Protein AF-A0A3C0R5Z7-F1 (afdb_monomer_lite)

Radius of gyration: 27.61 Å; chains: 1; bounding box: 64×61×74 Å

pLDDT: mean 76.67, std 19.74, range [29.48, 98.81]

Foldseek 3Di:
DDDQQAWAWPDWDDDPNDIDTDTDDFDPAWLVVVCVVVLADDLLQLLLLLLSALRQQQVQVVVVFAQQDQARRQWGHNDSRGTHGYRRPPCVVVVVVCLVVQHDDDDCLLFALCVLVVHDDDNLRVLQSSLQRSLCRHQSDGQFDDDDPTSVSSSVRLQDGHQSCVRPVVQDPLSSVLSCLSSHNDSVSHDPHSVRSSVSSVVSSCVVVVVVVVVVPDDDDDDDPPVPVVVVVVVVVCPVVVVVVVVVVVVVVVVVVLVVVLVVLLVVLLVCLVVVVLVSSLVSLVVSLVSCVLPPPSNVVSLVSNLVSCVSVVNVVSNLVSLVVLLVCQLPSHDPVCSVVSVVSNLQSVCCNVPVDNPLPPPPDDDDDDSPVVVCVVVVSDDPPDDDD

Secondary structure (DSSP, 8-state):
---TTBPPEEEEEEETTEEEEEE----S-BHHHHHHHHSS--HHHHHHHHHHHHHHHHHHHTTT---S---GGGEEESSSS-EEE---STTHHHHHHHHHTT---S-GGGS-HHHHTTPPP-HHHHHHHHHHHHHHHHHSS-SS-S--SSHHHHHHHTTSPPPHHHH-TTS-HHHHHHHHHHT-SSGGGS-SSHHHHHHHHHHHHHHHHHHHHHHTT-PPPPPPTTSHHHHHHHHHHHHHHHHHHHHHHHHHHHHHHHHHHHHHHHHHHHHHHHTT-HHHHHHHHHHHHHHTTTSTTHHHHHHHHHHHHHHHTT-HHHHHHHHHHHHHHTTSSS-TT-HHHHHHHHHHHHHHHHHSS--TTTT-SS----THHHHHHHHTTS-SSS---

Structure (mmCIF, N/CA/C/O backbone):
data_AF-A0A3C0R5Z7-F1
#
_entry.id   AF-A0A3C0R5Z7-F1
#
loop_
_atom_site.group_PDB
_atom_site.id
_atom_site.type_symbol
_atom_site.label_atom_id
_atom_site.label_alt_id
_atom_site.label_comp_id
_atom_site.label_asym_id
_atom_site.label_entity_id
_atom_site.label_seq_id
_atom_site.pdbx_PDB_ins_code
_atom_site.Cartn_x
_atom_site.Cartn_y
_atom_site.Cartn_z
_atom_site.occupancy
_atom_site.B_iso_or_equiv
_atom_site.auth_seq_id
_atom_site.auth_comp_id
_atom_site.auth_asym_id
_atom_site.auth_atom_id
_atom_site.pdbx_PDB_model_num
ATOM 1 N N . MET A 1 1 ? 0.371 -24.893 -0.675 1.00 67.06 1 MET A N 1
ATOM 2 C CA . MET A 1 1 ? 0.451 -24.654 0.791 1.00 67.06 1 MET A CA 1
ATOM 3 C C . MET A 1 1 ? -0.954 -24.810 1.337 1.00 67.06 1 MET A C 1
ATOM 5 O O . MET A 1 1 ? -1.840 -24.279 0.696 1.00 67.06 1 MET A O 1
ATOM 9 N N . ASN A 1 2 ? -1.176 -25.554 2.425 1.00 82.12 2 ASN A N 1
ATOM 10 C CA . ASN A 1 2 ? -2.520 -25.718 2.990 1.00 82.12 2 ASN A CA 1
ATOM 11 C C . ASN A 1 2 ? -2.625 -24.910 4.292 1.00 82.12 2 ASN A C 1
ATOM 13 O O . ASN A 1 2 ? -1.927 -25.224 5.258 1.00 82.12 2 ASN A O 1
ATOM 17 N N . HIS A 1 3 ? -3.407 -23.833 4.274 1.00 92.44 3 HIS A N 1
ATOM 18 C CA . HIS A 1 3 ? -3.690 -22.972 5.420 1.00 92.44 3 HIS A CA 1
ATOM 19 C C . HIS A 1 3 ? -5.037 -22.267 5.179 1.00 92.44 3 HIS A C 1
ATOM 21 O O . HIS A 1 3 ? -5.257 -21.813 4.059 1.00 92.44 3 HIS A O 1
ATOM 27 N N . PRO A 1 4 ? -5.916 -22.116 6.189 1.00 93.94 4 PRO A N 1
ATOM 28 C CA . PRO A 1 4 ? -7.255 -21.552 5.994 1.00 93.94 4 PRO A CA 1
ATOM 29 C C . PRO A 1 4 ? -7.252 -20.136 5.408 1.00 93.94 4 PRO A C 1
ATOM 31 O O . PRO A 1 4 ? -8.145 -19.807 4.648 1.00 93.94 4 PRO A O 1
ATOM 34 N N . ASN A 1 5 ? -6.235 -19.322 5.707 1.00 96.50 5 ASN A N 1
ATOM 35 C CA . ASN A 1 5 ? -6.123 -17.944 5.206 1.00 96.50 5 ASN A CA 1
ATOM 36 C C . ASN A 1 5 ? -5.185 -17.777 3.999 1.00 96.50 5 ASN A C 1
ATOM 38 O O . ASN A 1 5 ? -4.708 -16.674 3.760 1.00 96.50 5 ASN A O 1
ATOM 42 N N . VAL A 1 6 ? -4.853 -18.851 3.277 1.00 94.19 6 VAL A N 1
ATOM 43 C CA . VAL A 1 6 ? -4.036 -18.796 2.051 1.00 94.19 6 VAL A CA 1
ATOM 44 C C . VAL A 1 6 ? -4.786 -19.518 0.942 1.00 94.19 6 VAL A C 1
ATOM 46 O O . VAL A 1 6 ? -5.228 -20.646 1.156 1.00 94.19 6 VAL A O 1
ATOM 49 N N . VAL A 1 7 ? -4.906 -18.893 -0.231 1.00 90.75 7 VAL A N 1
ATOM 50 C CA . VAL A 1 7 ? -5.500 -19.535 -1.413 1.00 90.75 7 VAL A CA 1
ATOM 51 C C . VAL A 1 7 ? -4.689 -20.778 -1.768 1.00 90.75 7 VAL A C 1
ATOM 53 O O . VAL A 1 7 ? -3.462 -20.730 -1.929 1.00 90.75 7 VAL A O 1
ATOM 56 N N . GLN A 1 8 ? -5.361 -21.923 -1.854 1.00 86.50 8 GLN A N 1
ATOM 57 C CA . GLN A 1 8 ? -4.674 -23.177 -2.114 1.00 86.50 8 GLN A CA 1
ATOM 58 C C . GLN A 1 8 ? -4.321 -23.318 -3.598 1.00 86.50 8 GLN A C 1
ATOM 60 O O . GLN A 1 8 ? -5.190 -23.394 -4.453 1.00 86.50 8 GLN A O 1
ATOM 65 N N . VAL A 1 9 ? -3.030 -23.450 -3.906 1.00 83.12 9 VAL A N 1
ATOM 66 C CA . VAL A 1 9 ? -2.574 -23.913 -5.226 1.00 83.12 9 VAL A CA 1
ATOM 67 C C . VAL A 1 9 ? -2.663 -25.438 -5.277 1.00 83.12 9 VAL A C 1
ATOM 69 O O . VAL A 1 9 ? -2.057 -26.117 -4.439 1.00 83.12 9 VAL A O 1
ATOM 72 N N . PHE A 1 10 ? -3.407 -25.963 -6.249 1.00 80.06 10 PHE A N 1
ATOM 73 C CA . PHE A 1 10 ? -3.569 -27.396 -6.490 1.00 80.06 10 PHE A CA 1
ATOM 74 C C . PHE A 1 10 ? -2.493 -27.943 -7.429 1.00 80.06 10 PHE A C 1
ATOM 76 O O . PHE A 1 10 ? -1.921 -28.993 -7.148 1.00 80.06 10 PHE A O 1
ATOM 83 N N . SER A 1 11 ? -2.200 -27.233 -8.522 1.00 78.00 11 SER A N 1
ATOM 84 C CA . SER A 1 11 ? -1.208 -27.645 -9.521 1.00 78.00 11 SER A CA 1
ATOM 85 C C . SER A 1 11 ? -0.682 -26.444 -10.305 1.00 78.00 11 SER A C 1
ATOM 87 O O . SER A 1 11 ? -1.314 -25.395 -10.344 1.00 78.00 11 SER A O 1
ATOM 89 N N . SER A 1 12 ? 0.447 -26.608 -10.980 1.00 79.69 12 SER A N 1
ATOM 90 C CA . SER A 1 12 ? 0.913 -25.710 -12.038 1.00 79.69 12 SER A CA 1
ATOM 91 C C . SER A 1 12 ? 1.431 -26.530 -13.216 1.00 79.69 12 SER A C 1
ATOM 93 O O . SER A 1 12 ? 1.663 -27.733 -13.078 1.00 79.69 12 SER A O 1
ATOM 95 N N . GLY A 1 13 ? 1.576 -25.905 -14.379 1.00 75.00 13 GLY A N 1
ATOM 96 C CA . GLY A 1 13 ? 2.069 -26.573 -15.577 1.00 75.00 13 GLY A CA 1
ATOM 97 C C . GLY A 1 13 ? 2.355 -25.600 -16.711 1.00 75.00 13 GLY A C 1
ATOM 98 O O . GLY A 1 13 ? 2.371 -24.382 -16.521 1.00 75.00 13 GLY A O 1
ATOM 99 N N . THR A 1 14 ? 2.582 -26.161 -17.893 1.00 73.50 14 THR A N 1
ATOM 100 C CA . THR A 1 14 ? 2.773 -25.411 -19.133 1.00 73.50 14 THR A CA 1
ATOM 101 C C . THR A 1 14 ? 1.909 -26.043 -20.212 1.00 73.50 14 THR A C 1
ATOM 103 O O . THR A 1 14 ? 1.944 -27.260 -20.376 1.00 73.50 14 THR A O 1
ATOM 106 N N . ASP A 1 15 ? 1.159 -25.227 -20.941 1.00 71.19 15 ASP A N 1
ATOM 107 C CA . ASP A 1 15 ? 0.368 -25.647 -22.094 1.00 71.19 15 ASP A CA 1
ATOM 108 C C . ASP A 1 15 ? 0.603 -24.673 -23.251 1.00 71.19 15 ASP A C 1
ATOM 110 O O . ASP A 1 15 ? 0.617 -23.462 -23.048 1.00 71.19 15 ASP A O 1
ATOM 114 N N . HIS A 1 16 ? 0.889 -25.190 -24.447 1.00 81.25 16 HIS A N 1
ATOM 115 C CA . HIS A 1 16 ? 1.240 -24.383 -25.629 1.00 81.25 16 HIS A CA 1
ATOM 116 C C . HIS A 1 16 ? 2.296 -23.278 -25.381 1.00 81.25 16 HIS A C 1
ATOM 118 O O . HIS A 1 16 ? 2.234 -22.190 -25.949 1.00 81.25 16 HIS A O 1
ATOM 124 N N . GLY A 1 17 ? 3.283 -23.550 -24.518 1.00 77.62 17 GLY A N 1
ATOM 125 C CA . GLY A 1 17 ? 4.334 -22.588 -24.154 1.00 77.62 17 GLY A CA 1
ATOM 126 C C . GLY A 1 17 ? 3.914 -21.522 -23.133 1.00 77.62 17 GLY A C 1
ATOM 127 O O . GLY A 1 17 ? 4.728 -20.669 -22.792 1.00 77.62 17 GLY A O 1
ATOM 128 N N . GLN A 1 18 ? 2.687 -21.582 -22.611 1.00 59.94 18 GLN A N 1
ATOM 129 C CA . GLN A 1 18 ? 2.165 -20.688 -21.578 1.00 59.94 18 GLN A CA 1
ATOM 130 C C . GLN A 1 18 ? 2.133 -21.390 -20.223 1.00 59.94 18 GLN A C 1
ATOM 132 O O . GLN A 1 18 ? 1.687 -22.531 -20.111 1.00 59.94 18 GLN A O 1
ATOM 137 N N . PHE A 1 19 ? 2.602 -20.717 -19.175 1.00 67.62 19 PHE A N 1
ATOM 138 C CA . PHE A 1 19 ? 2.494 -21.236 -17.813 1.00 67.62 19 PHE A CA 1
ATOM 139 C C . PHE A 1 19 ? 1.067 -21.071 -17.290 1.00 67.62 19 PHE A C 1
ATOM 141 O O . PHE A 1 19 ? 0.475 -20.005 -17.432 1.00 67.62 19 PHE A O 1
ATOM 148 N N . TYR A 1 20 ? 0.542 -22.100 -16.625 1.00 74.62 20 TYR A N 1
ATOM 149 C CA . TYR A 1 20 ? -0.738 -22.028 -15.924 1.00 74.62 20 TYR A CA 1
ATOM 150 C C . TYR A 1 20 ? -0.603 -22.481 -14.470 1.00 74.62 20 TYR A C 1
ATOM 152 O O . TYR A 1 20 ? 0.257 -23.293 -14.112 1.00 74.62 20 TYR A O 1
ATOM 160 N N . VAL A 1 21 ? -1.494 -21.964 -13.625 1.00 74.69 21 VAL A N 1
ATOM 161 C CA . VAL A 1 21 ? -1.635 -22.349 -12.219 1.00 74.69 21 VAL A CA 1
ATOM 162 C C . VAL A 1 21 ? -3.102 -22.669 -11.958 1.00 74.69 21 VAL A C 1
ATOM 164 O O . VAL A 1 21 ? -3.986 -21.897 -12.312 1.00 74.69 21 VAL A O 1
ATOM 167 N N . VAL A 1 22 ? -3.354 -23.822 -11.345 1.00 81.56 22 VAL A N 1
ATOM 168 C CA . VAL A 1 22 ? -4.672 -24.266 -10.890 1.00 81.56 22 VAL A CA 1
ATOM 169 C C . VAL A 1 22 ? -4.746 -24.038 -9.389 1.00 81.56 22 VAL A C 1
ATOM 171 O O . VAL A 1 22 ? -3.932 -24.573 -8.629 1.00 81.56 22 VAL A O 1
ATOM 174 N N . MET A 1 23 ? -5.728 -23.259 -8.961 1.00 84.50 23 MET A N 1
ATOM 175 C CA . MET A 1 23 ? -5.902 -22.845 -7.575 1.00 84.50 23 MET A CA 1
ATOM 176 C C . MET A 1 23 ? -7.363 -22.923 -7.142 1.00 84.50 23 MET A C 1
ATOM 178 O O . MET A 1 23 ? -8.264 -23.090 -7.961 1.00 84.50 23 MET A O 1
ATOM 182 N N . GLU A 1 24 ? -7.567 -22.852 -5.834 1.00 87.12 24 GLU A N 1
ATOM 183 C CA . GLU A 1 24 ? -8.867 -22.709 -5.195 1.00 87.12 24 GLU A CA 1
ATOM 184 C C . GLU A 1 24 ? -9.620 -21.500 -5.759 1.00 87.12 24 GLU A C 1
ATOM 186 O O . GLU A 1 24 ? -9.068 -20.403 -5.848 1.00 87.12 24 GLU A O 1
ATOM 191 N N . LEU A 1 25 ? -10.886 -21.714 -6.123 1.00 89.06 25 LEU A N 1
ATOM 192 C CA . LEU A 1 25 ? -11.795 -20.645 -6.512 1.00 89.06 25 LEU A CA 1
ATOM 193 C C . LEU A 1 25 ? -12.373 -20.000 -5.249 1.00 89.06 25 LE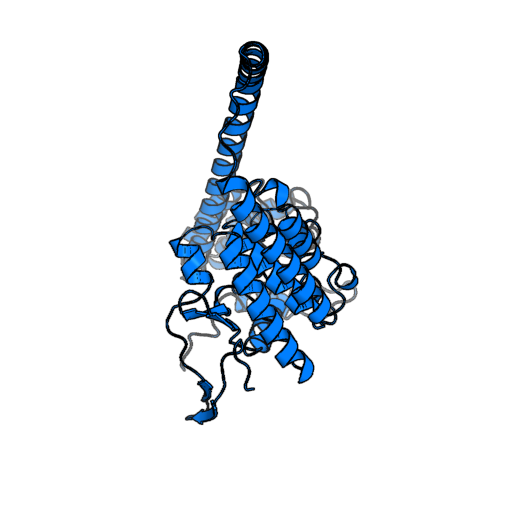U A C 1
ATOM 195 O O . LEU A 1 25 ? -13.001 -20.680 -4.440 1.00 89.06 25 LEU A O 1
ATOM 199 N N . VAL A 1 26 ? -12.164 -18.694 -5.109 1.00 90.75 26 VAL A N 1
ATOM 200 C CA . VAL A 1 26 ? -12.711 -17.861 -4.035 1.00 90.75 26 VAL A CA 1
ATOM 201 C C . VAL A 1 26 ? -13.569 -16.788 -4.705 1.00 90.75 26 VAL A C 1
ATOM 203 O O . VAL A 1 26 ? -13.040 -15.951 -5.431 1.00 90.75 26 VAL A O 1
ATOM 206 N N . ASP A 1 27 ? -14.889 -16.869 -4.550 1.00 87.56 27 ASP A N 1
ATOM 207 C CA . ASP A 1 27 ? -15.865 -16.228 -5.444 1.00 87.56 27 ASP A CA 1
ATOM 208 C C . ASP A 1 27 ? -16.686 -15.092 -4.809 1.00 87.56 27 ASP A C 1
ATOM 210 O O . ASP A 1 27 ? -17.497 -14.480 -5.502 1.00 87.56 27 ASP A O 1
ATOM 214 N N . HIS A 1 28 ? -16.447 -14.733 -3.541 1.00 92.25 28 HIS A N 1
ATOM 215 C CA . HIS A 1 28 ? -17.146 -13.617 -2.880 1.00 92.25 28 HIS A CA 1
ATOM 216 C C . HIS A 1 28 ? -16.400 -12.275 -3.002 1.00 92.25 28 HIS A C 1
ATOM 218 O O . HIS A 1 28 ? -16.598 -11.359 -2.202 1.00 92.25 28 HIS A O 1
ATOM 224 N N . GLY A 1 29 ? -15.568 -12.143 -4.038 1.00 93.06 29 GLY A N 1
ATOM 225 C CA . GLY A 1 29 ? -14.837 -10.922 -4.363 1.00 93.06 29 GLY A CA 1
ATOM 226 C C . GLY A 1 29 ? -13.596 -10.682 -3.503 1.00 93.06 29 GLY A C 1
ATOM 227 O O . GLY A 1 29 ? -13.188 -11.499 -2.673 1.00 93.06 29 GLY A O 1
ATOM 228 N N . SER A 1 30 ? -12.974 -9.537 -3.749 1.00 95.62 30 SER A N 1
ATOM 229 C CA . SER A 1 30 ? -11.752 -9.064 -3.109 1.00 95.62 30 SER A CA 1
ATOM 230 C C . SER A 1 30 ? -12.015 -7.908 -2.144 1.00 95.62 30 SER A C 1
ATOM 232 O O . SER A 1 30 ? -13.076 -7.280 -2.133 1.00 95.62 30 SER A O 1
ATOM 234 N N . LEU A 1 31 ? -11.011 -7.571 -1.335 1.00 95.81 31 LEU A N 1
ATOM 235 C CA . LEU A 1 31 ? -11.050 -6.366 -0.510 1.00 95.81 31 LEU A CA 1
ATOM 236 C C . LEU A 1 31 ? -11.118 -5.095 -1.367 1.00 95.81 31 LEU A C 1
ATOM 238 O O . LEU A 1 31 ? -11.683 -4.104 -0.915 1.00 95.81 31 LEU A O 1
ATOM 242 N N . ASP A 1 32 ? -10.585 -5.128 -2.590 1.00 94.50 32 ASP A N 1
ATOM 243 C CA . ASP A 1 32 ? -10.685 -4.015 -3.541 1.00 94.50 32 ASP A CA 1
ATOM 244 C C . ASP A 1 32 ? -12.144 -3.774 -3.948 1.00 94.50 32 ASP A C 1
ATOM 246 O O . ASP A 1 32 ? -12.635 -2.652 -3.829 1.00 94.50 32 ASP A O 1
ATOM 250 N N . ASP A 1 33 ? -12.872 -4.846 -4.281 1.00 94.06 33 ASP A N 1
ATOM 251 C CA . ASP A 1 33 ? -14.301 -4.782 -4.617 1.00 94.06 33 ASP A CA 1
ATOM 252 C C . ASP A 1 33 ? -15.118 -4.203 -3.451 1.00 94.06 33 ASP A C 1
ATOM 254 O O . ASP A 1 33 ? -15.990 -3.349 -3.634 1.00 94.06 33 ASP A O 1
ATOM 258 N N . LEU A 1 34 ? -14.810 -4.626 -2.219 1.00 93.62 34 LEU A N 1
ATOM 259 C CA . LEU A 1 34 ? -15.476 -4.116 -1.020 1.00 93.62 34 LEU A CA 1
ATOM 260 C C . LEU A 1 34 ? -15.196 -2.625 -0.778 1.00 93.62 34 LEU A C 1
ATOM 262 O O . LEU A 1 34 ? -16.114 -1.886 -0.405 1.00 93.62 34 LEU A O 1
ATOM 266 N N . ILE A 1 35 ? -13.956 -2.173 -0.987 1.00 93.81 35 ILE A N 1
ATOM 267 C CA . ILE A 1 35 ? -13.585 -0.755 -0.882 1.00 93.81 35 ILE A CA 1
ATOM 268 C C . ILE A 1 35 ? -14.295 0.055 -1.965 1.00 93.81 35 ILE A C 1
ATOM 270 O O . ILE A 1 35 ? -14.864 1.105 -1.666 1.00 93.81 35 ILE A O 1
ATOM 274 N N . GLU A 1 36 ? -14.327 -0.423 -3.207 1.00 93.00 36 GLU A N 1
ATOM 275 C CA . GLU A 1 36 ? -14.979 0.285 -4.307 1.00 93.00 36 GLU A CA 1
ATOM 276 C C . GLU A 1 36 ? -16.482 0.471 -4.050 1.00 93.00 36 GLU A C 1
ATOM 278 O O . GLU A 1 36 ? -17.013 1.581 -4.218 1.00 93.00 36 GLU A O 1
ATOM 283 N N . GLN A 1 37 ? -17.148 -0.587 -3.578 1.00 93.44 37 GLN A N 1
ATOM 284 C CA . GLN A 1 37 ? -18.582 -0.599 -3.293 1.00 93.44 37 GLN A CA 1
ATOM 285 C C . GLN A 1 37 ? -18.951 0.251 -2.073 1.00 93.44 37 GLN A C 1
ATOM 287 O O . GLN A 1 37 ? -19.898 1.037 -2.128 1.00 93.44 37 GLN A O 1
ATOM 292 N N . ARG A 1 38 ? -18.224 0.103 -0.958 1.00 92.69 38 ARG A N 1
ATOM 293 C CA . ARG A 1 38 ? -18.595 0.711 0.336 1.00 92.69 38 ARG A CA 1
ATOM 294 C C . ARG A 1 38 ? -17.855 2.012 0.639 1.00 92.69 38 ARG A C 1
ATOM 296 O O . ARG A 1 38 ? -18.208 2.705 1.591 1.00 92.69 38 ARG A O 1
ATOM 303 N N . LYS A 1 39 ? -16.849 2.365 -0.166 1.00 92.56 39 LYS A N 1
ATOM 304 C CA . LYS A 1 39 ? -15.895 3.479 0.005 1.00 92.56 39 LYS A CA 1
ATOM 305 C C . LYS A 1 39 ? -14.979 3.348 1.216 1.00 92.56 39 LYS A C 1
ATOM 307 O O . LYS A 1 39 ? -13.809 3.674 1.102 1.00 92.56 39 LYS A O 1
ATOM 312 N N . ARG A 1 40 ? -15.481 2.867 2.350 1.00 93.62 40 ARG A N 1
ATOM 313 C CA . ARG A 1 40 ? -14.708 2.484 3.535 1.00 93.62 40 ARG A CA 1
ATOM 314 C C . ARG A 1 40 ? -15.398 1.332 4.260 1.00 93.62 40 ARG A C 1
ATOM 316 O O . ARG A 1 40 ? -16.611 1.160 4.126 1.00 93.62 40 ARG A O 1
ATOM 323 N N . LEU A 1 41 ? -14.644 0.575 5.045 1.00 95.44 41 LEU A N 1
ATOM 324 C CA . LEU A 1 41 ? -15.132 -0.595 5.772 1.00 95.44 41 LEU A CA 1
ATOM 325 C C . LEU A 1 41 ? -15.187 -0.357 7.289 1.00 95.44 41 LEU A C 1
ATOM 327 O O . LEU A 1 41 ? -14.397 0.436 7.806 1.00 95.44 41 LEU A O 1
ATOM 331 N N . PRO A 1 42 ? -16.102 -1.035 8.011 1.00 95.94 42 PRO A N 1
ATOM 332 C CA . PRO A 1 42 ? -16.143 -0.992 9.471 1.00 95.94 42 PRO A CA 1
ATOM 333 C C . PRO A 1 42 ? -14.825 -1.468 10.089 1.00 95.94 42 PRO A C 1
ATOM 335 O O . PRO A 1 42 ? -14.240 -2.448 9.624 1.00 95.94 42 PRO A O 1
ATOM 338 N N . GLU A 1 43 ? -14.392 -0.814 11.170 1.00 97.38 43 GLU A N 1
ATOM 339 C CA . GLU A 1 43 ? -13.136 -1.128 11.867 1.00 97.38 43 GLU A CA 1
ATOM 340 C C . GLU A 1 43 ? -13.032 -2.612 12.243 1.00 97.38 43 GLU A C 1
ATOM 342 O O . GLU A 1 43 ? -12.002 -3.245 12.005 1.00 97.38 43 GLU A O 1
ATOM 347 N N . GLU A 1 44 ? -14.127 -3.181 12.749 1.00 96.50 44 GLU A N 1
ATOM 348 C CA . GLU A 1 44 ? -14.220 -4.588 13.131 1.00 96.50 44 GLU A CA 1
ATOM 349 C C . GLU A 1 44 ? -13.850 -5.528 11.969 1.00 96.50 44 GLU A C 1
ATOM 351 O O . GLU A 1 44 ? -12.982 -6.394 12.108 1.00 96.50 44 GLU A O 1
ATOM 356 N N . GLN A 1 45 ? -14.459 -5.311 10.800 1.00 96.00 45 GLN A N 1
ATOM 357 C CA . GLN A 1 45 ? -14.249 -6.135 9.610 1.00 96.00 45 GLN A CA 1
ATOM 358 C C . GLN A 1 45 ? -12.807 -6.016 9.088 1.00 96.00 45 GLN A C 1
ATOM 360 O O . GLN A 1 45 ? -12.203 -7.008 8.661 1.00 96.00 45 GLN A O 1
ATOM 365 N N . VAL A 1 46 ? -12.228 -4.811 9.144 1.00 97.75 46 VAL A N 1
ATOM 366 C CA . VAL A 1 46 ? -10.838 -4.565 8.726 1.00 97.75 46 VAL A CA 1
ATOM 367 C C . VAL A 1 46 ? -9.858 -5.281 9.658 1.00 97.75 46 VAL A C 1
ATOM 369 O O . VAL A 1 46 ? -8.928 -5.932 9.178 1.00 97.75 46 VAL A O 1
ATOM 372 N N . LEU A 1 47 ? -10.073 -5.222 10.976 1.00 98.38 47 LEU A N 1
ATOM 373 C CA . LEU A 1 47 ? -9.243 -5.929 11.955 1.00 98.38 47 LEU A CA 1
ATOM 374 C C . LEU A 1 47 ? -9.326 -7.449 11.779 1.00 98.38 47 LEU A C 1
ATOM 376 O O . LEU A 1 47 ? -8.285 -8.107 11.725 1.00 98.38 47 LEU A O 1
ATOM 380 N N . GLN A 1 48 ? -10.530 -8.009 11.620 1.00 97.81 48 GLN A N 1
ATOM 381 C CA . GLN A 1 48 ? -10.717 -9.444 11.360 1.00 97.81 48 GLN A CA 1
ATOM 382 C C . GLN A 1 48 ? -9.959 -9.894 10.108 1.00 97.81 48 GLN A C 1
ATOM 384 O O . GLN A 1 48 ? -9.197 -10.865 10.158 1.00 97.81 48 GLN A O 1
ATOM 389 N N . SER A 1 49 ? -10.110 -9.152 9.008 1.00 98.19 49 SER A N 1
ATOM 390 C CA . SER A 1 49 ? -9.404 -9.419 7.750 1.00 98.19 49 SER A CA 1
ATOM 391 C C . SER A 1 49 ? -7.886 -9.333 7.939 1.00 98.19 49 SER A C 1
ATOM 393 O O . SER A 1 49 ? -7.148 -10.225 7.518 1.00 98.19 49 SER A O 1
ATOM 395 N N . GLY A 1 50 ? -7.406 -8.306 8.648 1.00 98.56 50 GLY A N 1
ATOM 396 C CA . GLY A 1 50 ? -5.991 -8.114 8.960 1.00 98.56 50 GLY A CA 1
ATOM 397 C C . GLY A 1 50 ? -5.383 -9.266 9.762 1.00 98.56 50 GLY A C 1
ATOM 398 O O . GLY A 1 50 ? -4.305 -9.752 9.418 1.00 98.56 50 GLY A O 1
ATOM 399 N N . ILE A 1 51 ? -6.086 -9.756 10.789 1.00 98.81 51 ILE A N 1
ATOM 400 C CA . ILE A 1 51 ? -5.661 -10.904 11.608 1.00 98.81 51 ILE A CA 1
ATOM 401 C C . ILE A 1 51 ? -5.518 -12.158 10.740 1.00 98.81 51 ILE A C 1
ATOM 403 O O . ILE A 1 51 ? -4.522 -12.881 10.829 1.00 98.81 51 ILE A O 1
ATOM 407 N N . GLN A 1 52 ? -6.512 -12.423 9.895 1.00 98.69 52 GLN A N 1
ATOM 408 C CA . GLN A 1 52 ? -6.548 -13.593 9.023 1.00 98.69 52 GLN A CA 1
ATOM 409 C C . GLN A 1 52 ? -5.430 -13.565 7.978 1.00 98.69 52 GLN A C 1
ATOM 411 O O . GLN A 1 52 ? -4.674 -14.533 7.846 1.00 98.69 52 GLN A O 1
ATOM 416 N N . VAL A 1 53 ? -5.243 -12.432 7.302 1.00 98.56 53 VAL A N 1
ATOM 417 C CA . VAL A 1 53 ? -4.170 -12.265 6.315 1.00 98.56 53 VAL A CA 1
ATOM 418 C C . VAL A 1 53 ? -2.794 -12.353 6.980 1.00 98.56 53 VAL A C 1
ATOM 420 O O . VAL A 1 53 ? -1.922 -13.059 6.474 1.00 98.56 53 VAL A O 1
ATOM 423 N N . ALA A 1 54 ? -2.599 -11.755 8.161 1.00 98.75 54 ALA A N 1
ATOM 424 C CA . ALA A 1 54 ? -1.351 -11.891 8.916 1.00 98.75 54 ALA A CA 1
ATOM 425 C C . ALA A 1 54 ? -1.052 -13.356 9.299 1.00 98.75 54 ALA A C 1
ATOM 427 O O . ALA A 1 54 ? 0.100 -13.796 9.216 1.00 98.75 54 ALA A O 1
ATOM 428 N N . LYS A 1 55 ? -2.075 -14.154 9.649 1.00 98.62 55 LYS A N 1
ATOM 429 C CA . LYS A 1 55 ? -1.938 -15.606 9.880 1.00 98.62 55 LYS A CA 1
ATOM 430 C C . LYS A 1 55 ? -1.509 -16.344 8.606 1.00 98.62 55 LYS A C 1
ATOM 432 O O . LYS A 1 55 ? -0.630 -17.207 8.687 1.00 98.62 55 LYS A O 1
ATOM 437 N N . GLY A 1 56 ? -2.068 -15.984 7.449 1.00 97.31 56 GLY A N 1
ATOM 438 C CA . GLY A 1 56 ? -1.672 -16.525 6.145 1.00 97.31 56 GLY A CA 1
ATOM 439 C C . GLY A 1 56 ? -0.224 -16.190 5.767 1.00 97.31 56 GLY A C 1
ATOM 440 O O . GLY A 1 56 ? 0.560 -17.090 5.455 1.00 97.31 56 GLY A O 1
ATOM 441 N N . LEU A 1 57 ? 0.172 -14.922 5.899 1.00 97.19 57 LEU A N 1
ATOM 442 C CA . LEU A 1 57 ? 1.544 -14.460 5.655 1.00 97.19 57 LEU A CA 1
ATOM 443 C C . LEU A 1 57 ? 2.557 -15.148 6.581 1.00 97.19 57 LEU A C 1
ATOM 445 O O . LEU A 1 57 ? 3.604 -15.613 6.129 1.00 97.19 57 LEU A O 1
ATOM 449 N N . ARG A 1 58 ? 2.220 -15.326 7.865 1.00 98.00 58 ARG A N 1
ATOM 450 C CA . ARG A 1 58 ? 3.029 -16.111 8.810 1.00 98.00 58 ARG A CA 1
ATOM 451 C C . ARG A 1 58 ? 3.228 -17.551 8.340 1.00 98.00 58 ARG A C 1
ATOM 453 O O . ARG A 1 58 ? 4.337 -18.081 8.437 1.00 98.00 58 ARG A O 1
ATOM 460 N N . ALA A 1 59 ? 2.166 -18.206 7.868 1.00 94.62 59 ALA A N 1
ATOM 461 C CA . ALA A 1 59 ? 2.235 -19.581 7.380 1.00 94.62 59 ALA A CA 1
ATOM 462 C C . ALA A 1 59 ? 3.154 -19.703 6.155 1.00 94.62 59 ALA A C 1
ATOM 464 O O . ALA A 1 59 ? 3.929 -20.660 6.064 1.00 94.62 59 ALA A O 1
ATOM 465 N N . ALA A 1 60 ? 3.127 -18.709 5.265 1.00 89.69 60 ALA A N 1
ATOM 466 C CA . ALA A 1 60 ? 4.034 -18.630 4.128 1.00 89.69 60 ALA A CA 1
ATOM 467 C C . ALA A 1 60 ? 5.486 -18.382 4.538 1.00 89.69 60 ALA A C 1
ATOM 469 O O . ALA A 1 60 ? 6.388 -19.106 4.105 1.00 89.69 60 ALA A O 1
ATOM 470 N N . TYR A 1 61 ? 5.706 -17.450 5.459 1.00 92.50 61 TYR A N 1
ATOM 471 C CA . TYR A 1 61 ? 7.038 -17.123 5.949 1.00 92.50 61 TYR A CA 1
ATOM 472 C C . TYR A 1 61 ? 7.719 -18.298 6.661 1.00 92.50 61 TYR A C 1
ATOM 474 O O . TYR A 1 61 ? 8.916 -18.520 6.484 1.00 92.50 61 TYR A O 1
ATOM 482 N N . ARG A 1 62 ? 6.960 -19.146 7.372 1.00 91.62 62 ARG A N 1
ATOM 483 C CA . ARG A 1 62 ? 7.477 -20.412 7.939 1.00 91.62 62 ARG A CA 1
ATOM 484 C C . ARG A 1 62 ? 8.005 -21.381 6.875 1.00 91.62 62 ARG A C 1
ATOM 486 O O . ARG A 1 62 ? 8.838 -22.227 7.185 1.00 91.62 62 ARG A O 1
ATOM 493 N N . LYS A 1 63 ? 7.563 -21.241 5.622 1.00 85.69 63 LYS A N 1
ATOM 494 C CA . LYS A 1 63 ? 8.088 -21.964 4.452 1.00 85.69 63 LYS A CA 1
ATOM 495 C C . LYS A 1 63 ? 9.131 -21.160 3.667 1.00 85.69 63 LYS A C 1
ATOM 497 O O . LYS A 1 63 ? 9.464 -21.542 2.551 1.00 85.69 63 LYS A O 1
ATOM 502 N N . ARG A 1 64 ? 9.660 -20.079 4.256 1.00 85.69 64 ARG A N 1
ATOM 503 C CA . ARG A 1 64 ? 10.637 -19.146 3.667 1.00 85.69 64 ARG A CA 1
ATOM 504 C C . ARG A 1 64 ? 10.126 -18.423 2.417 1.00 85.69 64 ARG A C 1
ATOM 506 O O . ARG A 1 64 ? 10.917 -18.056 1.554 1.00 85.69 64 ARG A O 1
ATOM 513 N N . VAL A 1 65 ? 8.813 -18.211 2.328 1.00 84.25 65 VAL A N 1
ATOM 514 C CA . VAL A 1 65 ? 8.179 -17.450 1.246 1.00 84.25 65 VAL A CA 1
ATOM 515 C C . VAL A 1 65 ? 7.707 -16.103 1.786 1.00 84.25 65 VAL A C 1
ATOM 517 O O . VAL A 1 65 ? 7.006 -16.053 2.794 1.00 84.25 65 VAL A O 1
ATOM 520 N N . ILE A 1 66 ? 8.094 -15.028 1.103 1.00 87.38 66 ILE A N 1
ATOM 521 C CA . ILE A 1 66 ? 7.606 -13.657 1.314 1.00 87.38 66 ILE A CA 1
ATOM 522 C C . ILE A 1 66 ? 6.667 -13.345 0.145 1.00 87.38 66 ILE A C 1
ATOM 524 O O . ILE A 1 66 ? 6.971 -13.713 -0.992 1.00 87.38 66 ILE A O 1
ATOM 528 N N . HIS A 1 67 ? 5.526 -12.716 0.414 1.00 90.88 67 HIS A N 1
ATOM 529 C CA . HIS A 1 67 ? 4.469 -12.518 -0.573 1.00 90.88 67 HIS A CA 1
ATOM 530 C C . HIS A 1 67 ? 4.817 -11.468 -1.623 1.00 90.88 67 HIS A C 1
ATOM 532 O O . HIS A 1 67 ? 4.566 -11.694 -2.809 1.00 90.88 67 HIS A O 1
ATOM 538 N N . ARG A 1 68 ? 5.382 -10.327 -1.206 1.00 87.56 68 ARG A N 1
ATOM 539 C CA . ARG A 1 68 ? 5.898 -9.262 -2.082 1.00 87.56 68 ARG A CA 1
ATOM 540 C C . ARG A 1 68 ? 4.869 -8.470 -2.898 1.00 87.56 68 ARG A C 1
ATOM 542 O O . ARG A 1 68 ? 5.290 -7.617 -3.677 1.00 87.56 68 ARG A O 1
ATOM 549 N N . ASP A 1 69 ? 3.576 -8.728 -2.744 1.00 86.88 69 ASP A N 1
ATOM 550 C CA . ASP A 1 69 ? 2.502 -8.052 -3.493 1.00 86.88 69 ASP A CA 1
ATOM 551 C C . ASP A 1 69 ? 1.196 -8.051 -2.684 1.00 86.88 69 ASP A C 1
ATOM 553 O O . ASP A 1 69 ? 0.136 -8.418 -3.175 1.00 86.88 69 ASP A O 1
ATOM 557 N N . VAL A 1 70 ? 1.264 -7.726 -1.390 1.00 94.31 70 VAL A N 1
ATOM 558 C CA . VAL A 1 70 ? 0.046 -7.623 -0.572 1.00 94.31 70 VAL A CA 1
ATOM 559 C C . VAL A 1 70 ? -0.670 -6.316 -0.923 1.00 94.31 70 VAL A C 1
ATOM 561 O O . VAL A 1 70 ? -0.106 -5.236 -0.757 1.00 94.31 70 VAL A O 1
ATOM 564 N N . LYS A 1 71 ? -1.906 -6.425 -1.408 1.00 93.69 71 LYS A N 1
ATOM 565 C CA . LYS A 1 71 ? -2.780 -5.313 -1.816 1.00 93.69 71 LYS A CA 1
ATOM 566 C C . LYS A 1 71 ? -4.251 -5.747 -1.727 1.00 93.69 71 LYS A C 1
ATOM 568 O O . LYS A 1 71 ? -4.488 -6.957 -1.670 1.00 93.69 71 LYS A O 1
ATOM 573 N N . PRO A 1 72 ? -5.235 -4.825 -1.759 1.00 95.31 72 PRO A N 1
ATOM 574 C CA . PRO A 1 72 ? -6.649 -5.185 -1.639 1.00 95.31 72 PRO A CA 1
ATOM 575 C C . PRO A 1 72 ? -7.110 -6.259 -2.635 1.00 95.31 72 PRO A C 1
ATOM 577 O O . PRO A 1 72 ? -7.762 -7.215 -2.228 1.00 95.31 72 PRO A O 1
ATOM 580 N N . ALA A 1 73 ? -6.687 -6.170 -3.899 1.00 92.44 73 ALA A N 1
ATOM 581 C CA . ALA A 1 73 ? -7.064 -7.127 -4.944 1.00 92.44 73 ALA A CA 1
ATOM 582 C C . ALA A 1 73 ? -6.606 -8.575 -4.668 1.00 92.44 73 ALA A C 1
ATOM 584 O O . ALA A 1 73 ? -7.209 -9.514 -5.173 1.00 92.44 73 ALA A O 1
ATOM 585 N N . ASN A 1 74 ? -5.575 -8.767 -3.836 1.00 94.44 74 ASN A N 1
ATOM 586 C CA . ASN A 1 74 ? -5.029 -10.092 -3.519 1.00 94.44 74 ASN A CA 1
ATOM 587 C C . ASN A 1 74 ? -5.608 -10.676 -2.216 1.00 94.44 74 ASN A C 1
ATOM 589 O O . ASN A 1 74 ? -5.269 -11.800 -1.839 1.00 94.44 74 ASN A O 1
ATOM 593 N N . ILE A 1 75 ? -6.459 -9.927 -1.503 1.00 96.81 75 ILE A N 1
ATOM 594 C CA . ILE A 1 75 ? -7.188 -10.403 -0.322 1.00 96.81 75 ILE A CA 1
ATOM 595 C C . ILE A 1 75 ? -8.601 -10.761 -0.772 1.00 96.81 75 ILE A C 1
ATOM 597 O O . ILE A 1 75 ? -9.401 -9.875 -1.055 1.00 96.81 75 ILE A O 1
ATOM 601 N N . LEU A 1 76 ? -8.889 -12.056 -0.840 1.00 96.19 76 LEU A N 1
ATOM 602 C CA . LEU A 1 76 ? -10.142 -12.613 -1.345 1.00 96.19 76 LEU A CA 1
ATOM 603 C C . LEU A 1 76 ? -11.020 -13.119 -0.202 1.00 96.19 76 LEU A C 1
ATOM 605 O O . LEU A 1 76 ? -10.506 -13.558 0.830 1.00 96.19 76 LEU A O 1
ATOM 609 N N . PHE A 1 77 ? -12.332 -13.108 -0.406 1.00 95.44 77 PHE A N 1
ATOM 610 C CA . PHE A 1 77 ? -13.311 -13.548 0.581 1.00 95.44 77 PHE A CA 1
ATOM 611 C C . PHE A 1 77 ? -13.971 -14.860 0.165 1.00 95.44 77 PHE A C 1
ATOM 613 O O . PHE A 1 77 ? -14.477 -14.995 -0.945 1.00 95.44 77 PHE A O 1
ATOM 620 N N . VAL A 1 78 ? -13.953 -15.840 1.069 1.00 90.50 78 VAL A N 1
ATOM 621 C CA . VAL A 1 78 ? -14.706 -17.102 0.916 1.00 90.50 78 VAL A CA 1
ATOM 622 C C . VAL A 1 78 ? -16.175 -16.889 1.271 1.00 90.50 78 VAL A C 1
ATOM 624 O O . VAL A 1 78 ? -17.053 -17.534 0.716 1.00 90.50 78 VAL A O 1
ATOM 627 N N . ASP A 1 79 ? -16.411 -15.992 2.222 1.00 88.88 79 ASP A N 1
ATOM 628 C CA . ASP A 1 79 ? -17.703 -15.553 2.727 1.00 88.88 79 ASP A CA 1
ATOM 629 C C . ASP A 1 79 ? -17.510 -14.181 3.405 1.00 88.88 79 ASP A C 1
ATOM 631 O O . ASP A 1 79 ? -16.409 -13.623 3.396 1.00 88.88 79 ASP A O 1
ATOM 635 N N . GLU A 1 80 ? -18.558 -13.628 4.022 1.00 77.44 80 GLU A N 1
ATOM 636 C CA . GLU A 1 80 ? -18.507 -12.305 4.666 1.00 77.44 80 GLU A CA 1
ATOM 637 C C . GLU A 1 80 ? -17.462 -12.172 5.793 1.00 77.44 80 GLU A C 1
ATOM 639 O O . GLU A 1 80 ? -17.106 -11.049 6.160 1.00 77.44 80 GLU A O 1
ATOM 644 N N . GLN A 1 81 ? -16.976 -13.283 6.355 1.00 84.88 81 GLN A N 1
ATOM 645 C CA . GLN A 1 81 ? -16.115 -13.308 7.541 1.00 84.88 81 GLN A CA 1
ATOM 646 C C . GLN A 1 81 ? -14.722 -13.881 7.269 1.00 84.88 81 GLN A C 1
ATOM 648 O O . GLN A 1 81 ? -13.805 -13.639 8.057 1.00 84.88 81 GLN A O 1
ATOM 653 N N . THR A 1 82 ? -14.536 -14.633 6.185 1.00 92.69 82 THR A N 1
ATOM 654 C CA . THR A 1 82 ? -13.315 -15.408 5.942 1.00 92.69 82 THR A CA 1
ATOM 655 C C . THR A 1 82 ? -12.491 -14.833 4.793 1.00 92.69 82 THR A C 1
ATOM 657 O O . THR A 1 82 ? -12.816 -15.013 3.620 1.00 92.69 82 THR A O 1
ATOM 660 N N . ALA A 1 83 ? -11.363 -14.211 5.136 1.00 97.12 83 ALA A N 1
ATOM 661 C CA . ALA A 1 83 ? -10.373 -13.680 4.210 1.00 97.12 83 ALA A CA 1
ATOM 662 C C . ALA A 1 83 ? -9.220 -14.670 3.952 1.00 97.12 83 ALA A C 1
ATOM 664 O O . ALA A 1 83 ? -8.667 -15.302 4.869 1.00 97.12 83 ALA A O 1
ATOM 665 N N . LYS A 1 84 ? -8.792 -14.740 2.690 1.00 96.88 84 LYS A N 1
ATOM 666 C CA . LYS A 1 84 ? -7.617 -15.479 2.216 1.00 96.88 84 LYS A CA 1
ATOM 667 C C . LYS A 1 84 ? -6.695 -14.569 1.416 1.00 96.88 84 LYS A C 1
ATOM 669 O O . LYS A 1 84 ? -7.156 -13.759 0.623 1.00 96.88 84 LYS A O 1
ATOM 674 N N . ILE A 1 85 ? -5.385 -14.740 1.584 1.00 95.56 85 ILE A N 1
ATOM 675 C CA . ILE A 1 85 ? -4.389 -14.084 0.728 1.00 95.56 85 ILE A CA 1
ATOM 676 C C . ILE A 1 85 ? -4.027 -14.993 -0.461 1.00 95.56 85 ILE A C 1
ATOM 678 O O . ILE A 1 85 ? -3.720 -16.176 -0.265 1.00 95.56 85 ILE A O 1
ATOM 682 N N . GLY A 1 86 ? -4.100 -14.451 -1.679 1.00 90.50 86 GLY A N 1
ATOM 683 C CA . GLY A 1 86 ? -3.773 -15.110 -2.952 1.00 90.50 86 GLY A CA 1
ATOM 684 C C . GLY A 1 86 ? -2.626 -14.425 -3.703 1.00 90.50 86 GLY A C 1
ATOM 685 O O . GLY A 1 86 ? -2.085 -13.440 -3.229 1.00 90.50 86 GLY A O 1
ATOM 686 N N . ASP A 1 87 ? -2.239 -14.951 -4.869 1.00 80.12 87 ASP A N 1
ATOM 687 C CA . ASP A 1 87 ? -1.249 -14.334 -5.777 1.00 80.12 87 ASP A CA 1
ATOM 688 C C . ASP A 1 87 ? 0.142 -14.057 -5.181 1.00 80.12 87 ASP A C 1
ATOM 690 O O . ASP A 1 87 ? 0.758 -13.003 -5.362 1.00 80.12 87 ASP A O 1
ATOM 694 N N . PHE A 1 88 ? 0.706 -15.071 -4.520 1.00 72.19 88 PHE A N 1
ATOM 695 C CA . PHE A 1 88 ? 2.088 -15.033 -4.043 1.00 72.19 88 PHE A CA 1
ATOM 696 C C . PHE A 1 88 ? 3.082 -14.856 -5.202 1.00 72.19 88 PHE A C 1
ATOM 698 O O . PHE A 1 88 ? 3.408 -15.804 -5.916 1.00 72.19 88 PHE A O 1
ATOM 705 N N . GLY A 1 89 ? 3.636 -13.651 -5.337 1.00 58.97 89 GLY A N 1
ATOM 706 C CA . GLY A 1 89 ? 4.895 -13.392 -6.036 1.00 58.97 89 GLY A CA 1
ATOM 707 C C . GLY A 1 89 ? 4.928 -13.600 -7.555 1.00 58.97 89 GLY A C 1
ATOM 708 O O . GLY A 1 89 ? 6.003 -13.426 -8.132 1.00 58.97 89 GLY A O 1
ATOM 709 N N . LEU A 1 90 ? 3.807 -13.889 -8.228 1.00 53.56 90 LEU A N 1
ATOM 710 C CA . LEU A 1 90 ? 3.761 -13.990 -9.700 1.00 53.56 90 LEU A CA 1
ATOM 711 C C . LEU A 1 90 ? 4.140 -12.660 -10.396 1.00 53.56 90 LEU A C 1
ATOM 713 O O . LEU A 1 90 ? 4.590 -12.659 -11.537 1.00 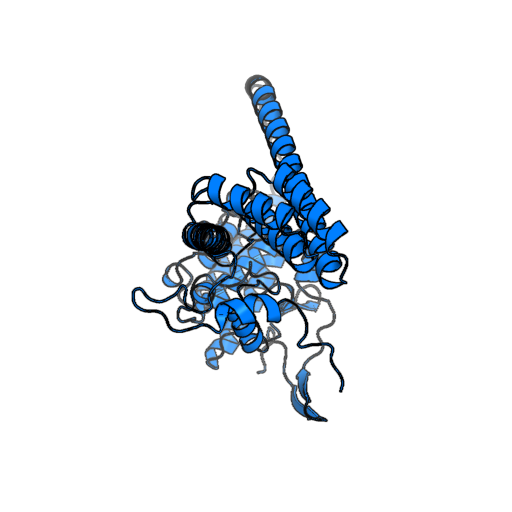53.56 90 LEU A O 1
ATOM 717 N N . ALA A 1 91 ? 4.056 -11.529 -9.683 1.00 48.41 91 ALA A N 1
ATOM 718 C CA . ALA A 1 91 ? 4.367 -10.186 -10.184 1.00 48.41 91 ALA A CA 1
ATOM 719 C C . ALA A 1 91 ? 5.823 -9.715 -9.958 1.00 48.41 91 ALA A C 1
ATOM 721 O O . ALA A 1 91 ? 6.185 -8.612 -10.375 1.00 48.41 91 ALA A O 1
ATOM 722 N N . GLY A 1 92 ? 6.690 -10.522 -9.325 1.00 40.41 92 GLY A N 1
ATOM 723 C CA . GLY A 1 92 ? 8.084 -10.131 -9.047 1.00 40.41 92 GLY A CA 1
ATOM 724 C C . GLY A 1 92 ? 8.909 -9.800 -10.302 1.00 40.41 92 GLY A C 1
ATOM 725 O O . GLY A 1 92 ? 9.881 -9.049 -10.225 1.00 40.41 92 GLY A O 1
ATOM 726 N N . VAL A 1 93 ? 8.496 -10.317 -11.461 1.00 38.88 93 VAL A N 1
ATOM 727 C CA . VAL A 1 93 ? 9.123 -10.054 -12.765 1.00 38.88 93 VAL A CA 1
ATOM 728 C C . VAL A 1 93 ? 8.607 -8.748 -13.389 1.00 38.88 93 VAL A C 1
ATOM 730 O O . VAL A 1 93 ? 9.389 -7.992 -13.961 1.00 38.88 93 VAL A O 1
ATOM 733 N N . ALA A 1 94 ? 7.318 -8.433 -13.220 1.00 35.81 94 ALA A N 1
ATOM 734 C CA . ALA A 1 94 ? 6.680 -7.256 -13.813 1.00 35.81 94 ALA A CA 1
ATOM 735 C C . ALA A 1 94 ? 7.102 -5.942 -13.133 1.00 35.81 94 ALA A C 1
ATOM 737 O O . ALA A 1 94 ? 7.367 -4.955 -13.815 1.00 35.81 94 ALA A O 1
ATOM 738 N N . VAL A 1 95 ? 7.245 -5.938 -11.801 1.00 39.78 95 VAL A N 1
ATOM 739 C CA . VAL A 1 95 ? 7.677 -4.741 -11.052 1.00 39.78 95 VAL A CA 1
ATOM 740 C C . VAL A 1 95 ? 9.122 -4.367 -11.390 1.00 39.78 95 VAL A C 1
ATOM 742 O O . VAL A 1 95 ? 9.393 -3.200 -11.643 1.00 39.78 95 VAL A O 1
ATOM 745 N N . ARG A 1 96 ? 10.026 -5.348 -11.531 1.00 38.81 96 ARG A N 1
ATOM 746 C CA . ARG A 1 96 ? 11.403 -5.090 -11.990 1.00 38.81 96 ARG A CA 1
ATOM 747 C C . ARG A 1 96 ? 11.447 -4.506 -13.404 1.00 38.81 96 ARG A C 1
ATOM 749 O O . ARG A 1 96 ? 12.238 -3.605 -13.672 1.00 38.81 96 ARG A O 1
ATOM 756 N N . ALA A 1 97 ? 10.587 -4.982 -14.307 1.00 34.78 97 ALA A N 1
ATOM 757 C CA . ALA A 1 97 ? 10.481 -4.442 -15.663 1.00 34.78 97 ALA A CA 1
ATOM 758 C C . ALA A 1 97 ? 9.916 -3.006 -15.684 1.00 34.78 97 ALA A C 1
ATOM 760 O O . ALA A 1 97 ? 10.368 -2.187 -16.483 1.00 34.78 97 ALA A O 1
ATOM 761 N N . ALA A 1 98 ? 8.978 -2.682 -14.788 1.00 40.00 98 ALA A N 1
ATOM 762 C CA . ALA A 1 98 ? 8.414 -1.341 -14.619 1.00 40.00 98 ALA A CA 1
ATOM 763 C C . ALA A 1 98 ? 9.413 -0.358 -13.966 1.00 40.00 98 ALA A C 1
ATOM 765 O O . ALA A 1 98 ? 9.592 0.761 -14.449 1.00 40.00 98 ALA A O 1
ATOM 766 N N . GLU A 1 99 ? 10.149 -0.804 -12.940 1.00 42.31 99 GLU A N 1
ATOM 767 C CA . GLU A 1 99 ? 11.226 -0.056 -12.270 1.00 42.31 99 GLU A CA 1
ATOM 768 C C . GLU A 1 99 ? 12.375 0.288 -13.225 1.00 42.31 99 GLU A C 1
ATOM 770 O O . GLU A 1 99 ? 12.901 1.398 -13.177 1.00 42.31 99 GLU A O 1
ATOM 775 N N . THR A 1 100 ? 12.716 -0.622 -14.145 1.00 44.03 100 THR A N 1
ATOM 776 C CA . THR A 1 100 ? 13.749 -0.394 -15.174 1.00 44.03 100 THR A CA 1
ATOM 777 C C . THR A 1 100 ? 13.328 0.674 -16.197 1.00 44.03 100 THR A C 1
ATOM 779 O O . THR A 1 100 ? 14.177 1.283 -16.839 1.00 44.03 100 THR A O 1
ATOM 782 N N . ARG A 1 101 ? 12.021 0.935 -16.340 1.00 40.66 101 ARG A N 1
ATOM 783 C CA . ARG A 1 101 ? 11.449 1.872 -17.326 1.00 40.66 101 ARG A CA 1
ATOM 784 C C . ARG A 1 101 ? 10.973 3.194 -16.717 1.00 40.66 101 ARG A C 1
ATOM 786 O O . ARG A 1 101 ? 10.485 4.045 -17.449 1.00 40.66 101 ARG A O 1
ATOM 793 N N . GLY A 1 102 ? 11.081 3.373 -15.397 1.00 41.91 102 GLY A N 1
ATOM 794 C CA . GLY A 1 102 ? 10.640 4.591 -14.703 1.00 41.91 102 GLY A CA 1
ATOM 795 C C . GLY A 1 102 ? 9.123 4.829 -14.710 1.00 41.91 102 GLY A C 1
ATOM 796 O O . GLY A 1 102 ? 8.677 5.875 -14.244 1.00 41.91 102 GLY A O 1
ATOM 797 N N . VAL A 1 103 ? 8.328 3.872 -15.201 1.00 41.78 103 VAL A N 1
ATOM 798 C CA . VAL A 1 103 ? 6.866 3.972 -15.281 1.00 41.78 103 VAL A CA 1
ATOM 799 C C . VAL A 1 103 ? 6.252 3.150 -14.157 1.00 41.78 103 VAL A C 1
ATOM 801 O O . VAL A 1 103 ? 6.523 1.960 -14.016 1.00 41.78 103 VAL A O 1
ATOM 804 N N . ILE A 1 104 ? 5.390 3.782 -13.370 1.00 45.28 104 ILE A N 1
ATOM 805 C CA . ILE A 1 104 ? 4.562 3.109 -12.374 1.00 45.28 104 ILE A CA 1
ATOM 806 C C . ILE A 1 104 ? 3.452 2.350 -13.126 1.00 45.28 104 ILE A C 1
ATOM 808 O O . ILE A 1 104 ? 2.506 2.959 -13.617 1.00 45.28 104 ILE A O 1
ATOM 812 N N . TRP A 1 105 ? 3.582 1.027 -13.262 1.00 36.44 105 TRP A N 1
ATOM 813 C CA . TRP A 1 105 ? 2.493 0.160 -13.730 1.00 36.44 105 TRP A CA 1
ATOM 814 C C . TRP A 1 105 ? 1.707 -0.361 -12.524 1.00 36.44 105 TRP A C 1
ATOM 816 O O . TRP A 1 105 ? 2.256 -1.069 -11.680 1.00 36.44 105 TRP A O 1
ATOM 826 N N . GLY A 1 106 ? 0.421 -0.013 -12.453 1.00 50.09 106 GLY A N 1
ATOM 827 C CA . GLY A 1 106 ? -0.441 -0.320 -11.309 1.00 50.09 106 GLY A CA 1
ATOM 828 C C . GLY A 1 106 ? -0.143 0.545 -10.083 1.00 50.09 106 GLY A C 1
ATOM 829 O O . GLY A 1 106 ? 0.842 1.270 -10.032 1.00 50.09 106 GLY A O 1
ATOM 830 N N . THR A 1 107 ? -1.025 0.489 -9.092 1.00 56.72 107 THR A N 1
ATOM 831 C CA . THR A 1 107 ? -1.042 1.397 -7.943 1.00 56.72 107 THR A CA 1
ATOM 832 C C . THR A 1 107 ? 0.044 1.041 -6.906 1.00 56.72 107 THR A C 1
ATOM 834 O O . THR A 1 107 ? -0.171 0.164 -6.066 1.00 56.72 107 THR A O 1
ATOM 837 N N . PRO A 1 108 ? 1.210 1.717 -6.874 1.00 74.62 108 PRO A N 1
ATOM 838 C CA . PRO A 1 108 ? 2.368 1.322 -6.062 1.00 74.62 108 PRO A CA 1
ATOM 839 C C . PRO A 1 108 ? 2.218 1.761 -4.593 1.00 74.62 108 PRO A C 1
ATOM 841 O O . PRO A 1 108 ? 3.163 1.713 -3.801 1.00 74.62 108 PRO A O 1
ATOM 844 N N . TYR A 1 109 ? 1.029 2.233 -4.212 1.00 83.62 109 TYR A N 1
ATOM 845 C CA . TYR A 1 109 ? 0.748 2.812 -2.905 1.00 83.62 109 TYR A CA 1
ATOM 846 C C . TYR A 1 109 ? 0.908 1.793 -1.770 1.00 83.62 109 TYR A C 1
ATOM 848 O O . TYR A 1 109 ? 1.302 2.182 -0.669 1.00 83.62 109 TYR A O 1
ATOM 856 N N . TYR A 1 110 ? 0.731 0.498 -2.044 1.00 90.94 110 TYR A N 1
ATOM 857 C CA . TYR A 1 110 ? 0.913 -0.576 -1.057 1.00 90.94 110 TYR A CA 1
ATOM 858 C C . TYR A 1 110 ? 2.363 -1.051 -0.930 1.00 90.94 110 TYR A C 1
ATOM 860 O O . TYR A 1 110 ? 2.732 -1.620 0.088 1.00 90.94 110 TYR A O 1
ATOM 868 N N . VAL A 1 111 ? 3.213 -0.776 -1.922 1.00 89.81 111 VAL A N 1
ATOM 869 C CA . VAL A 1 111 ? 4.586 -1.293 -1.968 1.00 89.81 111 VAL A CA 1
ATOM 870 C C . VAL A 1 111 ? 5.442 -0.694 -0.850 1.00 89.81 111 VAL A C 1
ATOM 872 O O . VAL A 1 111 ? 5.411 0.518 -0.612 1.00 89.81 111 VAL A O 1
ATOM 875 N N . ALA A 1 112 ? 6.227 -1.529 -0.170 1.00 91.69 112 ALA A N 1
ATOM 876 C CA . ALA A 1 112 ? 7.108 -1.089 0.906 1.00 91.69 112 ALA A CA 1
ATOM 877 C C . ALA A 1 112 ? 8.242 -0.159 0.411 1.00 91.69 112 ALA A C 1
ATOM 879 O O . ALA A 1 112 ? 8.758 -0.365 -0.692 1.00 91.69 112 ALA A O 1
ATOM 880 N N . PRO A 1 113 ? 8.664 0.851 1.202 1.00 91.62 113 PRO A N 1
ATOM 881 C CA . PRO A 1 113 ? 9.710 1.799 0.807 1.00 91.62 113 PRO A CA 1
ATOM 882 C C . PRO A 1 113 ? 11.036 1.138 0.424 1.00 91.62 113 PRO A C 1
ATOM 884 O O . PRO A 1 113 ? 11.637 1.527 -0.572 1.00 91.62 113 PRO A O 1
ATOM 887 N N . GLU A 1 114 ? 11.468 0.120 1.169 1.00 90.19 114 GLU A N 1
ATOM 888 C CA . GLU A 1 114 ? 12.710 -0.611 0.904 1.00 90.19 114 GLU A CA 1
ATOM 889 C C . GLU A 1 114 ? 12.703 -1.266 -0.483 1.00 90.19 114 GLU A C 1
ATOM 891 O O . GLU A 1 114 ? 13.690 -1.186 -1.210 1.00 90.19 114 GLU A O 1
ATOM 896 N N . ARG A 1 115 ? 11.557 -1.804 -0.921 1.00 85.44 115 ARG A N 1
ATOM 897 C CA . ARG A 1 115 ? 11.431 -2.369 -2.264 1.00 85.44 115 ARG A CA 1
ATOM 898 C C . ARG A 1 115 ? 11.569 -1.286 -3.319 1.00 85.44 115 ARG A C 1
ATOM 900 O O . ARG A 1 115 ? 12.358 -1.433 -4.243 1.00 85.44 115 ARG A O 1
ATOM 907 N N . LEU A 1 116 ? 10.855 -0.172 -3.143 1.00 84.12 116 LEU A N 1
ATOM 908 C CA . LEU A 1 116 ? 10.966 0.964 -4.054 1.00 84.12 116 LEU A CA 1
ATOM 909 C C . LEU A 1 116 ? 12.398 1.485 -4.124 1.00 84.12 116 LEU A C 1
ATOM 911 O O . LEU A 1 116 ? 12.775 2.014 -5.159 1.00 84.12 116 LEU A O 1
ATOM 915 N N . ASN A 1 117 ? 13.186 1.371 -3.056 1.00 81.12 117 ASN A N 1
ATOM 916 C CA . ASN A 1 117 ? 14.583 1.799 -3.002 1.00 81.12 117 ASN A CA 1
ATOM 917 C C . ASN A 1 117 ? 15.575 0.758 -3.552 1.00 81.12 117 ASN A C 1
ATOM 919 O O . ASN A 1 117 ? 16.775 1.023 -3.532 1.00 81.12 117 ASN A O 1
ATOM 923 N N . ASN A 1 118 ? 15.110 -0.396 -4.048 1.00 80.69 118 ASN A N 1
ATOM 924 C CA . ASN A 1 118 ? 15.951 -1.552 -4.382 1.00 80.69 118 ASN A CA 1
ATOM 925 C C . ASN A 1 118 ? 16.815 -2.042 -3.201 1.00 80.69 118 ASN A C 1
ATOM 927 O O . ASN A 1 118 ? 17.894 -2.606 -3.391 1.00 80.69 118 ASN A O 1
ATOM 931 N N . GLU A 1 119 ? 16.346 -1.825 -1.974 1.00 83.88 119 GLU A N 1
ATOM 932 C CA . GLU A 1 119 ? 16.957 -2.356 -0.761 1.00 83.88 119 GLU A CA 1
ATOM 933 C C . GLU A 1 119 ? 16.483 -3.802 -0.516 1.00 83.88 119 GLU A C 1
ATOM 935 O O . GLU A 1 119 ? 15.441 -4.221 -1.030 1.00 83.88 119 GLU A O 1
ATOM 940 N N . PRO A 1 120 ? 17.228 -4.602 0.268 1.00 82.25 120 PRO A N 1
ATOM 941 C CA . PRO A 1 120 ? 16.815 -5.961 0.597 1.00 82.25 120 PRO A CA 1
ATOM 942 C C . PRO A 1 120 ? 15.452 -6.006 1.304 1.00 82.25 120 PRO A C 1
ATOM 944 O O . PRO A 1 120 ? 15.282 -5.450 2.388 1.00 82.25 120 PRO A O 1
ATOM 947 N N . GLU A 1 121 ? 14.498 -6.719 0.705 1.00 86.88 121 GLU A N 1
ATOM 948 C CA . GLU A 1 121 ? 13.196 -7.008 1.312 1.00 86.88 121 GLU A CA 1
ATOM 949 C C . GLU A 1 121 ? 13.292 -8.183 2.298 1.00 86.88 121 GLU A C 1
ATOM 951 O O . GLU A 1 121 ? 13.923 -9.208 2.016 1.00 86.88 121 GLU A O 1
ATOM 956 N N . ASP A 1 122 ? 12.577 -8.074 3.417 1.00 89.44 122 ASP A N 1
ATOM 957 C CA . ASP A 1 122 ? 12.284 -9.182 4.327 1.00 89.44 122 ASP A CA 1
ATOM 958 C C . ASP A 1 122 ? 10.764 -9.278 4.586 1.00 89.44 122 ASP A C 1
ATOM 960 O O . ASP A 1 122 ? 9.951 -8.627 3.930 1.00 89.44 122 ASP A O 1
ATOM 964 N N . PHE A 1 123 ? 10.339 -10.118 5.530 1.00 94.75 123 PHE A N 1
ATOM 965 C CA . PHE A 1 123 ? 8.917 -10.282 5.858 1.00 94.75 123 PHE A CA 1
ATOM 966 C C . PHE A 1 123 ? 8.233 -8.989 6.337 1.00 94.75 123 PHE A C 1
ATOM 968 O O . PHE A 1 123 ? 7.008 -8.886 6.301 1.00 94.75 123 PHE A O 1
ATOM 975 N N . ARG A 1 124 ? 8.989 -7.986 6.792 1.00 97.81 124 ARG A N 1
ATOM 976 C CA . ARG A 1 124 ? 8.447 -6.695 7.225 1.00 97.81 124 ARG A CA 1
ATOM 977 C C . ARG A 1 124 ? 7.962 -5.866 6.042 1.00 97.81 124 ARG A C 1
ATOM 979 O O . ARG A 1 124 ? 7.159 -4.955 6.257 1.00 97.81 124 ARG A O 1
ATOM 986 N N . SER A 1 125 ? 8.393 -6.175 4.818 1.00 95.75 125 SER A N 1
ATOM 987 C CA . SER A 1 125 ? 7.848 -5.582 3.593 1.00 95.75 125 SER A CA 1
ATOM 988 C C . SER A 1 125 ? 6.388 -5.998 3.375 1.00 95.75 125 SER A C 1
ATOM 990 O O . SER A 1 125 ? 5.545 -5.156 3.058 1.00 95.75 125 SER A O 1
ATOM 992 N N . ASP A 1 126 ? 6.045 -7.259 3.658 1.00 96.44 126 ASP A N 1
ATOM 993 C CA . ASP A 1 126 ? 4.652 -7.731 3.640 1.00 96.44 126 ASP A CA 1
ATOM 994 C C . ASP A 1 126 ? 3.825 -7.084 4.765 1.00 96.44 126 ASP A C 1
ATOM 996 O O . ASP A 1 126 ? 2.672 -6.721 4.545 1.00 96.44 126 ASP A O 1
ATOM 1000 N N . ILE A 1 127 ? 4.413 -6.873 5.954 1.00 98.69 127 ILE A N 1
ATOM 1001 C CA . ILE A 1 127 ? 3.750 -6.172 7.072 1.00 98.69 127 ILE A CA 1
ATOM 1002 C C . ILE A 1 127 ? 3.379 -4.737 6.684 1.00 98.69 127 ILE A C 1
ATOM 1004 O O . ILE A 1 127 ? 2.261 -4.303 6.960 1.00 98.69 127 ILE A O 1
ATOM 1008 N N . TYR A 1 128 ? 4.288 -4.007 6.030 1.00 98.12 128 TYR A N 1
ATOM 1009 C CA . TYR A 1 128 ? 3.989 -2.667 5.521 1.00 98.12 128 TYR A CA 1
ATOM 1010 C C . TYR A 1 128 ? 2.848 -2.699 4.512 1.00 98.12 128 TYR A C 1
ATOM 1012 O O . TYR A 1 128 ? 1.906 -1.916 4.613 1.00 98.12 128 TYR A O 1
ATOM 1020 N N . SER A 1 129 ? 2.930 -3.624 3.558 1.00 96.94 129 SER A N 1
ATOM 1021 C CA . SER A 1 129 ? 1.976 -3.724 2.457 1.00 96.94 129 SER A CA 1
ATOM 1022 C C . SER A 1 129 ? 0.573 -4.080 2.962 1.00 96.94 129 SER A C 1
ATOM 1024 O O . SER A 1 129 ? -0.416 -3.468 2.552 1.00 96.94 129 SER A O 1
ATOM 1026 N N . LEU A 1 130 ? 0.483 -4.975 3.954 1.00 98.50 130 LEU A N 1
ATOM 1027 C CA . LEU A 1 130 ? -0.753 -5.235 4.688 1.00 98.50 130 LEU A CA 1
ATOM 1028 C C . LEU A 1 130 ? -1.235 -3.985 5.437 1.00 98.50 130 LEU A C 1
ATOM 1030 O O . LEU A 1 130 ? -2.405 -3.642 5.341 1.00 98.50 130 LEU A O 1
ATOM 1034 N N . GLY A 1 131 ? -0.353 -3.264 6.132 1.00 98.44 131 GLY A N 1
ATOM 1035 C CA . GLY A 1 131 ? -0.721 -2.041 6.853 1.00 98.44 131 GLY A CA 1
ATOM 1036 C C . GLY A 1 131 ? -1.316 -0.973 5.937 1.00 98.44 131 GLY A C 1
ATOM 1037 O O . GLY A 1 131 ? -2.356 -0.399 6.247 1.00 98.44 131 GLY A O 1
ATOM 1038 N N . ALA A 1 132 ? -0.705 -0.755 4.772 1.00 97.50 132 ALA A N 1
ATOM 1039 C CA . ALA A 1 132 ? -1.206 0.174 3.765 1.00 97.50 132 ALA A CA 1
ATOM 1040 C C . ALA A 1 132 ? -2.556 -0.272 3.183 1.00 97.50 132 ALA A C 1
ATOM 1042 O O . ALA A 1 132 ? -3.433 0.556 2.942 1.00 97.50 132 ALA A O 1
ATOM 1043 N N . THR A 1 133 ? -2.731 -1.581 3.002 1.00 97.56 133 THR A N 1
ATOM 1044 C CA . THR A 1 133 ? -3.982 -2.194 2.541 1.00 97.56 133 THR A CA 1
ATOM 1045 C C . THR A 1 133 ? -5.115 -1.995 3.551 1.00 97.56 133 THR A C 1
ATOM 1047 O O . THR A 1 133 ? -6.196 -1.546 3.179 1.00 97.56 133 THR A O 1
ATOM 1050 N N . LEU A 1 134 ? -4.867 -2.253 4.838 1.00 98.38 134 LEU A N 1
ATOM 1051 C CA . LEU A 1 134 ? -5.861 -2.074 5.902 1.00 98.38 134 LEU A CA 1
ATOM 1052 C C . LEU A 1 134 ? -6.175 -0.593 6.161 1.00 98.38 134 LEU A C 1
ATOM 1054 O O . LEU A 1 134 ? -7.330 -0.239 6.393 1.00 98.38 134 LEU A O 1
ATOM 1058 N N . PHE A 1 135 ? -5.173 0.287 6.060 1.00 98.00 135 PHE A N 1
ATOM 1059 C CA . PHE A 1 135 ? -5.382 1.736 6.101 1.00 98.00 135 PHE A CA 1
ATOM 1060 C C . PHE A 1 135 ? -6.327 2.178 4.975 1.00 98.00 135 PHE A C 1
ATOM 1062 O O . PHE A 1 135 ? -7.262 2.944 5.213 1.00 98.00 135 PHE A O 1
ATOM 1069 N N . HIS A 1 136 ? -6.122 1.673 3.756 1.00 96.56 136 HIS A N 1
ATOM 1070 C CA . HIS A 1 136 ? -7.019 1.969 2.644 1.00 96.56 136 HIS A CA 1
ATOM 1071 C C . HIS A 1 136 ? -8.432 1.448 2.905 1.00 96.56 136 HIS A C 1
ATOM 1073 O O . HIS A 1 136 ? -9.393 2.199 2.768 1.00 96.56 136 HIS A O 1
ATOM 1079 N N . ALA A 1 137 ? -8.556 0.213 3.384 1.00 97.00 137 ALA A N 1
ATOM 1080 C CA . ALA A 1 137 ? -9.841 -0.387 3.708 1.00 97.00 137 ALA A CA 1
ATOM 1081 C C . ALA A 1 137 ? -10.675 0.446 4.695 1.00 97.00 137 ALA A C 1
ATOM 1083 O O . ALA A 1 137 ? -11.869 0.648 4.477 1.00 97.00 137 ALA A O 1
ATOM 1084 N N . ILE A 1 138 ? -10.055 0.961 5.761 1.00 97.19 138 ILE A N 1
ATOM 1085 C CA . ILE A 1 138 ? -10.776 1.671 6.828 1.00 97.19 138 ILE A CA 1
ATOM 1086 C C . ILE A 1 138 ? -11.044 3.151 6.515 1.00 97.19 138 ILE A C 1
ATOM 1088 O O . ILE A 1 138 ? -12.017 3.724 7.003 1.00 97.19 138 ILE A O 1
ATOM 1092 N N . THR A 1 139 ? -10.204 3.784 5.689 1.00 95.62 139 THR A N 1
ATOM 1093 C CA . THR A 1 139 ? -10.319 5.223 5.381 1.00 95.62 139 THR A CA 1
ATOM 1094 C C . THR A 1 139 ? -10.899 5.520 3.999 1.00 95.62 139 THR A C 1
ATOM 1096 O O . THR A 1 139 ? -11.339 6.643 3.751 1.00 95.62 139 THR A O 1
ATOM 1099 N N . GLY A 1 140 ? -10.872 4.550 3.081 1.00 92.56 140 GLY A N 1
ATOM 1100 C CA . GLY A 1 140 ? -11.154 4.761 1.661 1.00 92.56 140 GLY A CA 1
ATOM 1101 C C . GLY A 1 140 ? -10.062 5.511 0.898 1.00 92.56 140 GLY A C 1
ATOM 1102 O O . GLY A 1 140 ? -10.278 5.904 -0.246 1.00 92.56 140 GLY A O 1
ATOM 1103 N N . LYS A 1 141 ? -8.900 5.754 1.522 1.00 90.19 141 LYS A N 1
ATOM 1104 C CA . LYS A 1 141 ? -7.731 6.387 0.897 1.00 90.19 141 LYS A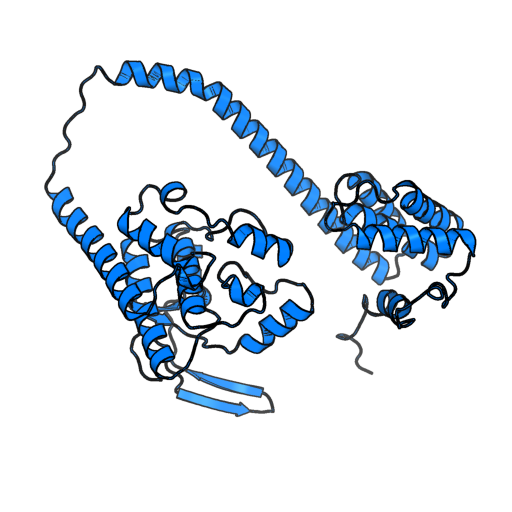 CA 1
ATOM 1105 C C . LYS A 1 141 ? -6.442 5.678 1.299 1.00 90.19 141 LYS A C 1
ATOM 1107 O O . LYS A 1 141 ? -6.313 5.164 2.400 1.00 90.19 141 LYS A O 1
ATOM 1112 N N . THR A 1 142 ? -5.441 5.669 0.433 1.00 91.69 142 THR A N 1
ATOM 1113 C CA . THR A 1 142 ? -4.131 5.095 0.772 1.00 91.69 142 THR A CA 1
ATOM 1114 C C . THR A 1 142 ? -3.382 5.926 1.825 1.00 91.69 142 THR A C 1
ATOM 1116 O O . THR A 1 142 ? -3.671 7.112 1.974 1.00 91.69 142 THR A O 1
ATOM 1119 N N . PRO A 1 143 ? -2.382 5.365 2.536 1.00 89.50 143 PRO A N 1
ATOM 1120 C CA . PRO A 1 143 ? -1.672 6.055 3.627 1.00 89.50 143 PRO A CA 1
ATOM 1121 C C . PRO A 1 143 ? -0.702 7.162 3.176 1.00 89.50 143 PRO A C 1
ATOM 1123 O O . PRO A 1 143 ? 0.149 7.585 3.955 1.00 89.50 143 PRO A O 1
ATOM 1126 N N . ILE A 1 144 ? -0.774 7.613 1.926 1.00 88.25 144 ILE A N 1
ATOM 1127 C CA . ILE A 1 144 ? 0.055 8.695 1.390 1.00 88.25 144 ILE A CA 1
ATOM 1128 C C . ILE A 1 144 ? -0.838 9.789 0.807 1.00 88.25 144 ILE A C 1
ATOM 1130 O O . ILE A 1 144 ? -1.938 9.509 0.334 1.00 88.25 144 ILE A O 1
ATOM 1134 N N . GLU A 1 145 ? -0.359 11.028 0.861 1.00 71.62 145 GLU A N 1
ATOM 1135 C CA . GLU A 1 145 ? -1.080 12.206 0.382 1.00 71.62 145 GLU A CA 1
ATOM 1136 C C . GLU A 1 145 ? -0.605 12.608 -1.019 1.00 71.62 145 GLU A C 1
ATOM 1138 O O . GLU A 1 145 ? 0.580 12.865 -1.215 1.00 71.62 145 GLU A O 1
ATOM 1143 N N . GLY A 1 146 ? -1.532 12.705 -1.972 1.00 67.12 146 GLY A N 1
ATOM 1144 C CA . GLY A 1 146 ? -1.261 13.171 -3.334 1.00 67.12 146 GLY A CA 1
ATOM 1145 C C . GLY A 1 146 ? -0.907 12.067 -4.334 1.00 67.12 146 GLY A C 1
ATOM 1146 O O . GLY A 1 146 ? -0.655 10.916 -3.974 1.00 67.12 146 GLY A O 1
ATOM 1147 N N . ASP A 1 147 ? -0.893 12.449 -5.609 1.00 64.81 147 ASP A N 1
ATOM 1148 C CA . ASP A 1 147 ? -0.545 11.559 -6.711 1.00 64.81 147 ASP A CA 1
ATOM 1149 C C . ASP A 1 147 ? 0.970 11.533 -6.924 1.00 64.81 147 ASP A C 1
ATOM 1151 O O . ASP A 1 147 ? 1.639 12.565 -7.026 1.00 64.81 147 ASP A O 1
ATOM 1155 N N . ALA A 1 148 ? 1.530 10.328 -6.994 1.00 64.38 148 ALA A N 1
ATOM 1156 C CA . ALA A 1 148 ? 2.933 10.143 -7.319 1.00 64.38 148 ALA A CA 1
ATOM 1157 C C . ALA A 1 148 ? 3.112 10.054 -8.839 1.00 64.38 148 ALA A C 1
ATOM 1159 O O . ALA A 1 148 ? 2.810 9.028 -9.444 1.00 64.38 148 ALA A O 1
ATOM 1160 N N . ASN A 1 149 ? 3.665 11.108 -9.439 1.00 67.88 149 ASN A N 1
ATOM 1161 C CA . ASN A 1 149 ? 3.979 11.154 -10.874 1.00 67.88 149 ASN A CA 1
ATOM 1162 C C . ASN A 1 149 ? 5.313 10.470 -11.218 1.00 67.88 149 ASN A C 1
ATOM 1164 O O . ASN A 1 149 ? 5.662 10.317 -12.385 1.00 67.88 149 ASN A O 1
ATOM 1168 N N . SER A 1 150 ? 6.079 10.069 -10.201 1.00 70.19 150 SER A N 1
ATOM 1169 C CA . SER A 1 150 ? 7.336 9.343 -10.345 1.00 70.19 150 SER A CA 1
ATOM 1170 C C . SER A 1 150 ? 7.602 8.452 -9.131 1.00 70.19 150 SER A C 1
ATOM 1172 O O . SER A 1 150 ? 7.065 8.659 -8.039 1.00 70.19 150 SER A O 1
ATOM 1174 N N . THR A 1 151 ? 8.493 7.473 -9.294 1.00 68.19 151 THR A N 1
ATOM 1175 C CA . THR A 1 151 ? 8.971 6.634 -8.183 1.00 68.19 151 THR A CA 1
ATOM 1176 C C . THR A 1 151 ? 9.711 7.449 -7.117 1.00 68.19 151 THR A C 1
ATOM 1178 O O . THR A 1 151 ? 9.668 7.098 -5.940 1.00 68.19 151 THR A O 1
ATOM 1181 N N . ILE A 1 152 ? 10.347 8.563 -7.496 1.00 76.25 152 ILE A N 1
ATOM 1182 C CA . ILE A 1 152 ? 11.021 9.483 -6.571 1.00 76.25 152 ILE A CA 1
ATOM 1183 C C . ILE A 1 152 ? 9.996 10.198 -5.687 1.00 76.25 152 ILE A C 1
ATOM 1185 O O . ILE A 1 152 ? 10.149 10.201 -4.465 1.00 76.25 152 ILE A O 1
ATOM 1189 N N . ASP A 1 153 ? 8.936 10.745 -6.288 1.00 78.19 153 ASP A N 1
ATOM 1190 C CA . ASP A 1 153 ? 7.867 11.421 -5.545 1.00 78.19 153 ASP A CA 1
ATOM 1191 C C . ASP A 1 153 ? 7.182 10.433 -4.587 1.00 78.19 153 ASP A C 1
ATOM 1193 O O . ASP A 1 153 ? 7.003 10.726 -3.406 1.00 78.19 153 ASP A O 1
ATOM 1197 N N . LEU A 1 154 ? 6.910 9.205 -5.048 1.00 81.69 154 LEU A N 1
ATOM 1198 C CA . LEU A 1 154 ? 6.340 8.148 -4.212 1.00 81.69 154 LEU A CA 1
ATOM 1199 C C . LEU A 1 154 ? 7.216 7.808 -2.996 1.00 81.69 154 LEU A C 1
ATOM 1201 O O . LEU A 1 154 ? 6.701 7.642 -1.887 1.00 81.69 154 LEU A O 1
ATOM 1205 N N . ARG A 1 155 ? 8.537 7.690 -3.190 1.00 82.25 155 ARG A N 1
ATOM 1206 C CA . ARG A 1 155 ? 9.491 7.434 -2.098 1.00 82.25 155 ARG A CA 1
ATOM 1207 C C . ARG A 1 155 ? 9.475 8.568 -1.075 1.00 82.25 155 ARG A C 1
ATOM 1209 O O . ARG A 1 155 ? 9.542 8.294 0.121 1.00 82.25 155 ARG A O 1
ATOM 1216 N N . GLU A 1 156 ? 9.378 9.819 -1.523 1.00 85.38 156 GLU A N 1
ATOM 1217 C CA . GLU A 1 156 ? 9.318 10.979 -0.630 1.00 85.38 156 GLU A CA 1
ATOM 1218 C C . GLU A 1 156 ? 8.019 10.999 0.182 1.00 85.38 156 GLU A C 1
ATOM 1220 O O . GLU A 1 156 ? 8.071 11.108 1.408 1.00 85.38 156 GLU A O 1
ATOM 1225 N N . LEU A 1 157 ? 6.870 10.792 -0.469 1.00 86.44 157 LEU A N 1
ATOM 1226 C CA . LEU A 1 157 ? 5.567 10.715 0.201 1.00 86.44 157 LEU A CA 1
ATOM 1227 C C . LEU A 1 157 ? 5.544 9.621 1.276 1.00 86.44 157 LEU A C 1
ATOM 1229 O O . LEU A 1 157 ? 5.054 9.823 2.387 1.00 86.44 157 LEU A O 1
ATOM 1233 N N . LYS A 1 158 ? 6.168 8.474 0.998 1.00 89.62 158 LYS A N 1
ATOM 1234 C CA . LYS A 1 158 ? 6.250 7.353 1.942 1.00 89.62 158 LYS A CA 1
ATOM 1235 C C . LYS A 1 158 ? 7.121 7.619 3.171 1.00 89.62 158 LYS A C 1
ATOM 1237 O O . LYS A 1 158 ? 7.020 6.854 4.127 1.00 89.62 158 LYS A O 1
ATOM 1242 N N . LYS A 1 159 ? 7.935 8.683 3.212 1.00 88.44 159 LYS A N 1
ATOM 1243 C CA . LYS A 1 159 ? 8.681 9.071 4.430 1.00 88.44 159 LYS A CA 1
ATOM 1244 C C . LYS A 1 159 ? 7.772 9.634 5.522 1.00 88.44 159 LYS A C 1
ATOM 1246 O O . LYS A 1 159 ? 8.166 9.639 6.689 1.00 88.44 159 LYS A O 1
ATOM 1251 N N . LYS A 1 160 ? 6.587 10.121 5.153 1.00 89.06 160 LYS A N 1
ATOM 1252 C CA . LYS A 1 160 ? 5.614 10.743 6.056 1.00 89.06 160 LYS A CA 1
ATOM 1253 C C . LYS A 1 160 ? 4.220 10.176 5.771 1.00 89.06 160 LYS A C 1
ATOM 1255 O O . LYS A 1 160 ? 3.406 10.869 5.167 1.00 89.06 160 LYS A O 1
ATOM 1260 N N . PRO A 1 161 ? 3.953 8.917 6.165 1.00 91.06 161 PRO A N 1
ATOM 1261 C CA . PRO A 1 161 ? 2.620 8.351 6.020 1.00 91.06 161 PRO A CA 1
ATOM 1262 C C . PRO A 1 161 ? 1.592 9.209 6.764 1.00 91.06 161 PRO A C 1
ATOM 1264 O O . PRO A 1 161 ? 1.896 9.770 7.821 1.00 91.06 161 PRO A O 1
ATOM 1267 N N . LEU A 1 162 ? 0.383 9.280 6.212 1.00 92.25 162 LEU A N 1
ATOM 1268 C CA . LEU A 1 162 ? -0.759 9.937 6.833 1.00 92.25 162 LEU A CA 1
ATOM 1269 C C . LEU A 1 162 ? -1.037 9.337 8.215 1.00 92.25 162 LEU A C 1
ATOM 1271 O O . LEU A 1 162 ? -0.972 8.121 8.399 1.00 92.25 162 LEU A O 1
ATOM 1275 N N . ASP A 1 163 ? -1.372 10.199 9.172 1.00 93.94 163 ASP A N 1
ATOM 1276 C CA . ASP A 1 163 ? -1.775 9.776 10.511 1.00 93.94 163 ASP A CA 1
ATOM 1277 C C . ASP A 1 163 ? -3.234 9.312 10.491 1.00 93.94 163 ASP A C 1
ATOM 1279 O O . ASP A 1 163 ? -4.151 10.107 10.249 1.00 93.94 163 ASP A O 1
ATOM 1283 N N . LEU A 1 164 ? -3.454 8.027 10.784 1.00 93.88 164 LEU A N 1
ATOM 1284 C CA . LEU A 1 164 ? -4.789 7.432 10.785 1.00 93.88 164 LEU A CA 1
ATOM 1285 C C . LEU A 1 164 ? -5.741 8.148 11.754 1.00 93.88 164 LEU A C 1
ATOM 1287 O O . LEU A 1 164 ? -6.909 8.330 11.426 1.00 93.88 164 LEU A O 1
ATOM 1291 N N . ARG A 1 165 ? -5.244 8.647 12.893 1.00 94.19 165 ARG A N 1
ATOM 1292 C CA . ARG A 1 165 ? -6.064 9.375 13.879 1.00 94.19 165 ARG A CA 1
ATOM 1293 C C . ARG A 1 165 ? -6.590 10.700 13.343 1.00 94.19 165 ARG A C 1
ATOM 1295 O O . ARG A 1 165 ? -7.624 11.185 13.793 1.00 94.19 165 ARG A O 1
ATOM 1302 N N . THR A 1 166 ? -5.860 11.297 12.404 1.00 92.88 166 THR A N 1
ATOM 1303 C CA . THR A 1 166 ? -6.257 12.550 11.761 1.00 92.88 166 THR A CA 1
ATOM 1304 C C . THR A 1 166 ? -7.259 12.291 10.636 1.00 92.88 166 THR A C 1
ATOM 1306 O O . THR A 1 166 ? -8.208 13.053 10.472 1.00 92.88 166 THR A O 1
ATOM 1309 N N . ILE A 1 167 ? -7.061 11.215 9.867 1.00 92.56 167 ILE A N 1
ATOM 1310 C CA . ILE A 1 167 ? -7.889 10.895 8.694 1.00 92.56 167 ILE A CA 1
ATOM 1311 C C . ILE A 1 167 ? -9.211 10.213 9.072 1.00 92.56 167 ILE A C 1
ATOM 1313 O O . ILE A 1 167 ? -10.233 10.493 8.446 1.00 92.56 167 ILE A O 1
ATOM 1317 N N . ALA A 1 168 ? -9.207 9.348 10.085 1.00 92.88 168 ALA A N 1
ATOM 1318 C CA . ALA A 1 168 ? -10.378 8.617 10.560 1.00 92.88 168 ALA A CA 1
ATOM 1319 C C . ALA A 1 168 ? -10.469 8.708 12.097 1.00 92.88 168 ALA A C 1
ATOM 1321 O O . ALA A 1 168 ? -10.081 7.778 12.804 1.00 92.88 168 ALA A O 1
ATOM 1322 N N . PRO A 1 169 ? -10.939 9.849 12.639 1.00 93.00 169 PRO A N 1
ATOM 1323 C CA . PRO A 1 169 ? -10.992 10.089 14.085 1.00 93.00 169 PRO A CA 1
ATOM 1324 C C . PRO A 1 169 ? -12.016 9.211 14.823 1.00 93.00 169 PRO A C 1
ATOM 1326 O O . PRO A 1 169 ? -12.026 9.193 16.052 1.00 93.00 169 PRO A O 1
ATOM 1329 N N . ASP A 1 170 ? -12.892 8.520 14.090 1.00 92.44 170 ASP A N 1
ATOM 1330 C CA . ASP A 1 170 ? -13.832 7.523 14.603 1.00 92.44 170 ASP A CA 1
ATOM 1331 C C . ASP A 1 170 ? -13.184 6.154 14.866 1.00 92.44 170 ASP A C 1
ATOM 1333 O O . ASP A 1 170 ? -13.760 5.353 15.596 1.00 92.44 170 ASP A O 1
ATOM 1337 N N . VAL A 1 171 ? -11.985 5.900 14.329 1.00 95.12 171 VAL A N 1
ATOM 1338 C CA . VAL A 1 171 ? -11.235 4.655 14.547 1.00 95.12 171 VAL A CA 1
ATOM 1339 C C . VAL A 1 171 ? -10.614 4.636 15.940 1.00 95.12 171 VAL A C 1
ATOM 1341 O O . VAL A 1 171 ? -10.086 5.643 16.425 1.00 95.12 171 VAL A O 1
ATOM 1344 N N . SER A 1 172 ? -10.628 3.471 16.590 1.00 96.69 172 SER A N 1
ATOM 1345 C CA . SER A 1 172 ? -10.038 3.329 17.917 1.00 96.69 172 SER A CA 1
ATOM 1346 C C . SER A 1 172 ? -8.540 3.665 17.931 1.00 96.69 172 SER A C 1
ATOM 1348 O O . SER A 1 172 ? -7.770 3.366 17.013 1.00 96.69 172 SER A O 1
ATOM 1350 N N . VAL A 1 173 ? -8.098 4.271 19.036 1.00 95.06 173 VAL A N 1
ATOM 1351 C CA . VAL A 1 173 ? -6.697 4.675 19.239 1.00 95.06 173 VAL A CA 1
ATOM 1352 C C . VAL A 1 173 ? -5.747 3.481 19.110 1.00 95.06 173 VAL A C 1
ATOM 1354 O O . VAL A 1 173 ? -4.678 3.618 18.518 1.00 95.06 173 VAL A O 1
ATOM 1357 N N . THR A 1 174 ? -6.162 2.319 19.620 1.00 96.19 174 THR A N 1
ATOM 1358 C CA . THR A 1 174 ? -5.418 1.056 19.560 1.00 96.19 174 THR A CA 1
ATOM 1359 C C . THR A 1 174 ? -5.221 0.575 18.128 1.00 96.19 174 THR A C 1
ATOM 1361 O O . THR A 1 174 ? -4.098 0.249 17.750 1.00 96.19 174 THR A O 1
ATOM 1364 N N . THR A 1 175 ? -6.267 0.597 17.300 1.00 98.12 175 THR A N 1
ATOM 1365 C CA . THR A 1 175 ? -6.159 0.238 15.878 1.00 98.12 175 THR A CA 1
ATOM 1366 C C . THR A 1 175 ? -5.255 1.206 15.132 1.00 98.12 175 THR A C 1
ATOM 1368 O O . THR A 1 175 ? -4.387 0.782 14.364 1.00 98.12 175 THR A O 1
ATOM 1371 N N . ALA A 1 176 ? -5.398 2.505 15.408 1.00 97.69 176 ALA A N 1
ATOM 1372 C CA . ALA A 1 176 ? -4.561 3.524 14.796 1.00 97.69 176 ALA A CA 1
ATOM 1373 C C . ALA A 1 176 ? -3.068 3.324 15.100 1.00 97.69 176 ALA A C 1
ATOM 1375 O O . ALA A 1 176 ? -2.248 3.396 14.185 1.00 97.69 176 ALA A O 1
ATOM 1376 N N . ASP A 1 177 ? -2.714 3.002 16.348 1.00 97.62 177 ASP A N 1
ATOM 1377 C CA . ASP A 1 177 ? -1.327 2.723 16.738 1.00 97.62 177 ASP A CA 1
ATOM 1378 C C . ASP A 1 177 ? -0.744 1.506 16.016 1.00 97.62 177 ASP A C 1
ATOM 1380 O O . ASP A 1 177 ? 0.393 1.553 15.530 1.00 97.62 177 ASP A O 1
ATOM 1384 N N . VAL A 1 178 ? -1.525 0.426 15.905 1.00 98.50 178 VAL A N 1
ATOM 1385 C CA . VAL A 1 178 ? -1.091 -0.781 15.194 1.00 98.50 178 VAL A CA 1
ATOM 1386 C C . VAL A 1 178 ? -0.828 -0.454 13.729 1.00 98.50 178 VAL A C 1
ATOM 1388 O O . VAL A 1 178 ? 0.267 -0.729 13.236 1.00 98.50 178 VAL A O 1
ATOM 1391 N N . PHE A 1 179 ? -1.775 0.192 13.043 1.00 98.25 179 PHE A N 1
ATOM 1392 C CA . PHE A 1 179 ? -1.647 0.481 11.612 1.00 98.25 179 PHE A CA 1
ATOM 1393 C C . PHE A 1 179 ? -0.490 1.445 11.346 1.00 98.25 179 PHE A C 1
ATOM 1395 O O . PHE A 1 179 ? 0.309 1.198 10.441 1.00 98.25 179 PHE A O 1
ATOM 1402 N N . GLN A 1 180 ? -0.325 2.477 12.181 1.00 97.81 180 GLN A N 1
ATOM 1403 C CA . GLN A 1 180 ? 0.781 3.426 12.067 1.00 97.81 180 GLN A CA 1
ATOM 1404 C C . GLN A 1 180 ? 2.146 2.739 12.215 1.00 97.81 180 GLN A C 1
ATOM 1406 O O . GLN A 1 180 ? 3.099 3.077 11.506 1.00 97.81 180 GLN A O 1
ATOM 1411 N N . ARG A 1 181 ? 2.248 1.743 13.106 1.00 98.56 181 ARG A N 1
ATOM 1412 C CA . ARG A 1 181 ? 3.463 0.938 13.271 1.00 98.56 181 ARG A CA 1
ATOM 1413 C C . ARG A 1 181 ? 3.705 0.004 12.085 1.00 98.56 181 ARG A C 1
ATOM 1415 O O . ARG A 1 181 ? 4.859 -0.161 11.692 1.00 98.56 181 ARG A O 1
ATOM 1422 N N . MET A 1 182 ? 2.661 -0.579 11.488 1.00 98.69 182 MET A N 1
ATOM 1423 C CA . MET A 1 182 ? 2.793 -1.408 10.277 1.00 98.69 182 MET A CA 1
ATOM 1424 C C . MET A 1 182 ? 3.388 -0.605 9.115 1.00 98.69 182 MET A C 1
ATOM 1426 O O . MET A 1 182 ? 4.319 -1.074 8.465 1.00 98.69 182 MET A O 1
ATOM 1430 N N . ILE A 1 183 ? 2.904 0.622 8.895 1.00 97.81 183 ILE A N 1
ATOM 1431 C CA . ILE A 1 183 ? 3.314 1.490 7.776 1.00 97.81 183 ILE A CA 1
ATOM 1432 C C . ILE A 1 183 ? 4.538 2.364 8.080 1.00 97.81 183 ILE A C 1
ATOM 1434 O O . ILE A 1 183 ? 4.829 3.307 7.341 1.00 97.81 183 ILE A O 1
ATOM 1438 N N . ALA A 1 184 ? 5.281 2.077 9.155 1.00 97.38 184 ALA A N 1
ATOM 1439 C CA . ALA A 1 184 ? 6.492 2.825 9.470 1.00 97.38 184 ALA A CA 1
ATOM 1440 C C . ALA A 1 184 ? 7.478 2.768 8.280 1.00 97.38 184 ALA A C 1
ATOM 1442 O O . ALA A 1 184 ? 7.751 1.674 7.772 1.00 97.38 184 ALA A O 1
ATOM 1443 N N . PRO A 1 185 ? 8.059 3.904 7.837 1.00 94.62 185 PRO A N 1
ATOM 1444 C CA . PRO A 1 185 ? 8.904 3.915 6.640 1.00 94.62 185 PRO A CA 1
ATOM 1445 C C . PRO A 1 185 ? 10.129 3.007 6.776 1.00 94.62 185 PRO A C 1
ATOM 1447 O O . PRO A 1 185 ? 10.536 2.340 5.834 1.00 94.62 185 PRO A O 1
ATOM 1450 N N . ILE A 1 186 ? 10.675 2.949 7.989 1.00 94.75 186 ILE A N 1
ATOM 1451 C CA . ILE A 1 186 ? 11.866 2.185 8.339 1.00 94.75 186 ILE A CA 1
ATOM 1452 C C . ILE A 1 186 ? 11.457 0.768 8.784 1.00 94.75 186 ILE A C 1
ATOM 1454 O O . ILE A 1 186 ? 10.740 0.658 9.785 1.00 94.75 186 ILE A O 1
ATOM 1458 N N . PRO A 1 187 ? 11.948 -0.314 8.143 1.00 95.25 187 PRO A N 1
ATOM 1459 C CA . PRO A 1 187 ? 11.505 -1.684 8.426 1.00 95.25 187 PRO A CA 1
ATOM 1460 C C . PRO A 1 187 ? 11.629 -2.104 9.893 1.00 95.25 187 PRO A C 1
ATOM 1462 O O . PRO A 1 187 ? 10.685 -2.638 10.468 1.00 95.25 187 PRO A O 1
ATOM 1465 N N . TRP A 1 188 ? 12.754 -1.820 10.555 1.00 95.81 188 TRP A N 1
ATOM 1466 C CA . TRP A 1 188 ? 12.971 -2.233 11.951 1.00 95.81 188 TRP A CA 1
ATOM 1467 C C . TRP A 1 188 ? 12.156 -1.444 12.986 1.00 95.81 188 TRP A C 1
ATOM 1469 O O . TRP A 1 188 ? 12.174 -1.805 14.159 1.00 95.81 188 TRP A O 1
ATOM 1479 N N . LYS A 1 189 ? 11.435 -0.388 12.581 1.00 97.19 189 LYS A N 1
ATOM 1480 C CA . LYS A 1 189 ? 10.446 0.290 13.439 1.00 97.19 189 LYS A CA 1
ATOM 1481 C C . LYS A 1 189 ? 9.069 -0.390 13.414 1.00 97.19 189 LYS A C 1
ATOM 1483 O O . LYS A 1 189 ? 8.213 -0.040 14.225 1.00 97.19 189 LYS A O 1
ATOM 1488 N N . ARG A 1 190 ? 8.853 -1.344 12.501 1.00 98.19 190 ARG A N 1
ATOM 1489 C CA . ARG A 1 190 ? 7.617 -2.135 12.389 1.00 98.19 190 ARG A CA 1
ATOM 1490 C C . ARG A 1 190 ? 7.603 -3.261 13.438 1.00 98.19 190 ARG A C 1
ATOM 1492 O O . ARG A 1 190 ? 8.326 -3.221 14.438 1.00 98.19 190 ARG A O 1
ATOM 1499 N N . PHE A 1 191 ? 6.755 -4.264 13.240 1.00 98.31 191 PHE A N 1
ATOM 1500 C CA . PHE A 1 191 ? 6.710 -5.454 14.089 1.00 98.31 191 PHE A CA 1
ATOM 1501 C C . PHE A 1 191 ? 7.888 -6.391 13.798 1.00 98.31 191 PHE A C 1
ATOM 1503 O O . PHE A 1 191 ? 8.279 -6.607 12.648 1.00 98.31 191 PHE A O 1
ATOM 1510 N N . GLY A 1 192 ? 8.469 -6.950 14.857 1.00 97.06 192 GLY A N 1
ATOM 1511 C CA . GLY A 1 192 ? 9.615 -7.850 14.790 1.00 97.06 192 GLY A CA 1
ATOM 1512 C C . GLY A 1 192 ? 9.253 -9.267 14.348 1.00 97.06 192 GLY A C 1
ATOM 1513 O O . GLY A 1 192 ? 10.147 -10.030 13.995 1.00 97.06 192 GLY A O 1
ATOM 1514 N N . SER A 1 193 ? 7.966 -9.621 14.344 1.00 98.00 193 SER A N 1
ATOM 1515 C CA . SER A 1 193 ? 7.455 -10.905 13.858 1.00 98.00 193 SER A CA 1
ATOM 1516 C C . SER A 1 193 ? 5.973 -10.813 13.484 1.00 98.00 193 SER A C 1
ATOM 1518 O O . SER A 1 193 ? 5.267 -9.902 13.919 1.00 98.00 193 SER A O 1
ATOM 1520 N N . TYR A 1 194 ? 5.478 -11.796 12.727 1.00 98.44 194 TYR A N 1
ATOM 1521 C CA . TYR A 1 194 ? 4.039 -11.937 12.501 1.00 98.44 194 TYR A CA 1
ATOM 1522 C C . TYR A 1 194 ? 3.266 -12.283 13.777 1.00 98.44 194 TYR A C 1
ATOM 1524 O O . TYR A 1 194 ? 2.121 -11.874 13.902 1.00 98.44 194 TYR A O 1
ATOM 1532 N N . ASP A 1 195 ? 3.861 -13.020 14.720 1.00 98.56 195 ASP A N 1
ATOM 1533 C CA . ASP A 1 195 ? 3.192 -13.374 15.978 1.00 98.56 195 ASP A CA 1
ATOM 1534 C C . ASP A 1 195 ? 2.952 -12.129 16.850 1.00 98.56 195 ASP A C 1
ATOM 1536 O O . ASP A 1 195 ? 1.868 -11.969 17.411 1.00 98.56 195 ASP A O 1
ATOM 1540 N N . GLU A 1 196 ? 3.916 -11.201 16.883 1.00 98.56 196 GLU A N 1
ATOM 1541 C CA . GLU A 1 196 ? 3.750 -9.889 17.523 1.00 98.56 196 GLU A CA 1
ATOM 1542 C C . GLU A 1 196 ? 2.633 -9.080 16.845 1.00 98.56 196 GLU A C 1
ATOM 1544 O O . GLU A 1 196 ? 1.746 -8.571 17.526 1.00 98.56 196 GLU A O 1
ATOM 1549 N N . LEU A 1 197 ? 2.635 -9.008 15.507 1.00 98.75 197 LEU A N 1
ATOM 1550 C CA . LEU A 1 197 ? 1.602 -8.300 14.745 1.00 98.75 197 LEU A CA 1
ATOM 1551 C C . LEU A 1 197 ? 0.199 -8.874 14.998 1.00 98.75 197 LEU A C 1
ATOM 1553 O O . LEU A 1 197 ? -0.730 -8.121 15.274 1.00 98.75 197 LEU A O 1
ATOM 1557 N N . ILE A 1 198 ? 0.045 -10.198 14.907 1.00 98.81 198 ILE A N 1
ATOM 1558 C CA . ILE A 1 198 ? -1.237 -10.883 15.124 1.00 98.81 198 ILE A CA 1
ATOM 1559 C C . ILE A 1 198 ? -1.753 -10.598 16.533 1.00 98.81 198 ILE A C 1
ATOM 1561 O O . ILE A 1 198 ? -2.919 -10.252 16.678 1.00 98.81 198 ILE A O 1
ATOM 1565 N N . THR A 1 199 ? -0.888 -10.687 17.547 1.00 98.62 199 THR A N 1
ATOM 1566 C CA . THR A 1 199 ? -1.262 -10.399 18.940 1.00 98.62 199 THR A CA 1
ATOM 1567 C C . THR A 1 199 ? -1.804 -8.978 19.078 1.00 98.62 199 THR A C 1
ATOM 1569 O O . THR A 1 199 ? -2.863 -8.773 19.654 1.00 98.62 199 THR A O 1
ATOM 1572 N N . GLN A 1 200 ? -1.126 -7.997 18.481 1.00 98.62 200 GLN A N 1
ATOM 1573 C CA . GLN A 1 200 ? -1.518 -6.590 18.579 1.00 98.62 200 GLN A CA 1
ATOM 1574 C C . GLN A 1 200 ? -2.811 -6.274 17.815 1.00 98.62 200 GLN A C 1
ATOM 1576 O O . GLN A 1 200 ? -3.623 -5.483 18.291 1.00 98.62 200 GLN A O 1
ATOM 1581 N N . LEU A 1 201 ? -3.043 -6.917 16.666 1.00 98.62 201 LEU A N 1
ATOM 1582 C CA . LEU A 1 201 ? -4.322 -6.826 15.956 1.00 98.62 201 LEU A CA 1
ATOM 1583 C C . LEU A 1 201 ? -5.464 -7.491 16.742 1.00 98.62 201 LEU A C 1
ATOM 1585 O O . LEU A 1 201 ? -6.561 -6.942 16.800 1.00 98.62 201 LEU A O 1
ATOM 1589 N N . GLU A 1 202 ? -5.220 -8.649 17.363 1.00 98.44 202 GLU A N 1
ATOM 1590 C CA . GLU A 1 202 ? -6.204 -9.337 18.209 1.00 98.44 202 GLU A CA 1
ATOM 1591 C C . GLU A 1 202 ? -6.537 -8.530 19.474 1.00 98.44 202 GLU A C 1
ATOM 1593 O O . GLU A 1 202 ? -7.701 -8.468 19.865 1.00 98.44 202 GLU A O 1
ATOM 1598 N N . ASP A 1 203 ? -5.554 -7.870 20.088 1.00 97.88 203 ASP A N 1
ATOM 1599 C CA . ASP A 1 203 ? -5.775 -6.987 21.237 1.00 97.88 203 ASP A CA 1
ATOM 1600 C C . ASP A 1 203 ? -6.593 -5.744 20.850 1.00 97.88 203 ASP A C 1
ATOM 1602 O O . ASP A 1 203 ? -7.523 -5.377 21.570 1.00 97.88 203 ASP A O 1
ATOM 1606 N N . ALA A 1 204 ? -6.307 -5.133 19.693 1.00 97.56 204 ALA A N 1
ATOM 1607 C CA . ALA A 1 204 ? -7.110 -4.033 19.158 1.00 97.56 204 ALA A CA 1
ATOM 1608 C C . ALA A 1 204 ? -8.557 -4.472 18.866 1.00 97.56 204 ALA A C 1
ATOM 1610 O O . ALA A 1 204 ? -9.496 -3.760 19.218 1.00 97.56 204 ALA A O 1
ATOM 1611 N N . TYR A 1 205 ? -8.740 -5.670 18.300 1.00 97.25 205 TYR A N 1
ATOM 1612 C CA . TYR A 1 205 ? -10.058 -6.248 18.038 1.00 97.25 205 TYR A CA 1
ATOM 1613 C C . TYR A 1 205 ? -10.862 -6.469 19.327 1.00 97.25 205 TYR A C 1
ATOM 1615 O O . TYR A 1 205 ? -12.002 -6.021 19.418 1.00 97.25 205 TYR A O 1
ATOM 1623 N N . ARG A 1 206 ? -10.257 -7.082 20.355 1.00 95.88 206 ARG A N 1
ATOM 1624 C CA . ARG A 1 206 ? -10.911 -7.287 21.662 1.00 95.88 206 ARG A CA 1
ATOM 1625 C C . ARG A 1 206 ? -11.301 -5.963 22.317 1.00 95.88 206 ARG A C 1
ATOM 1627 O O . ARG A 1 206 ? -12.415 -5.826 22.809 1.00 95.88 206 ARG A O 1
ATOM 1634 N N . ALA A 1 207 ? -10.404 -4.976 22.289 1.00 93.50 207 ALA A N 1
ATOM 1635 C CA . ALA A 1 207 ? -10.664 -3.661 22.868 1.00 93.50 207 ALA A CA 1
ATOM 1636 C C . ALA A 1 207 ? -11.837 -2.931 22.189 1.00 93.50 207 ALA A C 1
ATOM 1638 O O . ALA A 1 207 ? -12.555 -2.186 22.857 1.00 93.50 207 ALA A O 1
ATOM 1639 N N . LEU A 1 208 ? -12.033 -3.143 20.883 1.00 92.88 208 LEU A N 1
ATOM 1640 C CA . LEU A 1 208 ? -13.172 -2.616 20.133 1.00 92.88 208 LEU A CA 1
ATOM 1641 C C . LEU A 1 208 ? -14.479 -3.301 20.561 1.00 92.88 208 LEU A C 1
ATOM 1643 O O . LEU A 1 208 ? -15.418 -2.624 20.975 1.00 92.88 208 LEU A O 1
ATOM 1647 N N . THR A 1 209 ? -14.517 -4.636 20.556 1.00 88.81 209 THR A N 1
ATOM 1648 C CA . THR A 1 209 ? -15.730 -5.400 20.894 1.00 88.81 209 THR A CA 1
ATOM 1649 C C . THR A 1 209 ? -16.142 -5.253 22.362 1.00 88.81 209 THR A C 1
ATOM 1651 O O . THR A 1 209 ? -17.332 -5.204 22.681 1.00 88.81 209 THR A O 1
ATOM 1654 N N . ASP A 1 210 ? -15.170 -5.125 23.270 1.00 84.88 210 ASP A N 1
ATOM 1655 C CA . ASP A 1 210 ? -15.441 -4.903 24.691 1.00 84.88 210 ASP A CA 1
ATOM 1656 C C . ASP A 1 210 ? -16.049 -3.510 24.929 1.00 84.88 210 ASP A C 1
ATOM 1658 O O . ASP A 1 210 ? -16.926 -3.364 25.782 1.00 84.88 210 ASP A O 1
ATOM 1662 N N . ARG A 1 211 ? -15.662 -2.483 24.157 1.00 70.31 211 ARG A N 1
ATOM 1663 C CA . ARG A 1 211 ? -16.265 -1.140 24.247 1.00 70.31 211 ARG A CA 1
ATOM 1664 C C . ARG A 1 211 ? -17.727 -1.125 23.823 1.00 70.31 211 ARG A C 1
ATOM 1666 O O . ARG A 1 211 ? -18.542 -0.555 24.549 1.00 70.31 211 ARG A O 1
ATOM 1673 N N . ASP A 1 212 ? -18.060 -1.787 22.720 1.00 63.16 212 ASP A N 1
ATOM 1674 C CA . ASP A 1 212 ? -19.440 -1.853 22.224 1.00 63.16 212 ASP A CA 1
ATOM 1675 C C . ASP A 1 212 ? -20.366 -2.536 23.241 1.00 63.16 212 ASP A C 1
ATOM 1677 O O . ASP A 1 212 ? -21.495 -2.093 23.476 1.00 63.16 212 ASP A O 1
ATOM 1681 N N . SER A 1 213 ? -19.857 -3.556 23.944 1.00 59.81 213 SER A N 1
ATOM 1682 C CA . SER A 1 213 ? -20.593 -4.234 25.017 1.00 59.81 213 SER A CA 1
ATOM 1683 C C . SER A 1 213 ? -20.871 -3.337 26.237 1.00 59.81 213 SER A C 1
ATOM 1685 O O . SER A 1 213 ? -21.885 -3.510 26.919 1.00 59.81 213 SER A O 1
ATOM 1687 N N . VAL A 1 214 ? -20.016 -2.338 26.493 1.00 57.84 214 VAL A N 1
ATOM 1688 C CA . VAL A 1 214 ? -20.154 -1.389 27.610 1.00 57.84 214 VAL A CA 1
ATOM 1689 C C . VAL A 1 214 ? -21.030 -0.189 27.226 1.00 57.84 214 VAL A C 1
ATOM 1691 O O . VAL A 1 214 ? -21.846 0.247 28.045 1.00 57.84 214 VAL A O 1
ATOM 1694 N N . GLU A 1 215 ? -20.941 0.326 25.994 1.00 54.34 215 GLU A N 1
ATOM 1695 C CA . GLU A 1 215 ? -21.750 1.470 25.533 1.00 54.34 215 GLU A CA 1
ATOM 1696 C C . GLU A 1 215 ? -23.247 1.147 25.376 1.00 54.34 215 GLU A C 1
ATOM 1698 O O . GLU A 1 215 ? -24.084 2.006 25.667 1.00 54.34 215 GLU A O 1
ATOM 1703 N N . LEU A 1 216 ? -23.619 -0.106 25.083 1.00 51.00 216 LEU A N 1
ATOM 1704 C CA . LEU A 1 216 ? -25.019 -0.571 25.081 1.00 51.00 216 LEU A CA 1
ATOM 1705 C C . LEU A 1 216 ? -25.716 -0.486 26.462 1.00 51.00 216 LEU A C 1
ATOM 1707 O O . LEU A 1 216 ? -26.933 -0.665 26.554 1.00 51.00 216 LEU A O 1
ATOM 1711 N N . SER A 1 217 ? -24.985 -0.155 27.536 1.00 45.28 217 SER A N 1
ATOM 1712 C CA . SER A 1 217 ? -25.517 0.009 28.898 1.00 45.28 217 SER A CA 1
ATOM 1713 C C . SER A 1 217 ? -25.631 1.466 29.389 1.00 45.28 217 SER A C 1
ATOM 1715 O O . SER A 1 217 ? -26.183 1.712 30.467 1.00 45.28 217 SER A O 1
ATOM 1717 N N . ALA A 1 218 ? -25.179 2.465 28.618 1.00 46.66 218 ALA A N 1
ATOM 1718 C CA . ALA A 1 218 ? -25.093 3.851 29.085 1.00 46.66 218 ALA A CA 1
ATOM 1719 C C . ALA A 1 218 ? -26.100 4.787 28.385 1.00 46.66 218 ALA A C 1
ATOM 1721 O O . ALA A 1 218 ? -25.941 5.186 27.236 1.00 46.66 218 ALA A O 1
ATOM 1722 N N . ARG A 1 219 ? -27.141 5.213 29.118 1.00 41.41 219 ARG A N 1
ATOM 1723 C CA . ARG A 1 219 ? -28.048 6.304 28.698 1.00 41.41 219 ARG A CA 1
ATOM 1724 C C . ARG A 1 219 ? -27.279 7.628 28.518 1.00 41.41 219 ARG A C 1
ATOM 1726 O O . ARG A 1 219 ? -26.418 7.936 29.346 1.00 41.41 219 ARG A O 1
ATOM 1733 N N . PRO A 1 220 ? -27.655 8.492 27.554 1.00 42.72 220 PRO A N 1
ATOM 1734 C CA . PRO A 1 220 ? -26.949 9.747 27.329 1.00 42.72 220 PRO A CA 1
ATOM 1735 C C . PRO A 1 220 ? -27.214 10.736 28.473 1.00 42.72 220 PRO A C 1
ATOM 1737 O O . PRO A 1 220 ? -28.362 11.051 28.803 1.00 42.72 220 PRO A O 1
ATOM 1740 N N . ARG A 1 221 ? -26.146 11.273 29.073 1.00 48.50 221 ARG A N 1
ATOM 1741 C CA . ARG A 1 221 ? -26.228 12.402 30.010 1.00 48.50 221 ARG A CA 1
ATOM 1742 C C . ARG A 1 221 ? -26.256 13.718 29.230 1.00 48.50 221 ARG A C 1
ATOM 1744 O O . ARG A 1 221 ? -25.353 14.017 28.457 1.00 48.50 221 ARG A O 1
ATOM 1751 N N . ARG A 1 222 ? -27.306 14.515 29.451 1.00 44.25 222 ARG A N 1
ATOM 1752 C CA . ARG A 1 222 ? -27.477 15.856 28.869 1.00 44.25 222 ARG A CA 1
ATOM 1753 C C . ARG A 1 222 ? -26.402 16.820 29.388 1.00 44.25 222 ARG A C 1
ATOM 1755 O O . ARG A 1 222 ? -26.213 16.936 30.597 1.00 44.25 222 ARG A O 1
ATOM 1762 N N . LEU A 1 223 ? -25.761 17.549 28.476 1.00 56.66 223 LEU A N 1
ATOM 1763 C CA . LEU A 1 223 ? -24.801 18.616 28.779 1.00 56.66 223 LEU A CA 1
ATOM 1764 C C . LEU A 1 223 ? -25.515 19.920 29.204 1.00 56.66 223 LEU A C 1
ATOM 1766 O O . LEU A 1 223 ? -26.574 20.247 28.659 1.00 56.66 223 LEU A O 1
ATOM 1770 N N . PRO A 1 224 ? -24.970 20.691 30.166 1.00 49.22 224 PRO A N 1
ATOM 1771 C CA . PRO A 1 224 ? -25.616 21.893 30.686 1.00 49.22 224 PRO A CA 1
ATOM 1772 C C . PRO A 1 224 ? -25.478 23.110 29.753 1.00 49.22 224 PRO A C 1
ATOM 1774 O O . PRO A 1 224 ? -24.431 23.379 29.165 1.00 49.22 224 PRO A O 1
ATOM 1777 N N . ARG A 1 225 ? -26.554 23.909 29.705 1.00 51.62 225 ARG A N 1
ATOM 1778 C CA . ARG A 1 225 ? -26.834 25.070 28.827 1.00 51.62 225 ARG A CA 1
ATOM 1779 C C . ARG A 1 225 ? -25.774 26.187 28.740 1.00 51.62 225 ARG A C 1
ATOM 1781 O O . ARG A 1 225 ? -25.937 27.080 27.917 1.00 51.62 225 ARG A O 1
ATOM 1788 N N . LYS A 1 226 ? -24.706 26.175 29.544 1.00 49.97 226 LYS A N 1
ATOM 1789 C CA . LYS A 1 226 ? -23.689 27.248 29.561 1.00 49.97 226 LYS A CA 1
ATOM 1790 C C . LYS A 1 226 ? -22.562 27.065 28.528 1.00 49.97 226 LYS A C 1
ATOM 1792 O O . LYS A 1 226 ? -21.831 28.014 28.282 1.00 49.97 226 LYS A O 1
ATOM 1797 N N . PHE A 1 227 ? -22.465 25.899 27.879 1.00 50.19 227 PHE A N 1
ATOM 1798 C CA . PHE A 1 227 ? -21.442 25.603 26.857 1.00 50.19 227 PHE A CA 1
ATOM 1799 C C . PHE A 1 227 ? -21.815 26.032 25.422 1.00 50.19 227 PHE A C 1
ATOM 1801 O O . PHE A 1 227 ? -20.970 26.032 24.533 1.00 50.19 227 PHE A O 1
ATOM 1808 N N . LEU A 1 228 ? -23.074 26.416 25.179 1.00 54.53 228 LEU A N 1
ATOM 1809 C CA . LEU A 1 228 ? -23.568 26.779 23.841 1.00 54.53 228 LEU A CA 1
ATOM 1810 C C . LEU A 1 228 ? -23.172 28.202 23.405 1.00 54.53 228 LEU A C 1
ATOM 1812 O O . LEU A 1 228 ? -23.131 28.487 22.213 1.00 54.53 228 LEU A O 1
ATOM 1816 N N . ILE A 1 229 ? -22.849 29.088 24.352 1.00 58.03 229 ILE A N 1
ATOM 1817 C CA . ILE A 1 229 ? -22.554 30.503 24.063 1.00 58.03 229 ILE A CA 1
ATOM 1818 C C . ILE A 1 229 ? -21.085 30.693 23.646 1.00 58.03 229 ILE A C 1
ATOM 1820 O O . ILE A 1 229 ? -20.791 31.504 22.772 1.00 58.03 229 ILE A O 1
ATOM 1824 N N . THR A 1 230 ? -20.159 29.898 24.191 1.00 54.41 230 THR A N 1
ATOM 1825 C CA . THR A 1 230 ? -18.741 29.907 23.791 1.00 54.41 230 THR A CA 1
ATOM 1826 C C . THR A 1 230 ? -18.500 29.246 22.431 1.00 54.41 230 THR A C 1
ATOM 1828 O O . THR A 1 230 ? -17.620 29.681 21.691 1.00 54.41 230 THR A O 1
ATOM 1831 N N . LEU A 1 231 ? -19.315 28.256 22.051 1.00 52.59 231 LEU A N 1
ATOM 1832 C CA . LEU A 1 231 ? -19.221 27.583 20.750 1.00 52.59 231 LEU A CA 1
ATOM 1833 C C . LEU A 1 231 ? -19.672 28.487 19.585 1.00 52.59 231 LEU A C 1
ATOM 1835 O O . LEU A 1 231 ? -19.079 28.451 18.510 1.00 52.59 231 LEU A O 1
ATOM 1839 N N . ALA A 1 232 ? -20.666 29.353 19.810 1.00 58.19 232 ALA A N 1
ATOM 1840 C CA . ALA A 1 232 ? -21.176 30.274 18.792 1.00 58.19 232 ALA A CA 1
ATOM 1841 C C . ALA A 1 232 ? -20.149 31.352 18.378 1.00 58.19 232 ALA A C 1
ATOM 1843 O O . ALA A 1 232 ? -20.058 31.687 17.199 1.00 58.19 232 ALA A O 1
ATOM 1844 N N . LEU A 1 233 ? -19.332 31.839 19.321 1.00 58.62 233 LEU A N 1
ATOM 1845 C CA . LEU A 1 233 ? -18.270 32.828 19.069 1.00 58.62 233 LEU A CA 1
ATOM 1846 C C . LEU A 1 233 ? -17.081 32.245 18.282 1.00 58.62 233 LEU A C 1
ATOM 1848 O O . LEU A 1 233 ? -16.506 32.923 17.427 1.00 58.62 233 LEU A O 1
ATOM 1852 N N . LEU A 1 234 ? -16.750 30.971 18.516 1.00 56.31 234 LEU A N 1
ATOM 1853 C CA . LEU A 1 234 ? -15.714 30.238 17.776 1.00 56.31 234 LEU A CA 1
ATOM 1854 C C . LEU A 1 234 ? -16.131 29.952 16.325 1.00 56.31 234 LEU A C 1
ATOM 1856 O O . LEU A 1 234 ? -15.320 30.096 15.412 1.00 56.31 234 LEU A O 1
ATOM 1860 N N . ILE A 1 235 ? -17.410 29.637 16.095 1.00 61.19 235 ILE A N 1
ATOM 1861 C CA . ILE A 1 235 ? -17.955 29.403 14.749 1.00 61.19 235 ILE A CA 1
ATOM 1862 C C . ILE A 1 235 ? -17.900 30.684 13.904 1.00 61.19 235 ILE A C 1
ATOM 1864 O O . ILE A 1 235 ? -17.499 30.627 12.744 1.00 61.19 235 ILE A O 1
ATOM 1868 N N . THR A 1 236 ? -18.191 31.859 14.474 1.00 62.66 236 THR A N 1
ATOM 1869 C CA . THR A 1 236 ? -18.098 33.135 13.739 1.00 62.66 236 THR A CA 1
ATOM 1870 C C . THR A 1 236 ? -16.673 33.525 13.346 1.00 62.66 236 THR A C 1
ATOM 1872 O O . THR A 1 236 ? -16.476 34.124 12.290 1.00 62.66 236 THR A O 1
ATOM 1875 N N . MET A 1 237 ? -15.669 33.142 14.143 1.00 60.75 237 MET A N 1
ATOM 1876 C CA . MET A 1 237 ? -14.259 33.409 13.833 1.00 60.75 237 MET A CA 1
ATOM 1877 C C . MET A 1 237 ? -13.678 32.436 12.792 1.00 60.75 237 MET A C 1
ATOM 1879 O O . MET A 1 237 ? -12.676 32.744 12.149 1.00 60.75 237 MET A O 1
ATOM 1883 N N . MET A 1 238 ? -14.325 31.283 12.588 1.00 58.78 238 MET A N 1
ATOM 1884 C CA . MET A 1 238 ? -13.910 30.257 11.626 1.00 58.78 238 MET A CA 1
ATOM 1885 C C . MET A 1 238 ? -14.475 30.437 10.214 1.00 58.78 238 MET A C 1
ATOM 1887 O O . MET A 1 238 ? -13.915 29.885 9.269 1.00 58.78 238 MET A O 1
ATOM 1891 N N . ILE A 1 239 ? -15.539 31.222 10.032 1.00 67.69 239 ILE A N 1
ATOM 1892 C CA . ILE A 1 239 ? -16.153 31.466 8.714 1.00 67.69 239 ILE A CA 1
ATOM 1893 C C . ILE A 1 239 ? -15.174 32.126 7.716 1.00 67.69 239 ILE A C 1
ATOM 1895 O O . ILE A 1 239 ? -15.099 31.644 6.583 1.00 67.69 239 ILE A O 1
ATOM 1899 N N . PRO A 1 240 ? -14.363 33.141 8.088 1.00 64.75 240 PRO A N 1
ATOM 1900 C CA . PRO A 1 240 ? -13.369 33.724 7.181 1.00 64.75 240 PRO A CA 1
ATOM 1901 C C . PRO A 1 240 ? -12.250 32.738 6.815 1.00 64.75 240 PRO A C 1
ATOM 1903 O O . PRO A 1 240 ? -11.808 32.705 5.668 1.00 64.75 240 PRO A O 1
ATOM 1906 N N . ALA A 1 241 ? -11.824 31.901 7.769 1.00 61.47 241 ALA A N 1
ATOM 1907 C CA . ALA A 1 241 ? -10.796 30.883 7.556 1.00 61.47 241 ALA A CA 1
ATOM 1908 C C . ALA A 1 241 ? -11.296 29.756 6.640 1.00 61.47 241 ALA A C 1
ATOM 1910 O O . ALA A 1 241 ? -10.596 29.367 5.711 1.00 61.47 241 ALA A O 1
ATOM 1911 N N . SER A 1 242 ? -12.536 29.300 6.842 1.00 61.56 242 SER A N 1
ATOM 1912 C CA . SER A 1 242 ? -13.233 28.345 5.972 1.00 61.56 242 SER A CA 1
ATOM 1913 C C . SER A 1 242 ? -13.395 28.894 4.553 1.00 61.56 242 SER A C 1
ATOM 1915 O O . SER A 1 242 ? -13.081 28.208 3.585 1.00 61.56 242 SER A O 1
ATOM 1917 N N . PHE A 1 243 ? -13.803 30.158 4.411 1.00 72.12 243 PHE A N 1
ATOM 1918 C CA . PHE A 1 243 ? -13.947 30.792 3.102 1.00 72.12 243 PHE A CA 1
ATOM 1919 C C . PHE A 1 243 ? -12.602 30.912 2.370 1.00 72.12 243 PHE A C 1
ATOM 1921 O O . PHE A 1 243 ? -12.519 30.609 1.181 1.00 72.12 243 PHE A O 1
ATOM 1928 N N . TRP A 1 244 ? -11.532 31.279 3.083 1.00 71.44 244 TRP A N 1
ATOM 1929 C CA . TRP A 1 244 ? -10.176 31.309 2.532 1.00 71.44 244 TRP A CA 1
ATOM 1930 C C . TRP A 1 244 ? -9.694 29.913 2.112 1.00 71.44 244 TRP A C 1
ATOM 1932 O O . TRP A 1 244 ? -9.160 29.759 1.014 1.00 71.44 244 TRP A O 1
ATOM 1942 N N . PHE A 1 245 ? -9.943 28.885 2.930 1.00 66.62 245 PHE A N 1
ATOM 1943 C CA . PHE A 1 245 ? -9.543 27.504 2.638 1.00 66.62 245 PHE A CA 1
ATOM 1944 C C . PHE A 1 245 ? -10.307 26.915 1.447 1.00 66.62 245 PHE A C 1
ATOM 1946 O O . PHE A 1 245 ? -9.702 26.300 0.575 1.00 66.62 245 PHE A O 1
ATOM 1953 N N . VAL A 1 246 ? -11.618 27.160 1.355 1.00 73.75 246 VAL A N 1
ATOM 1954 C CA . VAL A 1 246 ? -12.451 26.726 0.221 1.00 73.75 246 VAL A CA 1
ATOM 1955 C C . VAL A 1 246 ? -12.045 27.446 -1.064 1.00 73.75 246 VAL A C 1
ATOM 1957 O O . VAL A 1 246 ? -11.980 26.820 -2.123 1.00 73.75 246 VAL A O 1
ATOM 1960 N N . ARG A 1 247 ? -11.729 28.746 -0.994 1.00 76.06 247 ARG A N 1
ATOM 1961 C CA . ARG A 1 247 ? -11.234 29.496 -2.155 1.00 76.06 247 ARG A CA 1
ATOM 1962 C C . ARG A 1 247 ? -9.886 28.951 -2.624 1.00 76.06 247 ARG A C 1
ATOM 1964 O O . ARG A 1 247 ? -9.726 28.681 -3.809 1.00 76.06 247 ARG A O 1
ATOM 1971 N N . LYS A 1 248 ? -8.963 28.708 -1.691 1.00 66.50 248 LYS A N 1
ATOM 1972 C CA . LYS A 1 248 ? -7.643 28.143 -1.982 1.00 66.50 248 LYS A CA 1
ATOM 1973 C C . LYS A 1 248 ? -7.736 26.719 -2.546 1.00 66.50 248 LYS A C 1
ATOM 1975 O O . LYS A 1 248 ? -7.052 26.409 -3.513 1.00 66.50 248 LYS A O 1
ATOM 1980 N N . ALA A 1 249 ? -8.630 25.879 -2.022 1.00 67.38 249 ALA A N 1
ATOM 1981 C CA . ALA A 1 249 ? -8.878 24.537 -2.552 1.00 67.38 249 ALA A CA 1
ATOM 1982 C C . ALA A 1 249 ? -9.428 24.568 -3.990 1.00 67.38 249 ALA A C 1
ATOM 1984 O O . ALA A 1 249 ? -9.011 23.770 -4.824 1.00 67.38 249 ALA A O 1
ATOM 1985 N N . ARG A 1 250 ? -10.317 25.519 -4.310 1.00 67.00 250 ARG A N 1
ATOM 1986 C CA . ARG A 1 250 ? -10.811 25.716 -5.685 1.00 67.00 250 ARG A CA 1
ATOM 1987 C C . ARG A 1 250 ? -9.728 26.226 -6.634 1.00 67.00 250 ARG A C 1
ATOM 1989 O O . ARG A 1 250 ? -9.692 25.789 -7.777 1.00 67.00 250 ARG A O 1
ATOM 1996 N N . GLU A 1 251 ? -8.858 27.123 -6.173 1.00 68.44 251 GLU A N 1
ATOM 1997 C CA . GLU A 1 251 ? -7.705 27.603 -6.949 1.00 68.44 251 GLU A CA 1
ATOM 1998 C C . GLU A 1 251 ? -6.730 26.452 -7.267 1.00 68.44 251 GLU A C 1
ATOM 2000 O O . GLU A 1 251 ? -6.307 26.321 -8.415 1.00 68.44 251 GLU A O 1
ATOM 2005 N N . HIS A 1 252 ? -6.446 25.569 -6.299 1.00 67.06 252 HIS A N 1
ATOM 2006 C CA . HIS A 1 252 ? -5.617 24.375 -6.516 1.00 67.06 252 HIS A CA 1
ATOM 2007 C C . HIS A 1 252 ? -6.268 23.368 -7.473 1.00 67.06 252 HIS A C 1
ATOM 2009 O O . HIS A 1 252 ? -5.634 22.975 -8.449 1.00 67.06 252 HIS A O 1
ATOM 2015 N N . ALA A 1 253 ? -7.545 23.028 -7.270 1.00 66.69 253 ALA A N 1
ATOM 2016 C CA . ALA A 1 253 ? -8.264 22.107 -8.153 1.00 66.69 253 ALA A CA 1
ATOM 2017 C C . ALA A 1 253 ? -8.358 22.630 -9.600 1.00 66.69 253 ALA A C 1
ATOM 2019 O O . ALA A 1 253 ? -8.247 21.864 -10.555 1.00 66.69 253 ALA A O 1
ATOM 2020 N N . ALA A 1 254 ? -8.524 23.945 -9.787 1.00 71.19 254 ALA A N 1
ATOM 2021 C CA . ALA A 1 254 ? -8.520 24.562 -11.112 1.00 71.19 254 ALA A CA 1
ATOM 2022 C C . ALA A 1 254 ? -7.129 24.529 -11.773 1.00 71.19 254 ALA A C 1
ATOM 2024 O O . ALA A 1 254 ? -7.031 24.331 -12.985 1.00 71.19 254 ALA A O 1
ATOM 2025 N N . ALA A 1 255 ? -6.056 24.704 -10.995 1.00 70.75 255 ALA A N 1
ATOM 2026 C CA . ALA A 1 255 ? -4.684 24.603 -11.490 1.00 70.75 255 ALA A CA 1
ATOM 2027 C C . ALA A 1 255 ? -4.316 23.161 -11.888 1.00 70.75 255 ALA A C 1
ATOM 2029 O O . ALA A 1 255 ? -3.724 22.958 -12.949 1.00 70.75 255 ALA A O 1
ATOM 2030 N N . GLU A 1 256 ? -4.721 22.168 -11.091 1.00 72.06 256 GLU A N 1
ATOM 2031 C CA . GLU A 1 256 ? -4.545 20.742 -11.399 1.00 72.06 256 GLU A CA 1
ATOM 2032 C C . GLU A 1 256 ? -5.324 20.335 -12.651 1.00 72.06 256 GLU A C 1
ATOM 2034 O O . GLU A 1 256 ? -4.746 19.751 -13.565 1.00 72.06 256 GLU A O 1
ATOM 2039 N N . ALA A 1 257 ? -6.598 20.727 -12.759 1.00 75.69 257 ALA A N 1
ATOM 2040 C CA . ALA A 1 257 ? -7.406 20.456 -13.946 1.00 75.69 257 ALA A CA 1
ATOM 2041 C C . ALA A 1 257 ? -6.806 21.086 -15.217 1.00 75.69 257 ALA A C 1
ATOM 2043 O O . ALA A 1 257 ? -6.789 20.456 -16.275 1.00 75.69 257 ALA A O 1
ATOM 2044 N N . ARG A 1 258 ? -6.262 22.309 -15.118 1.00 81.38 258 ARG A N 1
ATOM 2045 C CA . ARG A 1 258 ? -5.567 22.971 -16.233 1.00 81.38 258 ARG A CA 1
ATOM 2046 C C . ARG A 1 258 ? -4.292 22.225 -16.639 1.00 81.38 258 ARG A C 1
ATOM 2048 O O . ARG A 1 258 ? -4.044 22.073 -17.830 1.00 81.38 258 ARG A O 1
ATOM 2055 N N . SER A 1 259 ? -3.497 21.769 -15.672 1.00 78.12 259 SER A N 1
ATOM 2056 C CA . SER A 1 259 ? -2.279 20.985 -15.929 1.00 78.12 259 SER A CA 1
ATOM 2057 C C . SER A 1 259 ? -2.598 19.628 -16.570 1.00 78.12 259 SER A C 1
ATOM 2059 O O . SER A 1 259 ? -1.963 19.233 -17.549 1.00 78.12 259 SER A O 1
ATOM 2061 N N . ALA A 1 260 ? -3.632 18.933 -16.086 1.00 77.94 260 ALA A N 1
ATOM 2062 C CA . ALA A 1 260 ? -4.085 17.666 -16.657 1.00 77.94 260 ALA A CA 1
ATOM 2063 C C . ALA A 1 260 ? -4.552 17.822 -18.115 1.00 77.94 260 ALA A C 1
ATOM 2065 O O . ALA A 1 260 ? -4.195 17.013 -18.973 1.00 77.94 260 ALA A O 1
ATOM 2066 N N . GLU A 1 261 ? -5.294 18.890 -18.420 1.00 88.81 261 GLU A N 1
ATOM 2067 C CA . GLU A 1 261 ? -5.742 19.167 -19.787 1.00 88.81 261 GLU A CA 1
ATOM 2068 C C . GLU A 1 261 ? -4.574 19.486 -20.732 1.00 88.81 261 GLU A C 1
ATOM 2070 O O . GLU A 1 261 ? -4.545 18.984 -21.856 1.00 88.81 261 GLU A O 1
ATOM 2075 N N . LEU A 1 262 ? -3.575 20.254 -20.283 1.00 86.75 262 LEU A N 1
ATOM 2076 C CA . LEU A 1 262 ? -2.379 20.539 -21.084 1.00 86.75 262 LEU A CA 1
ATOM 2077 C C . LEU A 1 262 ? -1.561 19.273 -21.380 1.00 86.75 262 LEU A C 1
ATOM 2079 O O . LEU A 1 262 ? -1.122 19.085 -22.514 1.00 86.75 262 LEU A O 1
ATOM 2083 N N . ASN A 1 263 ? -1.408 18.372 -20.404 1.00 80.75 263 ASN A N 1
ATOM 2084 C CA . ASN A 1 263 ? -0.747 17.080 -20.619 1.00 80.75 263 ASN A CA 1
ATOM 2085 C C . ASN A 1 263 ? -1.514 16.204 -21.623 1.00 80.75 263 ASN A C 1
ATOM 2087 O O . ASN A 1 263 ? -0.919 15.630 -22.534 1.00 80.75 263 ASN A O 1
ATOM 2091 N N . ARG A 1 264 ? -2.850 16.172 -21.535 1.00 84.19 264 ARG A N 1
ATOM 2092 C CA . ARG A 1 264 ? -3.695 15.448 -22.496 1.00 84.19 264 ARG A CA 1
ATOM 2093 C C . ARG A 1 264 ? -3.528 15.980 -23.923 1.00 84.19 264 ARG A C 1
ATOM 2095 O O . ARG A 1 264 ? -3.386 15.193 -24.861 1.00 84.19 264 ARG A O 1
ATOM 2102 N N . GLN A 1 265 ? -3.513 17.305 -24.086 1.00 89.19 265 GLN A N 1
ATOM 2103 C CA . GLN A 1 265 ? -3.285 17.959 -25.380 1.00 89.19 265 GLN A CA 1
ATOM 2104 C C . GLN A 1 265 ? -1.884 17.675 -25.927 1.00 89.19 265 GLN A C 1
ATOM 2106 O O . GLN A 1 265 ? -1.716 17.471 -27.131 1.00 89.19 265 GLN A O 1
ATOM 2111 N N . TYR A 1 266 ? -0.881 17.625 -25.055 1.00 86.06 266 TYR A N 1
ATOM 2112 C CA . TYR A 1 266 ? 0.485 17.276 -25.421 1.00 86.06 266 TYR A CA 1
ATOM 2113 C C . TYR A 1 266 ? 0.602 15.845 -25.952 1.00 86.06 266 TYR A C 1
ATOM 2115 O O . TYR A 1 266 ? 1.170 15.642 -27.028 1.00 86.06 266 TYR A O 1
ATOM 2123 N N . ASP A 1 267 ? -0.008 14.869 -25.282 1.00 81.06 267 ASP A N 1
ATOM 2124 C CA . ASP A 1 267 ? -0.008 13.477 -25.743 1.00 81.06 267 ASP A CA 1
ATOM 2125 C C . ASP A 1 267 ? -0.747 13.300 -27.071 1.00 81.06 267 ASP A C 1
ATOM 2127 O O . ASP A 1 267 ? -0.303 12.564 -27.955 1.00 81.06 267 ASP A O 1
ATOM 2131 N N . GLU A 1 268 ? -1.865 14.001 -27.252 1.00 85.19 268 GLU A N 1
ATOM 2132 C CA . GLU A 1 268 ? -2.568 14.013 -28.532 1.00 85.19 268 GLU A CA 1
ATOM 2133 C C . GLU A 1 268 ? -1.715 14.630 -29.643 1.00 85.19 268 GLU A C 1
ATOM 2135 O O . GLU A 1 268 ? -1.637 14.088 -30.748 1.00 85.19 268 GLU A O 1
ATOM 2140 N N . THR A 1 269 ? -1.015 15.720 -29.338 1.00 85.62 269 THR A N 1
ATOM 2141 C CA . THR A 1 269 ? -0.116 16.385 -30.282 1.00 85.62 269 THR A CA 1
ATOM 2142 C C . THR A 1 269 ? 1.054 15.482 -30.675 1.00 85.62 269 THR A C 1
ATOM 2144 O O . THR A 1 269 ? 1.408 15.421 -31.853 1.00 85.62 269 THR A O 1
ATOM 2147 N N . ARG A 1 270 ? 1.603 14.702 -29.735 1.00 81.38 270 ARG A N 1
ATOM 2148 C CA . ARG A 1 270 ? 2.610 13.670 -30.034 1.00 81.38 270 ARG A CA 1
ATOM 2149 C C . ARG A 1 270 ? 2.076 12.600 -30.977 1.00 81.38 270 ARG A C 1
ATOM 2151 O O . ARG A 1 270 ? 2.748 12.283 -31.952 1.00 81.38 270 ARG A O 1
ATOM 2158 N N . ARG A 1 271 ? 0.855 12.102 -30.761 1.00 78.56 271 ARG A N 1
ATOM 2159 C CA . ARG A 1 271 ? 0.222 11.150 -31.694 1.00 78.56 271 ARG A CA 1
ATOM 2160 C C . ARG A 1 271 ? 0.051 11.738 -33.095 1.00 78.56 271 ARG A C 1
ATOM 2162 O O . ARG A 1 271 ? 0.232 11.036 -34.081 1.00 78.56 271 ARG A O 1
ATOM 2169 N N . GLN A 1 272 ? -0.278 13.025 -33.205 1.00 75.50 272 GLN A N 1
ATOM 2170 C CA . GLN A 1 272 ? -0.371 13.703 -34.502 1.00 75.50 272 GLN A CA 1
ATOM 2171 C C . GLN A 1 272 ? 0.996 13.866 -35.174 1.00 75.50 272 GLN A C 1
ATOM 2173 O O . GLN A 1 272 ? 1.083 13.748 -36.396 1.00 75.50 272 GLN A O 1
ATOM 2178 N N . PHE A 1 273 ? 2.042 14.139 -34.391 1.00 77.38 273 PHE A N 1
ATOM 2179 C CA . PHE A 1 273 ? 3.416 14.226 -34.876 1.00 77.38 273 PHE A CA 1
ATOM 2180 C C . PHE A 1 273 ? 3.878 12.896 -35.486 1.00 77.38 273 PHE A C 1
ATOM 2182 O O . PHE A 1 273 ? 4.270 12.888 -36.648 1.00 77.38 273 PHE A O 1
ATOM 2189 N N . ILE A 1 274 ? 3.715 11.806 -34.730 1.00 69.38 274 ILE A N 1
ATOM 2190 C CA . ILE A 1 274 ? 3.939 10.399 -35.118 1.00 69.38 274 ILE A CA 1
ATOM 2191 C C . ILE A 1 274 ? 3.164 10.058 -36.400 1.00 69.38 274 ILE A C 1
ATOM 2193 O O . ILE A 1 274 ? 3.716 9.618 -37.398 1.00 69.38 274 ILE A O 1
ATOM 2197 N N . ALA A 1 275 ? 1.881 10.425 -36.460 1.00 71.81 275 ALA A N 1
ATOM 2198 C CA . ALA A 1 275 ? 1.043 10.220 -37.644 1.00 71.81 275 ALA A CA 1
ATOM 2199 C C . ALA A 1 275 ? 1.410 11.098 -38.869 1.00 71.81 275 ALA A C 1
ATOM 2201 O O . ALA A 1 275 ? 0.587 11.275 -39.773 1.00 71.81 275 ALA A O 1
ATOM 2202 N N . GLY A 1 276 ? 2.594 11.715 -38.897 1.00 72.00 276 GLY A N 1
ATOM 2203 C CA . GLY A 1 276 ? 3.113 12.484 -40.027 1.00 72.00 276 GLY A CA 1
ATOM 2204 C C . GLY A 1 276 ? 2.561 13.908 -40.153 1.00 72.00 276 GLY A C 1
ATOM 2205 O O . GLY A 1 276 ? 2.882 14.626 -41.106 1.00 72.00 276 GLY A O 1
ATOM 2206 N N . LYS A 1 277 ? 1.721 14.373 -39.216 1.00 81.38 277 LYS A N 1
ATOM 2207 C CA . LYS A 1 277 ? 1.070 15.699 -39.277 1.00 81.38 277 LYS A CA 1
ATOM 2208 C C . LYS A 1 277 ? 1.962 16.794 -38.685 1.00 81.38 277 LYS A C 1
ATOM 2210 O O . LYS A 1 277 ? 1.535 17.569 -37.828 1.00 81.38 277 LYS A O 1
ATOM 2215 N N . HIS A 1 278 ? 3.198 16.897 -39.169 1.00 82.62 278 HIS A N 1
ATOM 2216 C CA . HIS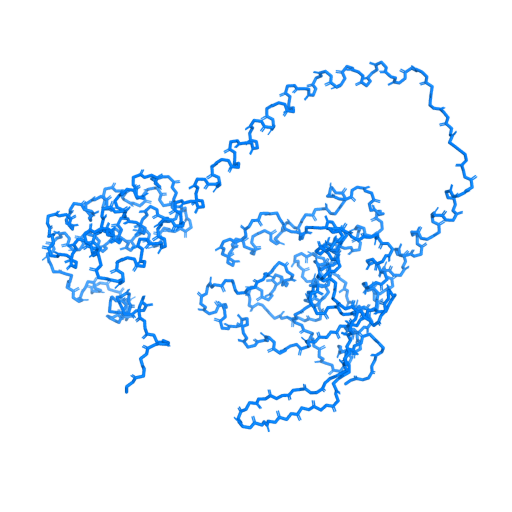 A 1 278 ? 4.262 17.701 -38.553 1.00 82.62 278 HIS A CA 1
ATOM 2217 C C . HIS A 1 278 ? 3.917 19.196 -38.393 1.00 82.62 278 HIS A C 1
ATOM 2219 O O . HIS A 1 278 ? 4.166 19.777 -37.342 1.00 82.62 278 HIS A O 1
ATOM 2225 N N . ASN A 1 279 ? 3.272 19.826 -39.382 1.00 84.50 279 ASN A N 1
ATOM 2226 C CA . ASN A 1 279 ? 2.897 21.251 -39.310 1.00 84.50 279 ASN A CA 1
ATOM 2227 C C . ASN A 1 279 ? 1.803 21.548 -38.272 1.00 84.50 279 ASN A C 1
ATOM 2229 O O . ASN A 1 279 ? 1.819 22.599 -37.623 1.00 84.50 279 ASN A O 1
ATOM 2233 N N . VAL A 1 280 ? 0.852 20.623 -38.125 1.00 87.00 280 VAL A N 1
ATOM 2234 C CA . VAL A 1 280 ? -0.214 20.712 -37.119 1.00 87.00 280 VAL A CA 1
ATOM 2235 C C . VAL A 1 280 ? 0.392 20.491 -35.741 1.00 87.00 280 VAL A C 1
ATOM 2237 O O . VAL A 1 280 ? 0.211 21.325 -34.857 1.00 87.00 280 VAL A O 1
ATOM 2240 N N . ALA A 1 281 ? 1.197 19.436 -35.600 1.00 84.50 281 ALA A N 1
ATOM 2241 C CA . ALA A 1 281 ? 1.872 19.110 -34.356 1.00 84.50 281 ALA A CA 1
ATOM 2242 C C . ALA A 1 281 ? 2.771 20.251 -33.866 1.00 84.50 281 ALA A C 1
ATOM 2244 O O . ALA A 1 281 ? 2.665 20.654 -32.714 1.00 84.50 281 ALA A O 1
ATOM 2245 N N . ARG A 1 282 ? 3.574 20.850 -34.755 1.00 90.25 282 ARG A N 1
ATOM 2246 C CA . ARG A 1 282 ? 4.405 22.025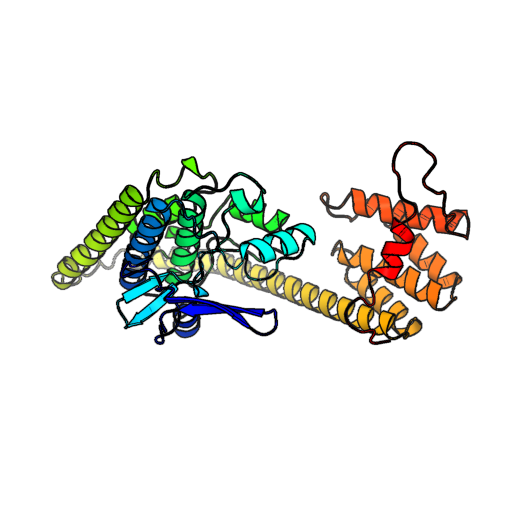 -34.451 1.00 90.25 282 ARG A CA 1
ATOM 2247 C C . ARG A 1 282 ? 3.583 23.155 -33.833 1.00 90.25 282 ARG A C 1
ATOM 2249 O O . ARG A 1 282 ? 3.943 23.691 -32.793 1.00 90.25 282 ARG A O 1
ATOM 2256 N N . THR A 1 283 ? 2.473 23.515 -34.475 1.00 91.94 283 THR A N 1
ATOM 2257 C CA . THR A 1 283 ? 1.630 24.637 -34.035 1.00 91.94 283 THR A CA 1
ATOM 2258 C C . THR A 1 283 ? 0.966 24.348 -32.686 1.00 91.94 283 THR A C 1
ATOM 2260 O O . THR A 1 283 ? 0.847 25.237 -31.844 1.00 91.94 283 THR A O 1
ATOM 2263 N N . SER A 1 284 ? 0.548 23.102 -32.469 1.00 91.94 284 SER A N 1
ATOM 2264 C CA . SER A 1 284 ? -0.023 22.652 -31.202 1.00 91.94 284 SER A CA 1
ATOM 2265 C C . SER A 1 284 ? 1.022 22.623 -30.083 1.00 91.94 284 SER A C 1
ATOM 2267 O O . SER A 1 284 ? 0.747 23.137 -29.003 1.00 91.94 284 SER A O 1
ATOM 2269 N N . PHE A 1 285 ? 2.240 22.133 -30.343 1.00 91.25 285 PHE A N 1
ATOM 2270 C CA . PHE A 1 285 ? 3.341 22.177 -29.376 1.00 91.25 285 PHE A CA 1
ATOM 2271 C C . PHE A 1 285 ? 3.718 23.610 -28.994 1.00 91.25 285 PHE A C 1
ATOM 2273 O O . PHE A 1 285 ? 3.859 23.890 -27.808 1.00 91.25 285 PHE A O 1
ATOM 2280 N N . ALA A 1 286 ? 3.771 24.534 -29.958 1.00 90.56 286 ALA A N 1
ATOM 2281 C CA . ALA A 1 286 ? 4.020 25.952 -29.690 1.00 90.56 286 ALA A CA 1
ATOM 2282 C C . ALA A 1 286 ? 2.964 26.567 -28.752 1.00 90.56 286 ALA A C 1
ATOM 2284 O O . ALA A 1 286 ? 3.286 27.328 -27.837 1.00 90.56 286 ALA A O 1
ATOM 2285 N N . ARG A 1 287 ? 1.684 26.222 -28.956 1.00 93.81 287 ARG A N 1
ATOM 2286 C CA . ARG A 1 287 ? 0.584 26.671 -28.089 1.00 93.81 287 ARG A CA 1
ATOM 2287 C C . ARG A 1 287 ? 0.716 26.095 -26.681 1.00 93.81 287 ARG A C 1
ATOM 2289 O O . ARG A 1 287 ? 0.624 26.840 -25.713 1.00 93.81 287 ARG A O 1
ATOM 2296 N N . ILE A 1 288 ? 0.981 24.795 -26.579 1.00 91.75 288 ILE A N 1
ATOM 2297 C CA . ILE A 1 288 ? 1.164 24.116 -25.293 1.00 91.75 288 ILE A CA 1
ATOM 2298 C C . ILE A 1 288 ? 2.351 24.717 -24.540 1.00 91.75 288 ILE A C 1
ATOM 2300 O O . ILE A 1 288 ? 2.225 25.002 -23.355 1.00 91.75 288 ILE A O 1
ATOM 2304 N N . ALA A 1 289 ? 3.470 24.986 -25.216 1.00 88.81 289 ALA A N 1
ATOM 2305 C CA . ALA A 1 289 ? 4.616 25.655 -24.611 1.00 88.81 289 ALA A CA 1
ATOM 2306 C C . ALA A 1 289 ? 4.243 27.052 -24.080 1.00 88.81 289 ALA A C 1
ATOM 2308 O O . ALA A 1 289 ? 4.604 27.407 -22.961 1.00 88.81 289 ALA A O 1
ATOM 2309 N N . ALA A 1 290 ? 3.469 27.840 -24.831 1.00 90.12 290 ALA A N 1
ATOM 2310 C CA . ALA A 1 290 ? 3.005 29.143 -24.355 1.00 90.12 290 ALA A CA 1
ATOM 2311 C C . ALA A 1 290 ? 2.127 29.032 -23.091 1.00 90.12 290 ALA A C 1
ATOM 2313 O O . ALA A 1 290 ? 2.286 29.827 -22.162 1.00 90.12 290 ALA A O 1
ATOM 2314 N N . ASP A 1 291 ? 1.247 28.030 -23.035 1.00 89.94 291 ASP A N 1
ATOM 2315 C CA . ASP A 1 291 ? 0.320 27.817 -21.918 1.00 89.94 291 ASP A CA 1
ATOM 2316 C C . ASP A 1 291 ? 0.966 27.142 -20.696 1.00 89.94 291 ASP A C 1
ATOM 2318 O O . ASP A 1 291 ? 0.481 27.317 -19.573 1.00 89.94 291 ASP A O 1
ATOM 2322 N N . ALA A 1 292 ? 2.061 26.407 -20.903 1.00 87.25 292 ALA A N 1
ATOM 2323 C CA . ALA A 1 292 ? 2.775 25.627 -19.896 1.00 87.25 292 ALA A CA 1
ATOM 2324 C C . ALA A 1 292 ? 4.043 26.317 -19.363 1.00 87.25 292 ALA A C 1
ATOM 2326 O O . ALA A 1 292 ? 4.836 25.661 -18.704 1.00 87.25 292 ALA A O 1
ATOM 2327 N N . LYS A 1 293 ? 4.253 27.619 -19.605 1.00 83.00 293 LYS A N 1
ATOM 2328 C CA . LYS A 1 293 ? 5.506 28.345 -19.291 1.00 83.00 293 LYS A CA 1
ATOM 2329 C C . LYS A 1 293 ? 6.070 28.134 -17.870 1.00 83.00 293 LYS A C 1
ATOM 2331 O O . LYS A 1 293 ? 7.285 28.123 -17.693 1.00 83.00 293 LYS A O 1
ATOM 2336 N N . ASP A 1 294 ? 5.196 27.929 -16.885 1.00 78.44 294 ASP A N 1
ATOM 2337 C CA . ASP A 1 294 ? 5.548 27.685 -15.475 1.00 78.44 294 ASP A CA 1
ATOM 2338 C C . ASP A 1 294 ? 5.282 26.225 -15.027 1.00 78.44 294 ASP A C 1
ATOM 2340 O O . ASP A 1 294 ? 5.135 25.946 -13.838 1.00 78.44 294 ASP A O 1
ATOM 2344 N N . GLN A 1 295 ? 5.146 25.292 -15.976 1.00 78.69 295 GLN A N 1
ATOM 2345 C CA . GLN A 1 295 ? 4.839 23.873 -15.760 1.00 78.69 295 GLN A CA 1
ATOM 2346 C C . GLN A 1 295 ? 5.928 22.979 -16.367 1.00 78.69 295 GLN A C 1
ATOM 2348 O O . GLN A 1 295 ? 5.749 22.334 -17.400 1.00 78.69 295 GLN A O 1
ATOM 2353 N N . GLN A 1 296 ? 7.088 22.931 -15.727 1.00 75.44 296 GLN A N 1
ATOM 2354 C CA . GLN A 1 296 ? 8.166 22.022 -16.109 1.00 75.44 296 GLN A CA 1
ATOM 2355 C C . GLN A 1 296 ? 7.877 20.588 -15.619 1.00 75.44 296 GLN A C 1
ATOM 2357 O O . GLN A 1 296 ? 7.301 20.419 -14.540 1.00 75.44 296 GLN A O 1
ATOM 2362 N N . PRO A 1 297 ? 8.254 19.542 -16.384 1.00 70.69 297 PRO A N 1
ATOM 2363 C CA . PRO A 1 297 ? 9.045 19.579 -17.622 1.00 70.69 297 PRO A CA 1
ATOM 2364 C C . PRO A 1 297 ? 8.209 19.712 -18.913 1.00 70.69 297 PRO A C 1
ATOM 2366 O O . PRO A 1 297 ? 8.760 19.635 -20.010 1.00 70.69 297 PRO A O 1
ATOM 2369 N N . LEU A 1 298 ? 6.882 19.880 -18.813 1.00 81.06 298 LEU A N 1
ATOM 2370 C CA . LEU A 1 298 ? 5.972 19.910 -19.969 1.00 81.06 298 LEU A CA 1
ATOM 2371 C C . LEU A 1 298 ? 6.314 21.041 -20.949 1.00 81.06 298 LEU A C 1
ATOM 2373 O O . LEU A 1 298 ? 6.339 20.819 -22.159 1.00 81.06 298 LEU A O 1
ATOM 2377 N N . TYR A 1 299 ? 6.631 22.227 -20.428 1.00 83.38 299 TYR A N 1
ATOM 2378 C CA . TYR A 1 299 ? 7.127 23.357 -21.218 1.00 83.38 299 TYR A CA 1
ATOM 2379 C C . TYR A 1 299 ? 8.320 22.988 -22.109 1.00 83.38 299 TYR A C 1
ATOM 2381 O O . TYR A 1 299 ? 8.328 23.261 -23.309 1.00 83.38 299 TYR A O 1
ATOM 2389 N N . ASP A 1 300 ? 9.315 22.332 -21.515 1.00 74.06 300 ASP A N 1
ATOM 2390 C CA . ASP A 1 300 ? 10.607 22.059 -22.143 1.00 74.06 300 ASP A CA 1
ATOM 2391 C C . ASP A 1 300 ? 10.459 21.016 -23.250 1.00 74.06 300 ASP A C 1
ATOM 2393 O O . ASP A 1 300 ? 10.968 21.162 -24.363 1.00 74.06 300 ASP A O 1
ATOM 2397 N N . TRP A 1 301 ? 9.663 19.992 -22.958 1.00 80.19 301 TRP A N 1
ATOM 2398 C CA . TRP A 1 301 ? 9.276 18.964 -23.906 1.00 80.19 301 TRP A CA 1
ATOM 2399 C C . TRP A 1 301 ? 8.439 19.503 -25.067 1.00 80.19 301 TRP A C 1
ATOM 2401 O O . TRP A 1 301 ? 8.619 19.062 -26.204 1.00 80.19 301 TRP A O 1
ATOM 2411 N N . ALA A 1 302 ? 7.533 20.448 -24.808 1.00 86.69 302 ALA A N 1
ATOM 2412 C CA . ALA A 1 302 ? 6.742 21.089 -25.851 1.00 86.69 302 ALA A CA 1
ATOM 2413 C C . ALA A 1 302 ? 7.630 21.917 -26.791 1.00 86.69 302 ALA A C 1
ATOM 2415 O O . ALA A 1 302 ? 7.519 21.765 -28.005 1.00 86.69 302 ALA A O 1
ATOM 2416 N N . LEU A 1 303 ? 8.576 22.699 -26.263 1.00 82.81 303 LEU A N 1
ATOM 2417 C CA . LEU A 1 303 ? 9.525 23.453 -27.090 1.00 82.81 303 LEU A CA 1
ATOM 2418 C C . LEU A 1 303 ? 10.449 22.548 -27.916 1.00 82.81 303 LEU A C 1
ATOM 2420 O O . LEU A 1 303 ? 10.704 22.824 -29.091 1.00 82.81 303 LEU A O 1
ATOM 2424 N N . MET A 1 304 ? 10.947 21.456 -27.330 1.00 80.31 304 MET A N 1
ATOM 2425 C CA . MET A 1 304 ? 11.822 20.526 -28.049 1.00 80.31 304 MET A CA 1
ATOM 2426 C C . MET A 1 304 ? 11.073 19.807 -29.178 1.00 80.31 304 MET A C 1
ATOM 2428 O O . MET A 1 304 ? 11.577 19.708 -30.299 1.00 80.31 304 MET A O 1
ATOM 2432 N N . HIS A 1 305 ? 9.843 19.354 -28.926 1.00 84.75 305 HIS A N 1
ATOM 2433 C CA . HIS A 1 305 ? 9.029 18.725 -29.964 1.00 84.75 305 HIS A CA 1
ATOM 2434 C C . HIS A 1 305 ? 8.477 19.719 -30.990 1.00 84.75 305 HIS A C 1
ATOM 2436 O O . HIS A 1 305 ? 8.299 19.343 -32.146 1.00 84.75 305 HIS A O 1
ATOM 2442 N N . GLU A 1 306 ? 8.280 20.992 -30.637 1.00 88.62 306 GLU A N 1
ATOM 2443 C CA . GLU A 1 306 ? 8.032 22.053 -31.616 1.00 88.62 306 GLU A CA 1
ATOM 2444 C C . GLU A 1 306 ? 9.219 22.185 -32.583 1.00 88.62 306 GLU A C 1
ATOM 2446 O O . GLU A 1 306 ? 9.027 22.175 -33.804 1.00 88.62 306 GLU A O 1
ATOM 2451 N N . ALA A 1 307 ? 10.444 22.259 -32.051 1.00 80.81 307 ALA A N 1
ATOM 2452 C CA . ALA A 1 307 ? 11.661 22.360 -32.852 1.00 80.81 307 ALA A CA 1
ATOM 2453 C C . ALA A 1 307 ? 11.847 21.143 -33.771 1.00 80.81 307 ALA A C 1
ATOM 2455 O O . ALA A 1 307 ? 12.161 21.306 -34.955 1.00 80.81 307 ALA A O 1
ATOM 2456 N N . LEU A 1 308 ? 11.601 19.937 -33.248 1.00 77.00 308 LEU A N 1
ATOM 2457 C CA . LEU A 1 308 ? 11.671 18.691 -34.008 1.00 77.00 308 LEU A CA 1
ATOM 2458 C C . LEU A 1 308 ? 10.590 18.629 -35.093 1.00 77.00 308 LEU A C 1
ATOM 2460 O O . LEU A 1 308 ? 10.888 18.307 -36.241 1.00 77.00 308 LEU A O 1
ATOM 2464 N N . ALA A 1 309 ? 9.353 19.010 -34.775 1.00 79.31 309 ALA A N 1
ATOM 2465 C CA . ALA A 1 309 ? 8.265 19.037 -35.744 1.00 79.31 309 ALA A CA 1
ATOM 2466 C C . ALA A 1 309 ? 8.514 20.038 -36.879 1.00 79.31 309 ALA A C 1
ATOM 2468 O O . ALA A 1 309 ? 8.251 19.724 -38.041 1.00 79.31 309 ALA A O 1
ATOM 2469 N N . ALA A 1 310 ? 9.085 21.207 -36.574 1.00 81.12 310 ALA A N 1
ATOM 2470 C CA . ALA A 1 310 ? 9.541 22.159 -37.584 1.00 81.12 310 ALA A CA 1
ATOM 2471 C C . ALA A 1 310 ? 10.673 21.587 -38.450 1.00 81.12 310 ALA A C 1
ATOM 2473 O O . ALA A 1 310 ? 10.658 21.744 -39.672 1.00 81.12 310 ALA A O 1
ATOM 2474 N N . LEU A 1 311 ? 11.620 20.881 -37.826 1.00 75.44 311 LEU A N 1
ATOM 2475 C CA . LEU A 1 311 ? 12.768 20.295 -38.512 1.00 75.44 311 LEU A CA 1
ATOM 2476 C C . LEU A 1 311 ? 12.334 19.206 -39.499 1.00 75.44 311 LEU A C 1
ATOM 2478 O O . LEU A 1 311 ? 12.735 19.235 -40.662 1.00 75.44 311 LEU A O 1
ATOM 2482 N N . VAL A 1 312 ? 11.466 18.289 -39.067 1.00 71.88 312 VAL A N 1
ATOM 2483 C CA . VAL A 1 312 ? 10.919 17.221 -39.920 1.00 71.88 312 VAL A CA 1
ATOM 2484 C C . VAL A 1 312 ? 10.026 17.801 -41.025 1.00 71.88 312 VAL A C 1
ATOM 2486 O O . VAL A 1 312 ? 10.055 17.327 -42.161 1.00 71.88 312 VAL A O 1
ATOM 2489 N N . ALA A 1 313 ? 9.306 18.894 -40.750 1.00 75.25 313 ALA A N 1
ATOM 2490 C CA . ALA A 1 313 ? 8.576 19.662 -41.762 1.00 75.25 313 ALA A CA 1
ATOM 2491 C C . ALA A 1 313 ? 9.482 20.469 -42.719 1.00 75.25 313 ALA A C 1
ATOM 2493 O O . ALA A 1 313 ? 8.971 21.118 -43.632 1.00 75.25 313 ALA A O 1
ATOM 2494 N N . ARG A 1 314 ? 10.812 20.416 -42.542 1.00 76.06 314 ARG A N 1
ATOM 2495 C CA . ARG A 1 314 ? 11.830 21.160 -43.306 1.00 76.06 314 ARG A CA 1
ATOM 2496 C C . ARG A 1 314 ? 11.703 22.687 -43.200 1.00 76.06 314 ARG A C 1
ATOM 2498 O O . ARG A 1 314 ? 12.201 23.410 -44.062 1.00 76.06 314 ARG A O 1
ATOM 2505 N N . ASP A 1 315 ? 11.091 23.189 -42.129 1.00 80.25 315 ASP A N 1
ATOM 2506 C CA . ASP A 1 315 ? 10.971 24.618 -41.827 1.00 80.25 315 ASP A CA 1
ATOM 2507 C C . ASP A 1 315 ? 12.098 25.072 -40.887 1.00 80.25 315 ASP A C 1
ATOM 2509 O O . ASP A 1 315 ? 11.932 25.253 -39.679 1.00 80.25 315 ASP A O 1
ATOM 2513 N N . MET A 1 316 ? 13.280 25.284 -41.468 1.00 78.81 316 MET A N 1
ATOM 2514 C CA . MET A 1 316 ? 14.485 25.665 -40.722 1.00 78.81 316 MET A CA 1
ATOM 2515 C C . MET A 1 316 ? 14.386 27.033 -40.033 1.00 78.81 316 MET A C 1
ATOM 2517 O O . MET A 1 316 ? 15.147 27.301 -39.099 1.00 78.81 316 MET A O 1
ATOM 2521 N N . SER A 1 317 ? 13.490 27.915 -40.488 1.00 84.81 317 SER A N 1
ATOM 2522 C CA . SER A 1 317 ? 13.255 29.201 -39.827 1.00 84.81 317 SER A CA 1
ATOM 2523 C C . SER A 1 317 ? 12.581 28.972 -38.478 1.00 84.81 317 SER A C 1
ATOM 2525 O O . SER A 1 317 ? 13.076 29.446 -37.452 1.00 84.81 317 SER A O 1
ATOM 2527 N N . GLN A 1 318 ? 11.503 28.185 -38.475 1.00 82.19 318 GLN A N 1
ATOM 2528 C CA . GLN A 1 318 ? 10.778 27.827 -37.258 1.00 82.19 318 GLN A CA 1
ATOM 2529 C C . GLN A 1 318 ? 11.606 26.933 -36.332 1.00 82.19 318 GLN A C 1
ATOM 2531 O O . GLN A 1 318 ? 11.620 27.161 -35.125 1.00 82.19 318 GLN A O 1
ATOM 2536 N N . THR A 1 319 ? 12.387 25.989 -36.871 1.00 78.06 319 THR A N 1
ATOM 2537 C CA . THR A 1 319 ? 13.314 25.179 -36.063 1.00 78.06 319 THR A CA 1
ATOM 2538 C C . THR A 1 319 ? 14.279 26.061 -35.277 1.00 78.06 319 THR A C 1
ATOM 2540 O O . THR A 1 319 ? 14.413 25.916 -34.064 1.00 78.06 319 THR A O 1
ATOM 2543 N N . ARG A 1 320 ? 14.934 27.026 -35.936 1.00 83.50 320 ARG A N 1
ATOM 2544 C CA . ARG A 1 320 ? 15.866 27.936 -35.254 1.00 83.50 320 ARG A CA 1
ATOM 2545 C C . ARG A 1 320 ? 15.161 28.831 -34.237 1.00 83.50 320 ARG A C 1
ATOM 2547 O O . ARG A 1 320 ? 15.757 29.154 -33.215 1.00 83.50 320 ARG A O 1
ATOM 2554 N N . GLN A 1 321 ? 13.924 29.240 -34.504 1.00 85.88 321 GLN A N 1
ATOM 2555 C CA . GLN A 1 321 ? 13.135 30.038 -33.568 1.00 85.88 321 GLN A CA 1
ATOM 2556 C C . GLN A 1 321 ? 12.822 29.258 -32.284 1.00 85.88 321 GLN A C 1
ATOM 2558 O O . GLN A 1 321 ? 13.096 29.765 -31.196 1.00 85.88 321 GLN A O 1
ATOM 2563 N N . ALA A 1 322 ? 12.328 28.025 -32.404 1.00 81.62 322 ALA A N 1
ATOM 2564 C CA . ALA A 1 322 ? 12.024 27.164 -31.262 1.00 81.62 322 ALA A CA 1
ATOM 2565 C C . ALA A 1 322 ? 13.288 26.825 -30.449 1.00 81.62 322 ALA A C 1
ATOM 2567 O O . ALA A 1 322 ? 13.306 26.964 -29.228 1.00 81.62 322 ALA A O 1
ATOM 2568 N N . LEU A 1 323 ? 14.402 26.498 -31.113 1.00 81.50 323 LEU A N 1
ATOM 2569 C CA . LEU A 1 323 ? 15.674 26.226 -30.430 1.00 81.50 323 LEU A CA 1
ATOM 2570 C C . LEU A 1 323 ? 16.246 27.459 -29.715 1.00 81.50 323 LEU A C 1
ATOM 2572 O O . LEU A 1 323 ? 16.801 27.336 -28.626 1.00 81.50 323 LEU A O 1
ATOM 2576 N N . ARG A 1 324 ? 16.074 28.665 -30.273 1.00 85.38 324 ARG A N 1
ATOM 2577 C CA . ARG A 1 324 ? 16.431 29.911 -29.572 1.00 85.38 324 ARG A CA 1
ATOM 2578 C C . ARG A 1 324 ? 15.552 30.146 -28.351 1.00 85.38 324 ARG A C 1
ATOM 2580 O O . ARG A 1 324 ? 16.035 30.696 -27.370 1.00 85.38 324 ARG A O 1
ATOM 2587 N N . ALA A 1 325 ? 14.282 29.743 -28.385 1.00 82.75 325 ALA A N 1
ATOM 2588 C CA . ALA A 1 325 ? 13.418 29.810 -27.209 1.00 82.75 325 ALA A CA 1
ATOM 2589 C C . ALA A 1 325 ? 13.918 28.877 -26.092 1.00 82.75 325 ALA A C 1
ATOM 2591 O O . ALA A 1 325 ? 13.952 29.300 -24.939 1.00 82.75 325 ALA A O 1
ATOM 2592 N N . ILE A 1 326 ? 14.398 27.674 -26.436 1.00 78.94 326 ILE A N 1
ATOM 2593 C CA . ILE A 1 326 ? 15.048 26.743 -25.492 1.00 78.94 326 ILE A CA 1
ATOM 2594 C C . ILE A 1 326 ? 16.339 27.350 -24.925 1.00 78.94 326 ILE A C 1
ATOM 2596 O O . ILE A 1 326 ? 16.557 27.332 -23.717 1.00 78.94 326 ILE A O 1
ATOM 2600 N N . GLU A 1 327 ? 17.185 27.941 -25.772 1.00 79.62 327 GLU A N 1
ATOM 2601 C CA . GLU A 1 327 ? 18.413 28.599 -25.314 1.00 79.62 327 GLU A CA 1
ATOM 2602 C C . GLU A 1 327 ? 18.127 29.794 -24.387 1.00 79.62 327 GLU A C 1
ATOM 2604 O O . GLU A 1 327 ? 18.783 29.943 -23.354 1.00 79.62 327 GLU A O 1
ATOM 2609 N N . ASN A 1 328 ? 17.136 30.621 -24.734 1.00 82.12 328 ASN A N 1
ATOM 2610 C CA . ASN A 1 328 ? 16.747 31.809 -23.972 1.00 82.12 328 ASN A CA 1
ATOM 2611 C C . ASN A 1 328 ? 16.040 31.472 -22.656 1.00 82.12 328 ASN A C 1
ATOM 2613 O O . ASN A 1 328 ? 16.169 32.232 -21.697 1.00 82.12 328 ASN A O 1
ATOM 2617 N N . ALA A 1 329 ? 15.302 30.358 -22.593 1.00 73.62 329 ALA A N 1
ATOM 2618 C CA . ALA A 1 329 ? 14.775 29.837 -21.333 1.00 73.62 329 ALA A CA 1
ATOM 2619 C C . ALA A 1 329 ? 15.923 29.520 -20.354 1.00 73.62 329 ALA A C 1
ATOM 2621 O O . ALA A 1 329 ? 15.804 29.735 -19.146 1.00 73.62 329 ALA A O 1
ATOM 2622 N N . GLY A 1 330 ? 17.081 29.113 -20.886 1.00 67.88 330 GLY A N 1
ATOM 2623 C CA . GLY A 1 330 ? 18.285 28.843 -20.112 1.00 67.88 330 GLY A CA 1
ATOM 2624 C C . GLY A 1 330 ? 18.099 27.641 -19.188 1.00 67.88 330 GLY A C 1
ATOM 2625 O O . GLY A 1 330 ? 17.294 26.761 -19.446 1.00 67.88 330 GLY A O 1
ATOM 2626 N N . GLN A 1 331 ? 18.856 27.585 -18.092 1.00 64.12 331 GLN A N 1
ATOM 2627 C CA . GLN A 1 331 ? 18.665 26.558 -17.050 1.00 64.12 331 GLN A CA 1
ATOM 2628 C C . GLN A 1 331 ? 17.682 27.014 -15.958 1.00 64.12 331 GLN A C 1
ATOM 2630 O O . GLN A 1 331 ? 17.437 26.300 -14.988 1.00 64.12 331 GLN A O 1
ATOM 2635 N N . THR A 1 332 ? 17.149 28.229 -16.091 1.00 53.28 332 THR A N 1
ATOM 2636 C CA . THR A 1 332 ? 16.195 28.844 -15.170 1.00 53.28 332 THR A CA 1
ATOM 2637 C C . THR A 1 332 ? 14.772 28.529 -15.610 1.00 53.28 332 THR A C 1
ATOM 2639 O O . THR A 1 332 ? 14.463 28.610 -16.788 1.00 53.28 332 THR A O 1
ATOM 2642 N N . GLY A 1 333 ? 13.899 28.170 -14.672 1.00 54.47 333 GLY A N 1
ATOM 2643 C CA . GLY A 1 333 ? 12.548 27.682 -14.974 1.00 54.47 333 GLY A CA 1
ATOM 2644 C C . GLY A 1 333 ? 12.442 26.172 -14.795 1.00 54.47 333 GLY A C 1
ATOM 2645 O O . GLY A 1 333 ? 11.461 25.702 -14.246 1.00 54.47 333 GLY A O 1
ATOM 2646 N N . PHE A 1 334 ? 13.497 25.415 -15.089 1.00 57.69 334 PHE A N 1
ATOM 2647 C CA . PHE A 1 334 ? 13.548 23.993 -14.756 1.00 57.69 334 PHE A CA 1
ATOM 2648 C C . PHE A 1 334 ? 13.425 23.771 -13.249 1.00 57.69 334 PHE A C 1
ATOM 2650 O O . PHE A 1 334 ? 14.068 24.458 -12.443 1.00 57.69 334 PHE A O 1
ATOM 2657 N N . ALA A 1 335 ? 12.607 22.793 -12.853 1.00 56.81 335 ALA A N 1
ATOM 2658 C CA . ALA A 1 335 ? 12.557 22.377 -11.463 1.00 56.81 335 ALA A CA 1
ATOM 2659 C C . ALA A 1 335 ? 13.968 21.957 -11.024 1.00 56.81 335 ALA A C 1
ATOM 2661 O O . ALA A 1 335 ? 14.716 21.354 -11.790 1.00 56.81 335 ALA A O 1
ATOM 2662 N N . LYS A 1 336 ? 14.351 22.241 -9.770 1.00 57.34 336 LYS A N 1
ATOM 2663 C CA . LYS A 1 336 ? 15.700 21.922 -9.252 1.00 57.34 336 LYS A CA 1
ATOM 2664 C C . LYS A 1 336 ? 16.099 20.446 -9.419 1.00 57.34 336 LYS A C 1
ATOM 2666 O O . LYS A 1 336 ? 17.286 20.144 -9.388 1.00 57.34 336 LYS A O 1
ATOM 2671 N N . LYS A 1 337 ? 15.120 19.549 -9.574 1.00 53.91 337 LYS A N 1
ATOM 2672 C CA . LYS A 1 337 ? 15.309 18.114 -9.821 1.00 53.91 337 LYS A CA 1
ATOM 2673 C C . LYS A 1 337 ? 15.656 17.761 -11.277 1.00 53.91 337 LYS A C 1
ATOM 2675 O O . LYS A 1 337 ? 16.213 16.697 -11.502 1.00 53.91 337 LYS A O 1
ATOM 2680 N N . ASP A 1 338 ? 15.428 18.671 -12.224 1.00 60.09 338 ASP A N 1
ATOM 2681 C CA . ASP A 1 338 ? 15.562 18.445 -13.673 1.00 60.09 338 ASP A CA 1
ATOM 2682 C C . ASP A 1 338 ? 16.725 19.250 -14.286 1.00 60.09 338 ASP A C 1
ATOM 2684 O O . ASP A 1 338 ? 16.773 19.521 -15.485 1.00 60.09 338 ASP A O 1
ATOM 2688 N N . VAL A 1 339 ? 17.693 19.646 -13.453 1.00 64.31 339 VAL A N 1
ATOM 2689 C CA . VAL A 1 339 ? 18.845 20.475 -13.848 1.00 64.31 339 VAL A CA 1
ATOM 2690 C C . VAL A 1 339 ? 19.721 19.794 -14.905 1.00 64.31 339 VAL A C 1
ATOM 2692 O O . VAL A 1 339 ? 20.329 20.472 -15.727 1.00 64.31 339 VAL A O 1
ATOM 2695 N N . ASP A 1 340 ? 19.796 18.466 -14.924 1.00 59.00 340 ASP A N 1
ATOM 2696 C CA . ASP A 1 340 ? 20.583 17.760 -15.941 1.00 59.00 340 ASP A CA 1
ATOM 2697 C C . ASP A 1 340 ? 19.838 17.652 -17.278 1.00 59.00 340 ASP A C 1
ATOM 2699 O O . ASP A 1 340 ? 20.449 17.803 -18.337 1.00 59.00 340 ASP A O 1
ATOM 2703 N N . LEU A 1 341 ? 18.508 17.524 -17.239 1.00 60.94 341 LEU A N 1
ATOM 2704 C CA . LEU A 1 341 ? 17.657 17.584 -18.428 1.00 60.94 341 LEU A CA 1
ATOM 2705 C C . LEU A 1 341 ? 17.682 18.987 -19.061 1.00 60.94 341 LEU A C 1
ATOM 2707 O O . LEU A 1 341 ? 17.769 19.121 -20.282 1.00 60.94 341 LEU A O 1
ATOM 2711 N N . SER A 1 342 ? 17.700 20.037 -18.235 1.00 64.50 342 SER A N 1
ATOM 2712 C CA . SER A 1 342 ? 17.821 21.421 -18.705 1.00 64.50 342 SER A CA 1
ATOM 2713 C C . SER A 1 342 ? 19.144 21.696 -19.403 1.00 64.50 342 SER A C 1
ATOM 2715 O O . SER A 1 342 ? 19.172 22.266 -20.497 1.00 64.50 342 SER A O 1
ATOM 2717 N N . LYS A 1 343 ? 20.252 21.233 -18.810 1.00 65.81 343 LYS A N 1
ATOM 2718 C CA . LYS A 1 343 ? 21.580 21.302 -19.428 1.00 65.81 343 LYS A CA 1
ATOM 2719 C C . LYS A 1 343 ? 21.583 20.595 -20.777 1.00 65.81 343 LYS A C 1
ATOM 2721 O O . LYS A 1 343 ? 22.111 21.158 -21.732 1.00 65.81 343 LYS A O 1
ATOM 2726 N N . PHE A 1 344 ? 20.975 19.412 -20.863 1.00 67.75 344 PHE A N 1
ATOM 2727 C CA . PHE A 1 344 ? 20.891 18.641 -22.100 1.00 67.75 344 PHE A CA 1
ATOM 2728 C C . PHE A 1 344 ? 20.129 19.387 -23.205 1.00 67.75 344 PHE A C 1
ATOM 2730 O O . PHE A 1 344 ? 20.651 19.539 -24.313 1.00 67.75 344 PHE A O 1
ATOM 2737 N N . PHE A 1 345 ? 18.932 19.908 -22.918 1.00 67.62 345 PHE A N 1
ATOM 2738 C CA . PHE A 1 345 ? 18.138 20.632 -23.914 1.00 67.62 345 PHE A CA 1
ATOM 2739 C C . PHE A 1 345 ? 18.817 21.924 -24.380 1.00 67.62 345 PHE A C 1
ATOM 2741 O O . PHE A 1 345 ? 18.901 22.172 -25.585 1.00 67.62 345 PHE A O 1
ATOM 2748 N N . VAL A 1 346 ? 19.377 22.708 -23.454 1.00 73.62 346 VAL A N 1
ATOM 2749 C CA . VAL A 1 346 ? 20.104 23.944 -23.787 1.00 73.62 346 VAL A CA 1
ATOM 2750 C C . VAL A 1 346 ? 21.369 23.644 -24.596 1.00 73.62 346 VAL A C 1
ATOM 2752 O O . VAL A 1 346 ? 21.648 24.339 -25.574 1.00 73.62 346 VAL A O 1
ATOM 2755 N N . ALA A 1 347 ? 22.131 22.608 -24.231 1.00 67.19 347 ALA A N 1
ATOM 2756 C CA . ALA A 1 347 ? 23.333 22.207 -24.964 1.00 67.19 347 ALA A CA 1
ATOM 2757 C C . ALA A 1 347 ? 23.001 21.732 -26.387 1.00 67.19 347 ALA A C 1
ATOM 2759 O O . ALA A 1 347 ? 23.664 22.138 -27.344 1.00 67.19 347 ALA A O 1
ATOM 2760 N N . SER A 1 348 ? 21.936 20.942 -26.539 1.00 66.94 348 SER A N 1
ATOM 2761 C CA . SER A 1 348 ? 21.466 20.448 -27.838 1.00 66.94 348 SER A CA 1
ATOM 2762 C C . SER A 1 348 ? 21.023 21.595 -28.751 1.00 66.94 348 SER A C 1
ATOM 2764 O O . SER A 1 348 ? 21.432 21.665 -29.911 1.00 66.94 348 SER A O 1
ATOM 2766 N N . ALA A 1 349 ? 20.257 22.551 -28.212 1.00 73.38 349 ALA A N 1
ATOM 2767 C CA . ALA A 1 349 ? 19.807 23.726 -28.952 1.00 73.38 349 ALA A CA 1
ATOM 2768 C C . ALA A 1 349 ? 20.973 24.619 -29.401 1.00 73.38 349 ALA A C 1
ATOM 2770 O O . ALA A 1 349 ? 21.043 24.995 -30.572 1.00 73.38 349 ALA A O 1
ATOM 2771 N N . ARG A 1 350 ? 21.924 24.908 -28.503 1.00 77.06 350 ARG A N 1
ATOM 2772 C CA . ARG A 1 350 ? 23.127 25.701 -28.812 1.00 77.06 350 ARG A CA 1
ATOM 2773 C C . ARG A 1 350 ? 23.964 25.090 -29.914 1.00 77.06 350 ARG A C 1
ATOM 2775 O O . ARG A 1 350 ? 24.365 25.782 -30.845 1.00 77.06 350 ARG A O 1
ATOM 2782 N N . THR A 1 351 ? 24.197 23.790 -29.803 1.00 67.69 351 THR A N 1
ATOM 2783 C CA . THR A 1 351 ? 24.960 23.034 -30.787 1.00 67.69 351 THR A CA 1
ATOM 2784 C C . THR A 1 351 ? 24.305 23.151 -32.157 1.00 67.69 351 THR A C 1
ATOM 2786 O O . THR A 1 351 ? 24.937 23.617 -33.100 1.00 67.69 351 THR A O 1
ATOM 2789 N N . PHE A 1 352 ? 23.010 22.837 -32.253 1.00 67.31 352 PHE A N 1
ATOM 2790 C CA . PHE A 1 352 ? 22.267 22.917 -33.509 1.00 67.31 352 PHE A CA 1
ATOM 2791 C C . PHE A 1 352 ? 22.295 24.329 -34.120 1.00 67.31 352 PHE A C 1
ATOM 2793 O O . PHE A 1 352 ? 22.480 24.489 -35.328 1.00 67.31 352 PHE A O 1
ATOM 2800 N N . LEU A 1 353 ? 22.111 25.368 -33.298 1.00 75.25 353 LEU A N 1
ATOM 2801 C CA . LEU A 1 353 ? 22.113 26.763 -33.747 1.00 75.25 353 LEU A CA 1
ATOM 2802 C C . LEU A 1 353 ? 23.485 27.226 -34.254 1.00 75.25 353 LEU A C 1
ATOM 2804 O O . LEU A 1 353 ? 23.528 28.050 -35.170 1.00 75.25 353 LEU A O 1
ATOM 2808 N N . ALA A 1 354 ? 24.575 26.707 -33.684 1.00 71.25 354 ALA A N 1
ATOM 2809 C CA . ALA A 1 354 ? 25.940 27.069 -34.050 1.00 71.25 354 ALA A CA 1
ATOM 2810 C C . ALA A 1 354 ? 26.412 26.392 -35.346 1.00 71.25 354 ALA A C 1
ATOM 2812 O O . ALA A 1 354 ? 27.026 27.044 -36.189 1.00 71.25 354 ALA A O 1
ATOM 2813 N N . THR A 1 355 ? 26.127 25.101 -35.521 1.00 60.41 355 THR A N 1
ATOM 2814 C CA . THR A 1 355 ? 26.695 24.300 -36.619 1.00 60.41 355 THR A CA 1
ATOM 2815 C C . THR A 1 355 ? 25.717 24.064 -37.771 1.00 60.41 355 THR A C 1
ATOM 2817 O O . THR A 1 355 ? 26.148 23.712 -38.866 1.00 60.41 355 THR A O 1
ATOM 2820 N N . GLY A 1 356 ? 24.403 24.248 -37.571 1.00 53.00 356 GLY A N 1
ATOM 2821 C CA . GLY A 1 356 ? 23.358 24.017 -38.589 1.00 53.00 356 GLY A CA 1
ATOM 2822 C C . GLY A 1 356 ? 23.171 22.551 -39.011 1.00 53.00 356 GLY A C 1
ATOM 2823 O O . GLY A 1 356 ? 22.240 22.227 -39.744 1.00 53.00 356 GLY A O 1
ATOM 2824 N N . ILE A 1 357 ? 24.046 21.683 -38.523 1.00 48.00 357 ILE A N 1
ATOM 2825 C CA . ILE A 1 357 ? 24.086 20.230 -38.615 1.00 48.00 357 ILE A CA 1
ATOM 2826 C C . ILE A 1 357 ? 24.318 19.807 -37.174 1.00 48.00 357 ILE A C 1
ATOM 2828 O O . ILE A 1 357 ? 25.255 20.336 -36.590 1.00 48.00 357 ILE A O 1
ATOM 2832 N N . VAL A 1 358 ? 23.517 18.918 -36.581 1.00 43.00 358 VAL A N 1
ATOM 2833 C CA . VAL A 1 358 ? 23.920 18.280 -35.315 1.00 43.00 358 VAL A CA 1
ATOM 2834 C C . VAL A 1 358 ? 25.073 17.357 -35.678 1.00 43.00 358 VAL A C 1
ATOM 2836 O O . VAL A 1 358 ? 24.827 16.338 -36.327 1.00 43.00 358 VAL A O 1
ATOM 2839 N N . PRO A 1 359 ? 26.327 17.726 -35.385 1.00 36.72 359 PRO A N 1
ATOM 2840 C CA . PRO A 1 359 ? 27.444 16.852 -35.669 1.00 36.72 359 PRO A CA 1
ATOM 2841 C C . PRO A 1 359 ? 27.259 15.617 -34.788 1.00 36.72 359 PRO A C 1
ATOM 2843 O O . PRO A 1 359 ? 26.826 15.744 -33.640 1.00 36.72 359 PRO A O 1
ATOM 2846 N N . ALA A 1 360 ? 27.538 14.421 -35.307 1.00 38.06 360 ALA A N 1
ATOM 2847 C CA . ALA A 1 360 ? 27.496 13.231 -34.467 1.00 38.06 360 ALA A CA 1
ATOM 2848 C C . ALA A 1 360 ? 28.411 13.422 -33.247 1.00 38.06 360 ALA A C 1
ATOM 2850 O O . ALA A 1 360 ? 28.038 13.010 -32.169 1.00 38.06 360 ALA A O 1
ATOM 2851 N N . ASP A 1 361 ? 29.517 14.155 -33.385 1.00 34.91 361 ASP A N 1
ATOM 2852 C CA . ASP A 1 361 ? 30.668 14.266 -32.486 1.00 34.91 361 ASP A CA 1
ATOM 2853 C C . ASP A 1 361 ? 30.634 15.403 -31.442 1.00 34.91 361 ASP A C 1
ATOM 2855 O O . ASP A 1 361 ? 31.673 15.854 -30.967 1.00 34.91 361 ASP A O 1
ATOM 2859 N N . VAL A 1 362 ? 29.465 15.824 -30.958 1.00 34.81 362 VAL A N 1
ATOM 2860 C CA . VAL A 1 362 ? 29.354 16.861 -29.891 1.00 34.81 362 VAL A CA 1
ATOM 2861 C C . VAL A 1 362 ? 29.837 16.349 -28.516 1.00 34.81 362 VAL A C 1
ATOM 2863 O O . VAL A 1 362 ? 29.734 17.033 -27.500 1.00 34.81 362 VAL A O 1
ATOM 2866 N N . GLY A 1 363 ? 30.380 15.133 -28.473 1.00 32.88 363 GLY A N 1
ATOM 2867 C CA . GLY A 1 363 ? 30.847 14.450 -27.273 1.00 32.88 363 GLY A CA 1
ATOM 2868 C C . GLY A 1 363 ? 32.342 14.554 -26.981 1.00 32.88 363 GLY A C 1
ATOM 2869 O O . GLY A 1 363 ? 32.750 14.081 -25.927 1.00 32.88 363 GLY A O 1
ATOM 2870 N N . ASP A 1 364 ? 33.174 15.169 -27.825 1.00 33.88 364 ASP A N 1
ATOM 2871 C CA . ASP A 1 364 ? 34.625 15.137 -27.586 1.00 33.88 364 ASP A CA 1
ATOM 2872 C C . ASP A 1 364 ? 35.152 16.357 -26.825 1.00 33.88 364 ASP A C 1
ATOM 2874 O O . ASP A 1 364 ? 35.992 17.120 -27.304 1.00 33.88 364 ASP A O 1
ATOM 2878 N N . ARG A 1 365 ? 34.696 16.472 -25.569 1.00 34.59 365 ARG A N 1
ATOM 2879 C CA . ARG A 1 365 ? 35.573 16.758 -24.419 1.00 34.59 365 ARG A CA 1
ATOM 2880 C C . ARG A 1 365 ? 35.102 15.972 -23.191 1.00 34.59 365 ARG A C 1
ATOM 2882 O O . ARG A 1 365 ? 34.225 16.410 -22.460 1.00 34.59 365 ARG A O 1
ATOM 2889 N N . GLU A 1 366 ? 35.793 14.852 -22.993 1.00 34.22 366 GLU A N 1
ATOM 2890 C CA . GLU A 1 366 ? 35.909 14.028 -21.782 1.00 34.22 366 GLU A CA 1
ATOM 2891 C C . GLU A 1 366 ? 34.692 13.181 -21.351 1.00 34.22 366 GLU A C 1
ATOM 2893 O O . GLU A 1 366 ? 33.755 13.641 -20.710 1.00 34.22 366 GLU A O 1
ATOM 2898 N N . ASN A 1 367 ? 34.843 11.870 -21.594 1.00 39.66 367 ASN A N 1
ATOM 2899 C CA . ASN A 1 367 ? 34.215 10.743 -20.895 1.00 39.66 367 ASN A CA 1
ATOM 2900 C C . ASN A 1 367 ? 32.679 10.645 -20.911 1.00 39.66 367 ASN A C 1
ATOM 2902 O O . ASN A 1 367 ? 32.029 10.765 -19.875 1.00 39.66 367 ASN A O 1
ATOM 2906 N N . ALA A 1 368 ? 32.122 10.226 -22.051 1.00 30.73 368 ALA A N 1
ATOM 2907 C CA . ALA A 1 368 ? 30.991 9.292 -22.092 1.00 30.73 368 ALA A CA 1
ATOM 2908 C C . ALA A 1 368 ? 30.870 8.662 -23.490 1.00 30.73 368 ALA A C 1
ATOM 2910 O O . ALA A 1 368 ? 30.727 9.358 -24.490 1.00 30.73 368 ALA A O 1
ATOM 2911 N N . SER A 1 369 ? 30.900 7.334 -23.570 1.00 37.59 369 SER A N 1
ATOM 2912 C CA . SER A 1 369 ? 30.457 6.588 -24.748 1.00 37.59 369 SER A CA 1
ATOM 2913 C C . SER A 1 369 ? 28.946 6.772 -24.939 1.00 37.59 369 SER A C 1
ATOM 2915 O O . SER A 1 369 ? 28.206 6.451 -24.010 1.00 37.59 369 SER A O 1
ATOM 2917 N N . ASN A 1 370 ? 28.498 7.279 -26.100 1.00 37.84 370 ASN A N 1
ATOM 2918 C CA . ASN A 1 370 ? 27.395 6.713 -26.909 1.00 37.84 370 ASN A CA 1
ATOM 2919 C C . ASN A 1 370 ? 26.800 7.724 -27.909 1.00 37.84 370 ASN A C 1
ATOM 2921 O O . ASN A 1 370 ? 25.901 8.499 -27.583 1.00 37.84 370 ASN A O 1
ATOM 2925 N N . PHE A 1 371 ? 27.184 7.597 -29.183 1.00 37.75 371 PHE A N 1
ATOM 2926 C CA . PHE A 1 371 ? 26.454 8.183 -30.321 1.00 37.75 371 PHE A CA 1
ATOM 2927 C C . PHE A 1 371 ? 25.144 7.443 -30.652 1.00 37.75 371 PHE A C 1
ATOM 2929 O O . PHE A 1 371 ? 24.395 7.842 -31.538 1.00 37.75 371 PHE A O 1
ATOM 2936 N N . GLU A 1 372 ? 24.813 6.405 -29.888 1.00 38.31 372 GLU A N 1
ATOM 2937 C CA . GLU A 1 372 ? 23.535 5.697 -29.940 1.00 38.31 372 GLU A CA 1
ATOM 2938 C C . GLU A 1 372 ? 22.384 6.535 -29.351 1.00 38.31 372 GLU A C 1
ATOM 2940 O O . GLU A 1 372 ? 21.238 6.349 -29.742 1.00 38.31 372 GLU A O 1
ATOM 2945 N N . ALA A 1 373 ? 22.657 7.523 -28.488 1.00 37.97 373 ALA A N 1
ATOM 2946 C CA . ALA A 1 373 ? 21.625 8.258 -27.748 1.00 37.97 373 ALA A CA 1
ATOM 2947 C C . ALA A 1 373 ? 20.764 9.214 -28.602 1.00 37.97 373 ALA A C 1
ATOM 2949 O O . ALA A 1 373 ? 19.590 9.398 -28.297 1.00 37.97 373 ALA A O 1
ATOM 2950 N N . PHE A 1 374 ? 21.293 9.801 -29.682 1.00 42.06 374 PHE A N 1
ATOM 2951 C CA . PHE A 1 374 ? 20.526 10.727 -30.537 1.00 42.06 374 PHE A CA 1
ATOM 2952 C C . PHE A 1 374 ? 19.684 9.990 -31.594 1.00 42.06 374 PHE A C 1
ATOM 2954 O O . PHE A 1 374 ? 18.576 10.412 -31.914 1.00 42.06 374 PHE A O 1
ATOM 2961 N N . ALA A 1 375 ? 20.168 8.841 -32.077 1.00 39.00 375 ALA A N 1
ATOM 2962 C CA . ALA A 1 375 ? 19.399 7.938 -32.930 1.00 39.00 375 ALA A CA 1
ATOM 2963 C C . ALA A 1 375 ? 18.347 7.150 -32.123 1.00 39.00 375 ALA A C 1
ATOM 2965 O O . ALA A 1 375 ? 17.221 7.012 -32.585 1.00 39.00 375 ALA A O 1
ATOM 2966 N N . LEU A 1 376 ? 18.650 6.730 -30.885 1.00 41.28 376 LEU A N 1
ATOM 2967 C CA . LEU A 1 376 ? 17.682 6.103 -29.969 1.00 41.28 376 LEU A CA 1
ATOM 2968 C C . LEU A 1 376 ? 16.608 7.083 -29.469 1.00 41.28 376 LEU A C 1
ATOM 2970 O O . LEU A 1 376 ? 15.472 6.665 -29.284 1.00 41.28 376 LEU A O 1
ATOM 2974 N N . LEU A 1 377 ? 16.906 8.380 -29.314 1.00 47.19 377 LEU A N 1
ATOM 2975 C CA . LEU A 1 377 ? 15.906 9.414 -28.986 1.00 47.19 377 LEU A CA 1
ATOM 2976 C C . LEU A 1 377 ? 14.862 9.603 -30.106 1.00 47.19 377 LEU A C 1
ATOM 2978 O O . LEU A 1 377 ? 13.723 9.970 -29.830 1.00 47.19 377 LEU A O 1
ATOM 2982 N N . LEU A 1 378 ? 15.251 9.336 -31.358 1.00 40.12 378 LEU A N 1
ATOM 2983 C CA . LEU A 1 378 ? 14.386 9.426 -32.537 1.00 40.12 378 LEU A CA 1
ATOM 2984 C C . LEU A 1 378 ? 13.715 8.084 -32.895 1.00 40.12 378 LEU A C 1
ATOM 2986 O O . LEU A 1 378 ? 12.632 8.105 -33.464 1.00 40.12 378 LEU A O 1
ATOM 2990 N N . PHE A 1 379 ? 14.316 6.940 -32.537 1.00 36.28 379 PHE A N 1
ATOM 2991 C CA . PHE A 1 379 ? 13.821 5.586 -32.847 1.00 36.28 379 PHE A CA 1
ATOM 2992 C C . PHE A 1 379 ? 13.014 4.936 -31.700 1.00 36.28 379 PHE A C 1
ATOM 2994 O O . PHE A 1 379 ? 12.209 4.052 -31.945 1.00 36.28 379 PHE A O 1
ATOM 3001 N N . ALA A 1 380 ? 13.166 5.365 -30.438 1.00 42.97 380 ALA A N 1
ATOM 3002 C CA . ALA A 1 380 ? 12.449 4.778 -29.291 1.00 42.97 380 ALA A CA 1
ATOM 3003 C C . ALA A 1 380 ? 11.052 5.383 -29.026 1.00 42.97 380 ALA A C 1
ATOM 3005 O O . ALA A 1 380 ? 10.417 5.051 -28.024 1.00 42.97 380 ALA A O 1
ATOM 3006 N N . LEU A 1 381 ? 10.572 6.282 -29.892 1.00 39.56 381 LEU A N 1
ATOM 3007 C CA . LEU A 1 381 ? 9.225 6.859 -29.808 1.00 39.56 381 LEU A CA 1
ATOM 3008 C C . LEU A 1 381 ? 8.213 6.253 -30.803 1.00 39.56 381 LEU A C 1
ATOM 3010 O O . LEU A 1 381 ? 7.034 6.582 -30.685 1.00 39.56 381 LEU A O 1
ATOM 3014 N N . GLU A 1 382 ? 8.623 5.332 -31.687 1.00 32.06 382 GLU A N 1
ATOM 3015 C CA . GLU A 1 382 ? 7.760 4.590 -32.631 1.00 32.06 382 GLU A CA 1
ATOM 3016 C C . GLU A 1 382 ? 8.284 3.141 -32.853 1.00 32.06 382 GLU A C 1
ATOM 3018 O O . GLU A 1 382 ? 9.430 2.959 -33.240 1.00 32.06 382 GLU A O 1
ATOM 3023 N N . ASP A 1 383 ? 7.435 2.125 -32.625 1.00 36.41 383 ASP A N 1
ATOM 3024 C CA . ASP A 1 383 ? 7.487 0.732 -33.144 1.00 36.41 383 ASP A CA 1
ATOM 3025 C C . ASP A 1 383 ? 8.542 -0.317 -32.693 1.00 36.41 383 ASP A C 1
ATOM 3027 O O . ASP A 1 383 ? 9.448 -0.681 -33.440 1.00 36.41 383 ASP A O 1
ATOM 3031 N N . ILE A 1 384 ? 8.271 -1.015 -31.571 1.00 35.44 384 ILE A N 1
ATOM 3032 C CA . ILE A 1 384 ? 8.496 -2.485 -31.450 1.00 35.44 384 ILE A CA 1
ATOM 3033 C C . ILE A 1 384 ? 7.272 -3.150 -30.793 1.00 35.44 384 ILE A C 1
ATOM 3035 O O . ILE A 1 384 ? 7.390 -3.845 -29.795 1.00 35.44 384 ILE A O 1
ATOM 3039 N N . ASP A 1 385 ? 6.076 -2.907 -31.325 1.00 32.06 385 ASP A N 1
ATOM 3040 C CA . ASP A 1 385 ? 4.917 -3.785 -31.072 1.00 32.06 385 ASP A CA 1
ATOM 3041 C C . ASP A 1 385 ? 3.992 -3.926 -32.309 1.00 32.06 385 ASP A C 1
ATOM 3043 O O . ASP A 1 385 ? 2.978 -4.615 -32.222 1.00 32.06 385 ASP A O 1
ATOM 3047 N N . GLN A 1 386 ? 4.308 -3.326 -33.476 1.00 34.12 386 GLN A N 1
ATOM 3048 C CA . GLN A 1 386 ? 3.417 -3.351 -34.659 1.00 34.12 386 GLN A CA 1
ATOM 3049 C C . GLN A 1 386 ? 4.093 -3.425 -36.048 1.00 34.12 386 GLN A C 1
ATOM 3051 O O . GLN A 1 386 ? 3.645 -2.767 -36.984 1.00 34.12 386 GLN A O 1
ATOM 3056 N N . LEU A 1 387 ? 5.104 -4.276 -36.255 1.00 29.48 387 LEU A N 1
ATOM 3057 C CA . LEU A 1 387 ? 5.528 -4.634 -37.621 1.00 29.48 387 LEU A CA 1
ATOM 3058 C C . LEU A 1 387 ? 5.642 -6.156 -37.787 1.00 29.48 387 LEU A C 1
ATOM 3060 O O . LEU A 1 387 ? 6.683 -6.747 -37.522 1.00 29.48 387 LEU A O 1
ATOM 3064 N N . ASP A 1 388 ? 4.545 -6.771 -38.242 1.00 35.81 388 ASP A N 1
ATOM 3065 C CA . ASP A 1 388 ? 4.574 -8.025 -39.003 1.00 35.81 388 ASP A CA 1
ATOM 3066 C C . ASP A 1 388 ? 5.168 -7.720 -40.391 1.00 35.81 388 ASP A C 1
ATOM 3068 O O . ASP A 1 388 ? 4.506 -7.061 -41.199 1.00 35.81 388 ASP A O 1
ATOM 3072 N N . LEU A 1 389 ? 6.400 -8.181 -40.653 1.00 31.70 389 LEU A N 1
ATOM 3073 C CA . LEU A 1 389 ? 6.959 -8.512 -41.977 1.00 31.70 389 LEU A CA 1
ATOM 3074 C C . LEU A 1 389 ? 8.235 -9.356 -41.844 1.00 31.70 389 LEU A C 1
ATOM 3076 O O . LEU A 1 389 ? 9.176 -8.905 -41.152 1.00 31.70 389 LEU A O 1
#

Sequence (389 aa):
MNHPNVVQVFSSGTDHGQFYVVMELVDHGSLDDLIEQRKRLPEEQVLQSGIQVAKGLRAAYRKRVIHRDVKPANILFVDEQTAKIGDFGLAGVAVRAAETRGVIWGTPYYVAPERLNNEPEDFRSDIYSLGATLFHAITGKTPIEGDANSTIDLRELKKKPLDLRTIAPDVSVTTADVFQRMIAPIPWKRFGSYDELITQLEDAYRALTDRDSVELSARPRRLPRKFLITLALLITMMIPAS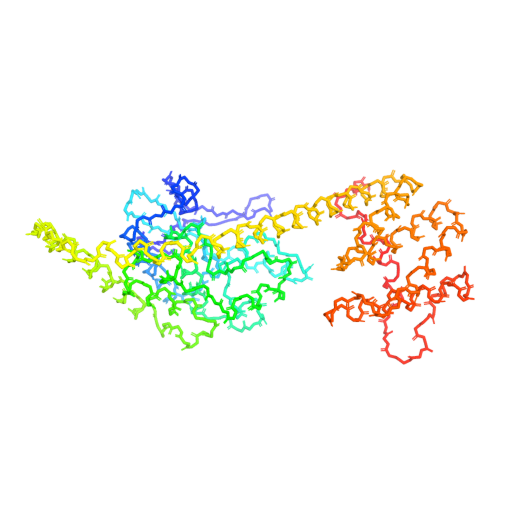FWFVRKAREHAAAEARSAELNRQYDETRRQFIAGKHNVARTSFARIAADAKDQQPLYDWALMHEALAALVARDMSQTRQALRAIENAGQTGFAKKDVDLSKFFVASARTFLATGIVPADVGDRENASNFEAFALLLFALEDIDQLDL